Protein AF-A0A9Q0RHJ1-F1 (afdb_monomer_lite)

Organism: Anaeramoeba ignava (NCBI:txid1746090)

Secondary structure (DSSP, 8-state):
--SS--------HHHHHHHHHHHHS----SSHHHHHHHHHHHHHHHHHHHHHHHT-HHHHHHHHHHH-TTHHHH-HHHHHHHHHHHHHHHHHTT-HHHHHHHIIIIIHHHHHHS-TTHHHHHHHHHGGGT-S-TT-HHHHHHHHHHHHHHHHHHHHHHHHHTTPPPPHHHHHHHHHHHHHHHHHHHHT---S-GGGGGGEESSPPPP-THHHHTS-HHHHHHHHHH--HHHHHHHHHHHT--HHHHHHHHHHTTT-HHHHHHHHHHHSEE-HHHHHHHHHHHHHHHT-S--S---HHHHHHHHHHHHHHHHHHHHHHHHSSSSS--S-HHHHHHHHHHHSTTHHHH-HHHHHHHHHHHHHHHHHTT-HHHHHHHHHHHHHT--

Sequence (383 aa):
MEEEQKSQLQFNTSLLDELVLHYLFPSGAKDSEFFHQFKKNMDRLFSIKQILINGEIQKVIKSLNEIDPNILDQNKDIYFLIKREEFIELIKKKEIESALNFAQKVLEPLALTAHPESYNKFKEVLLYLIYEDPNLPKWITKLKEQREELFSKIYISFLKSMNVEETTFSYLIRYLVAIHNLYTILSGKTSKYPEIETFIYGEKLPQDTNKLSLLSRPRIRELENSISRNNLRQFINALNLTVDEAKNALVMSENDMDKAFKTELLRIQLNHNLLIKLSFDYCQIRGLINNSNETEKSQQNQKEKKEFFEIIKSFRSEIFADSKLTVPIDVIINEIEENIPNFFKKRKNLKFRLALLCVINILEYGEFEKAWDYANEKKRKRN

Radius of gyration: 29.1 Å; chains: 1; bounding box: 56×81×64 Å

InterPro domains:
  IPR006595 CTLH, C-terminal LisH motif [PS50897] (41-98)
  IPR006595 CTLH, C-terminal LisH motif [SM00668] (41-98)
  IPR024964 CTLH/CRA C-terminal to LisH motif domain [PF10607] (47-166)
  IPR050618 Ubiquitination and Signaling Pathway Regulator [PTHR12864] (13-197)

Structure (mmCIF, N/CA/C/O backbone):
data_AF-A0A9Q0RHJ1-F1
#
_entry.id   AF-A0A9Q0RHJ1-F1
#
loop_
_atom_site.group_PDB
_atom_site.id
_atom_site.type_symbol
_atom_site.label_atom_id
_atom_site.label_alt_id
_atom_site.label_comp_id
_atom_site.label_asym_id
_atom_site.label_entity_id
_atom_site.label_seq_id
_atom_site.pdbx_PDB_ins_code
_atom_site.Cartn_x
_atom_site.Cartn_y
_atom_site.Cartn_z
_atom_site.occupancy
_atom_site.B_iso_or_equiv
_atom_site.auth_seq_id
_atom_site.auth_comp_id
_atom_site.auth_asym_id
_atom_site.auth_atom_id
_atom_site.pdbx_PDB_model_num
ATOM 1 N N . MET A 1 1 ? 35.816 22.153 -4.175 1.00 33.53 1 MET A N 1
ATOM 2 C CA . MET A 1 1 ? 35.424 22.141 -5.603 1.00 33.53 1 MET A CA 1
ATOM 3 C C . MET A 1 1 ? 34.573 20.905 -5.939 1.00 33.53 1 MET A C 1
ATOM 5 O O . MET A 1 1 ? 34.834 20.240 -6.922 1.00 33.53 1 MET A O 1
ATOM 9 N N . GLU A 1 2 ? 33.538 20.589 -5.152 1.00 32.94 2 GLU A N 1
ATOM 10 C CA . GLU A 1 2 ? 32.515 19.582 -5.534 1.00 32.94 2 GLU A CA 1
ATOM 11 C C . GLU A 1 2 ? 31.088 20.007 -5.120 1.00 32.94 2 GLU A C 1
ATOM 13 O O . GLU A 1 2 ? 30.115 19.353 -5.482 1.00 32.94 2 GLU A O 1
ATOM 18 N N . GLU A 1 3 ? 30.919 21.133 -4.412 1.00 34.78 3 GLU A N 1
ATOM 19 C CA . GLU A 1 3 ? 29.604 21.589 -3.929 1.00 34.78 3 GLU A CA 1
ATOM 20 C C . GLU A 1 3 ? 28.869 22.548 -4.884 1.00 34.78 3 GLU A C 1
ATOM 22 O O . GLU A 1 3 ? 27.680 22.797 -4.698 1.00 34.78 3 GLU A O 1
ATOM 27 N N . GLU A 1 4 ? 29.519 23.030 -5.949 1.00 35.44 4 GLU A N 1
ATOM 28 C CA . GLU A 1 4 ? 28.950 24.025 -6.880 1.00 35.44 4 GLU A CA 1
ATOM 29 C C . GLU A 1 4 ? 28.404 23.448 -8.196 1.00 35.44 4 GLU A C 1
ATOM 31 O O . GLU A 1 4 ? 27.892 24.189 -9.029 1.00 35.44 4 GLU A O 1
ATOM 36 N N . GLN A 1 5 ? 28.408 22.124 -8.372 1.00 39.59 5 GLN A N 1
ATOM 37 C CA . GLN A 1 5 ? 27.719 21.458 -9.488 1.00 39.59 5 GLN A CA 1
ATOM 38 C C . GLN A 1 5 ? 26.439 20.734 -9.048 1.00 39.59 5 GLN A C 1
ATOM 40 O O . GLN A 1 5 ? 26.043 19.733 -9.644 1.00 39.59 5 GLN A O 1
ATOM 45 N N . LYS A 1 6 ? 25.707 21.277 -8.063 1.00 42.31 6 LYS A N 1
ATOM 46 C CA . LYS A 1 6 ? 24.248 21.070 -8.004 1.00 42.31 6 LYS A CA 1
ATOM 47 C C . LYS A 1 6 ? 23.615 21.850 -9.155 1.00 42.31 6 LYS A C 1
ATOM 49 O O . LYS A 1 6 ? 22.955 22.869 -8.961 1.00 42.31 6 LYS A O 1
ATOM 54 N N . SER A 1 7 ? 23.871 21.373 -10.368 1.00 44.53 7 SER A N 1
ATOM 55 C CA . SER A 1 7 ? 23.073 21.697 -11.534 1.00 44.53 7 SER A CA 1
ATOM 56 C C . SER A 1 7 ? 21.616 21.511 -11.131 1.00 44.53 7 SER A C 1
ATOM 58 O O . SER A 1 7 ? 21.199 20.475 -10.612 1.00 44.53 7 SER A O 1
ATOM 60 N N . GLN A 1 8 ? 20.881 22.608 -11.254 1.00 49.44 8 GLN A N 1
ATOM 61 C CA . GLN A 1 8 ? 19.453 22.699 -11.048 1.00 49.44 8 GLN A CA 1
ATOM 62 C C . GLN A 1 8 ? 18.792 21.666 -11.963 1.00 49.44 8 GLN A C 1
ATOM 64 O O . GLN A 1 8 ? 18.536 21.946 -13.131 1.00 49.44 8 GLN A O 1
ATOM 69 N N . LEU A 1 9 ? 18.554 20.455 -11.460 1.00 50.22 9 LEU A N 1
ATOM 70 C CA . LEU A 1 9 ? 17.663 19.509 -12.114 1.00 50.22 9 LEU A CA 1
ATOM 71 C C . LEU A 1 9 ? 16.290 20.180 -12.153 1.00 50.22 9 LEU A C 1
ATOM 73 O O . LEU A 1 9 ? 15.577 20.252 -11.152 1.00 50.22 9 LEU A O 1
ATOM 77 N N . GLN A 1 10 ? 15.963 20.757 -13.306 1.00 55.91 10 GLN A N 1
ATOM 78 C CA . GLN A 1 10 ? 14.645 21.299 -13.577 1.00 55.91 10 GLN A CA 1
ATOM 79 C C . GLN A 1 10 ? 13.716 20.114 -13.810 1.00 55.91 10 GLN A C 1
ATOM 81 O O . GLN A 1 10 ? 13.615 19.573 -14.908 1.00 55.91 10 GLN A O 1
ATOM 86 N N . PHE A 1 11 ? 13.069 19.666 -12.740 1.00 62.97 11 PHE A N 1
ATOM 87 C CA . PHE A 1 11 ? 12.021 18.667 -12.842 1.00 62.97 11 PHE A CA 1
ATOM 88 C C . PHE A 1 11 ? 10.774 19.316 -13.431 1.00 62.97 11 PHE A C 1
ATOM 90 O O . PHE A 1 11 ? 10.327 20.365 -12.959 1.00 62.97 11 PHE A O 1
ATOM 97 N N . ASN A 1 12 ? 10.182 18.678 -14.440 1.00 76.38 12 ASN A N 1
ATOM 98 C CA . ASN A 1 12 ? 8.866 19.072 -14.914 1.00 76.38 12 ASN A CA 1
ATOM 99 C C . ASN A 1 12 ? 7.833 18.736 -13.828 1.00 76.38 12 ASN A C 1
ATOM 101 O O . ASN A 1 12 ? 7.339 17.613 -13.741 1.00 76.38 12 ASN A O 1
ATOM 105 N N . THR A 1 13 ? 7.552 19.718 -12.971 1.00 77.94 13 THR A N 1
ATOM 106 C CA . THR A 1 13 ? 6.616 19.548 -11.854 1.00 77.94 13 THR A CA 1
ATOM 107 C C . THR A 1 13 ? 5.206 19.201 -12.321 1.00 77.94 13 THR A C 1
ATOM 109 O O . THR A 1 13 ? 4.559 18.415 -11.646 1.00 77.94 13 THR A O 1
ATOM 112 N N . SER A 1 14 ? 4.775 19.676 -13.494 1.00 76.94 14 SER A N 1
ATOM 113 C CA . SER A 1 14 ? 3.461 19.345 -14.059 1.00 76.94 14 SER A CA 1
ATOM 114 C C . SER A 1 14 ? 3.351 17.866 -14.431 1.00 76.94 14 SER A C 1
ATOM 116 O O . SER A 1 14 ? 2.356 17.225 -14.119 1.00 76.94 14 SER A O 1
ATOM 118 N N . LEU A 1 15 ? 4.398 17.296 -15.036 1.00 79.06 15 LEU A N 1
ATOM 119 C CA . LEU A 1 15 ? 4.425 15.868 -15.371 1.00 79.06 15 LEU A CA 1
ATOM 120 C C . LEU A 1 15 ? 4.466 15.001 -14.105 1.00 79.06 15 LEU A C 1
ATOM 122 O O . LEU A 1 15 ? 3.846 13.943 -14.051 1.00 79.06 15 LEU A O 1
ATOM 126 N N . LEU A 1 16 ? 5.176 15.448 -13.066 1.00 77.81 16 LEU A N 1
ATOM 127 C CA . LEU A 1 16 ? 5.174 14.760 -11.776 1.00 77.81 16 LEU A CA 1
ATOM 128 C C . LEU A 1 16 ? 3.801 14.835 -11.094 1.00 77.81 16 LEU A C 1
ATOM 130 O O . LEU A 1 16 ? 3.353 13.820 -10.566 1.00 77.81 16 LEU A O 1
ATOM 134 N N . ASP A 1 17 ? 3.125 15.988 -11.146 1.00 78.69 17 ASP A N 1
ATOM 135 C CA . ASP A 1 17 ? 1.752 16.131 -10.653 1.00 78.69 17 ASP A CA 1
ATOM 136 C C . ASP A 1 17 ? 0.834 15.118 -11.361 1.00 78.69 17 ASP A C 1
ATOM 138 O O . ASP A 1 17 ? 0.115 14.380 -10.692 1.00 78.69 17 ASP A O 1
ATOM 142 N N . GLU A 1 18 ? 0.910 15.011 -12.693 1.00 77.00 18 GLU A N 1
ATOM 143 C CA . GLU A 1 18 ? 0.142 14.036 -13.479 1.00 77.00 18 GLU A CA 1
ATOM 144 C C . GLU A 1 18 ? 0.457 12.587 -13.096 1.00 77.00 18 GLU A C 1
ATOM 146 O O . GLU A 1 18 ? -0.460 11.793 -12.908 1.00 77.00 18 GLU A O 1
ATOM 151 N N . LEU A 1 19 ? 1.734 12.227 -12.935 1.00 78.00 19 LEU A N 1
ATOM 152 C CA . LEU A 1 19 ? 2.132 10.870 -12.553 1.00 78.00 19 LEU A CA 1
ATOM 153 C C . LEU A 1 19 ? 1.656 10.495 -11.146 1.00 78.00 19 LEU A C 1
ATOM 155 O O . LEU A 1 19 ? 1.166 9.383 -10.938 1.00 78.00 19 LEU A O 1
ATOM 159 N N . VAL A 1 20 ? 1.793 11.410 -10.184 1.00 78.75 20 VAL A N 1
ATOM 160 C CA . VAL A 1 20 ? 1.357 11.190 -8.799 1.00 78.75 20 VAL A CA 1
ATOM 161 C C . VAL A 1 20 ? -0.165 11.118 -8.729 1.00 78.75 20 VAL A C 1
ATOM 163 O O . VAL A 1 20 ? -0.708 10.233 -8.066 1.00 78.75 20 VAL A O 1
ATOM 166 N N . LEU A 1 21 ? -0.865 11.995 -9.451 1.00 73.00 21 LEU A N 1
ATOM 167 C CA . LEU A 1 21 ? -2.319 11.952 -9.544 1.00 73.00 21 LEU A CA 1
ATOM 168 C C . LEU A 1 21 ? -2.798 10.704 -10.269 1.00 73.00 21 LEU A C 1
ATOM 170 O O . LEU A 1 21 ? -3.769 10.124 -9.822 1.00 73.00 21 LEU A O 1
ATOM 174 N N . HIS A 1 22 ? -2.121 10.238 -11.313 1.00 74.19 22 HIS A N 1
ATOM 175 C CA . HIS A 1 22 ? -2.467 8.981 -11.968 1.00 74.19 22 HIS A CA 1
ATOM 176 C C . HIS A 1 22 ? -2.184 7.775 -11.062 1.00 74.19 22 HIS A C 1
ATOM 178 O O . HIS A 1 22 ? -2.886 6.777 -11.136 1.00 74.19 22 HIS A O 1
ATOM 184 N N . TYR A 1 23 ? -1.181 7.833 -10.181 1.00 75.69 23 TYR A N 1
ATOM 185 C CA . TYR A 1 23 ? -0.975 6.795 -9.166 1.00 75.69 23 TYR A CA 1
ATOM 186 C C . TYR A 1 23 ? -2.083 6.778 -8.114 1.00 75.69 23 TYR A C 1
ATOM 188 O O . TYR A 1 23 ? -2.578 5.708 -7.772 1.00 75.69 23 TYR A O 1
ATOM 196 N N . LEU A 1 24 ? -2.480 7.952 -7.618 1.00 70.31 24 LEU A N 1
ATOM 197 C CA . LEU A 1 24 ? -3.516 8.070 -6.595 1.00 70.31 24 LEU A CA 1
ATOM 198 C C . LEU A 1 24 ? -4.931 7.895 -7.154 1.00 70.31 24 LEU A C 1
ATOM 200 O O . LEU A 1 24 ? -5.778 7.301 -6.499 1.00 70.31 24 LEU A O 1
ATOM 204 N N . PHE A 1 25 ? -5.176 8.408 -8.352 1.00 69.38 25 PHE A N 1
ATOM 205 C CA . PHE A 1 25 ? -6.437 8.424 -9.086 1.00 69.38 25 PHE A CA 1
ATOM 206 C C . PHE A 1 25 ? -6.218 7.901 -10.512 1.00 69.38 25 PHE A C 1
ATOM 208 O O . PHE A 1 25 ? -6.283 8.672 -11.473 1.00 69.38 25 PHE A O 1
ATOM 215 N N . PRO A 1 26 ? -5.935 6.601 -10.670 1.00 64.50 26 PRO A N 1
ATOM 216 C CA . PRO A 1 26 ? -5.707 6.004 -11.976 1.00 64.50 26 PRO A CA 1
ATOM 217 C C . PRO A 1 26 ? -6.905 6.231 -12.894 1.00 64.50 26 PRO A C 1
ATOM 219 O O . PRO A 1 26 ? -7.990 5.674 -12.723 1.00 64.50 26 PRO A O 1
ATOM 222 N N . SER A 1 27 ? -6.702 7.107 -13.873 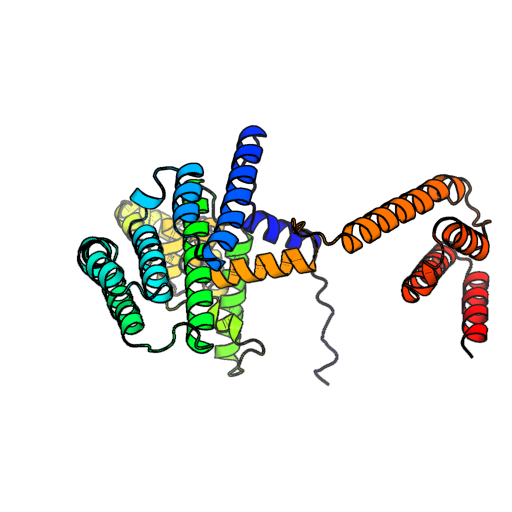1.00 55.69 27 SER A N 1
ATOM 223 C CA . SER A 1 27 ? -7.691 7.495 -14.865 1.00 55.69 27 SER A CA 1
ATOM 224 C C . SER A 1 27 ? -7.731 6.443 -15.974 1.00 55.69 27 SER A C 1
ATOM 226 O O . SER A 1 27 ? -7.179 6.644 -17.052 1.00 55.69 27 SER A O 1
ATOM 228 N N . GLY A 1 28 ? -8.361 5.297 -15.712 1.00 50.84 28 GLY A N 1
ATOM 229 C CA . GLY A 1 28 ? -8.600 4.287 -16.750 1.00 50.84 28 GLY A CA 1
ATOM 230 C C . GLY A 1 28 ? -9.853 4.551 -17.595 1.00 50.84 28 GLY A C 1
ATOM 231 O O . GLY A 1 28 ? -10.032 3.935 -18.642 1.00 50.84 28 GLY A O 1
ATOM 232 N N . ALA A 1 29 ? -10.735 5.459 -17.170 1.00 41.31 29 ALA A N 1
ATOM 233 C CA . ALA A 1 29 ? -12.056 5.587 -17.772 1.00 41.31 29 ALA A CA 1
ATOM 234 C C . ALA A 1 29 ? -12.150 6.727 -18.781 1.00 41.31 29 ALA A C 1
ATOM 236 O O . ALA A 1 29 ? -12.105 7.905 -18.436 1.00 41.31 29 ALA A O 1
ATOM 237 N N . LYS A 1 30 ? -12.367 6.336 -20.036 1.00 44.81 30 LYS A N 1
ATOM 238 C CA . LYS A 1 30 ? -12.886 7.208 -21.095 1.00 44.81 30 LYS A CA 1
ATOM 239 C C . LYS A 1 30 ? -14.376 7.547 -20.879 1.00 44.81 30 LYS A C 1
ATOM 241 O O . LYS A 1 30 ? -14.869 8.476 -21.511 1.00 44.81 30 LYS A O 1
ATOM 246 N N . ASP A 1 31 ? -15.046 6.856 -19.949 1.00 52.50 31 ASP A N 1
ATOM 247 C CA . ASP A 1 31 ? -16.462 7.027 -19.612 1.00 52.50 31 ASP A CA 1
ATOM 248 C C . ASP A 1 31 ? -16.661 7.865 -18.338 1.00 52.50 31 ASP A C 1
ATOM 250 O O . ASP A 1 31 ? -16.108 7.582 -17.270 1.00 52.50 31 ASP A O 1
ATOM 254 N N . SER A 1 32 ? -17.499 8.897 -18.444 1.00 58.53 32 SER A N 1
ATOM 255 C CA . SER A 1 32 ? -17.797 9.854 -17.369 1.00 58.53 32 SER A CA 1
ATOM 256 C C . SER A 1 32 ? -18.443 9.204 -16.135 1.00 58.53 32 SER A C 1
ATOM 258 O O . SER A 1 32 ? -18.140 9.588 -15.006 1.00 58.53 32 SER A O 1
ATOM 260 N N . GLU A 1 33 ? -19.277 8.180 -16.322 1.00 58.62 33 GLU A N 1
ATOM 261 C CA . GLU A 1 33 ? -19.977 7.473 -15.240 1.00 58.62 33 GLU A CA 1
ATOM 262 C C . GLU A 1 33 ? -19.034 6.635 -14.367 1.00 58.62 33 GLU A C 1
ATOM 264 O O . GLU A 1 33 ? -19.074 6.732 -13.137 1.00 58.62 33 GLU A O 1
ATOM 269 N N . PHE A 1 34 ? -18.114 5.888 -14.989 1.00 62.50 34 PHE A N 1
ATOM 270 C CA . PHE A 1 34 ? -17.090 5.137 -14.260 1.00 62.50 34 PHE A CA 1
ATOM 271 C C . PHE A 1 34 ? -16.166 6.086 -13.497 1.00 62.50 34 PHE A C 1
ATOM 273 O O . PHE A 1 34 ? -15.829 5.820 -12.347 1.00 62.50 34 PHE A O 1
ATOM 280 N N . PHE A 1 35 ? -15.804 7.231 -14.085 1.00 62.03 35 PHE A N 1
ATOM 281 C CA . PHE A 1 35 ? -15.003 8.242 -13.397 1.00 62.03 35 PHE A CA 1
ATOM 282 C C . PHE A 1 35 ? -15.712 8.799 -12.152 1.00 62.03 35 PHE A C 1
ATOM 284 O O . PHE A 1 35 ? -15.092 8.931 -11.095 1.00 62.03 35 PHE A O 1
ATOM 291 N N . HIS A 1 36 ? -17.015 9.081 -12.234 1.00 65.31 36 HIS A N 1
ATOM 292 C CA . HIS A 1 36 ? -17.794 9.535 -11.080 1.00 65.31 36 HIS A CA 1
ATOM 293 C C . HIS A 1 36 ? -17.891 8.469 -9.982 1.00 65.31 36 HIS A C 1
ATOM 295 O O . HIS A 1 36 ? -17.706 8.788 -8.804 1.00 65.31 36 HIS A O 1
ATOM 301 N N . GLN A 1 37 ? -18.137 7.209 -10.348 1.00 67.38 37 GLN A N 1
ATOM 302 C CA . GLN A 1 37 ? -18.196 6.101 -9.395 1.00 67.38 37 GLN A CA 1
ATOM 303 C C . GLN A 1 37 ? -16.829 5.821 -8.760 1.00 67.38 37 GLN A C 1
ATOM 305 O O . GLN A 1 37 ? -16.735 5.677 -7.541 1.00 67.38 37 GLN A O 1
ATOM 310 N N . PHE A 1 38 ? -15.765 5.826 -9.561 1.00 67.94 38 PHE A N 1
ATOM 311 C CA . PHE A 1 38 ? -14.391 5.673 -9.102 1.00 67.94 38 PHE A CA 1
ATOM 312 C C . PHE A 1 38 ? -14.015 6.790 -8.130 1.00 67.94 38 PHE A C 1
ATOM 314 O O . PHE A 1 38 ? -13.577 6.510 -7.020 1.00 67.94 38 PHE A O 1
ATOM 321 N N . LYS A 1 39 ? -14.284 8.054 -8.479 1.00 68.50 39 LYS A N 1
ATOM 322 C CA . LYS A 1 39 ? -14.026 9.200 -7.598 1.00 68.50 39 LYS A CA 1
ATOM 323 C C . LYS A 1 39 ? -14.790 9.093 -6.276 1.00 68.50 39 LYS A C 1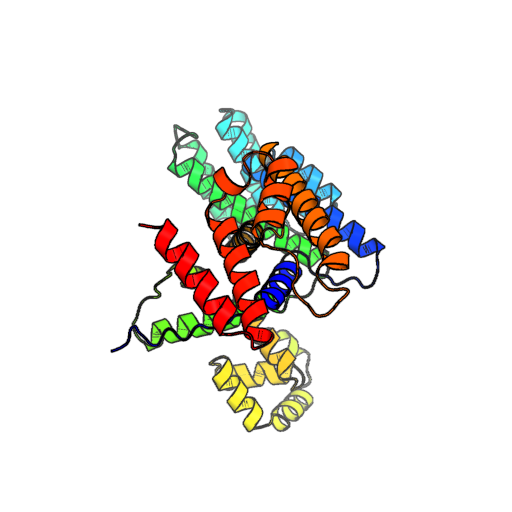
ATOM 325 O O . LYS A 1 39 ? -14.196 9.260 -5.217 1.00 68.50 39 LYS A O 1
ATOM 330 N N . LYS A 1 40 ? -16.078 8.738 -6.319 1.00 73.88 40 LYS A N 1
ATOM 331 C CA . LYS A 1 40 ? -16.891 8.524 -5.111 1.00 73.88 40 LYS A CA 1
ATOM 332 C C . LYS A 1 40 ? -16.323 7.408 -4.228 1.00 73.88 40 LYS A C 1
ATOM 334 O O . LYS A 1 40 ? -16.282 7.546 -3.006 1.00 73.88 40 LYS A O 1
ATOM 339 N N . ASN A 1 41 ? -15.884 6.307 -4.832 1.00 76.94 41 ASN A N 1
ATOM 340 C CA . ASN A 1 41 ? -15.270 5.198 -4.108 1.00 76.94 41 ASN A CA 1
ATOM 341 C C . ASN A 1 41 ? -13.893 5.569 -3.547 1.00 76.94 41 ASN A C 1
ATOM 343 O O . ASN A 1 41 ? -13.572 5.159 -2.437 1.00 76.94 41 ASN A O 1
ATOM 347 N N . MET A 1 42 ? -13.124 6.402 -4.246 1.00 72.94 42 MET A N 1
ATOM 348 C CA . MET A 1 42 ? -11.856 6.949 -3.765 1.00 72.94 42 MET A CA 1
ATOM 349 C C . MET A 1 42 ? -12.049 7.885 -2.569 1.00 72.94 42 MET A C 1
ATOM 351 O O . MET A 1 42 ? -11.342 7.750 -1.575 1.00 72.94 42 MET A O 1
ATOM 355 N N . ASP A 1 43 ? -13.044 8.774 -2.603 1.00 73.69 43 ASP A N 1
ATOM 356 C CA . ASP A 1 43 ? -13.374 9.638 -1.461 1.00 73.69 43 ASP A CA 1
ATOM 357 C C . ASP A 1 43 ? -13.765 8.800 -0.231 1.00 73.69 43 ASP A C 1
ATOM 359 O O . ASP A 1 43 ? -13.304 9.048 0.888 1.00 73.69 43 ASP A O 1
ATOM 363 N N . ARG A 1 44 ? -14.554 7.737 -0.441 1.00 80.31 44 ARG A N 1
ATOM 364 C CA . ARG A 1 44 ? -14.882 6.753 0.602 1.00 80.31 44 ARG A CA 1
ATOM 365 C C . ARG A 1 44 ? -13.640 6.025 1.108 1.00 80.31 44 ARG A C 1
ATOM 367 O O . ARG A 1 44 ? -13.459 5.919 2.319 1.00 80.31 44 ARG A O 1
ATOM 374 N N . LEU A 1 45 ? -12.757 5.583 0.219 1.00 81.00 45 LEU A N 1
ATOM 375 C CA . LEU A 1 45 ? -11.496 4.937 0.571 1.00 81.00 45 LEU A CA 1
ATOM 376 C C . LEU A 1 45 ? -10.631 5.863 1.436 1.00 81.00 45 LEU A C 1
ATOM 378 O O . LEU A 1 45 ? -10.124 5.451 2.474 1.00 81.00 45 LEU A O 1
ATOM 382 N N . PHE A 1 46 ? -10.535 7.147 1.100 1.00 77.88 46 PHE A N 1
ATOM 383 C CA . PHE A 1 46 ? -9.814 8.110 1.931 1.00 77.88 46 PHE A CA 1
ATOM 384 C C . PHE A 1 46 ? -10.492 8.374 3.274 1.00 77.88 46 PHE A C 1
ATOM 386 O O . PHE A 1 46 ? -9.798 8.532 4.281 1.00 77.88 46 PHE A O 1
ATOM 393 N N . SER A 1 47 ? -11.825 8.347 3.331 1.00 82.06 47 SER A N 1
ATOM 394 C CA . SER A 1 47 ? -12.542 8.411 4.606 1.00 82.06 47 SER A CA 1
ATOM 395 C C . SER A 1 47 ? -12.205 7.211 5.504 1.00 82.06 47 SER A C 1
ATOM 397 O O . SER A 1 47 ? -11.989 7.395 6.703 1.00 82.06 47 SER A O 1
ATOM 399 N N . ILE A 1 48 ? -12.019 6.012 4.929 1.00 86.25 48 ILE A N 1
ATOM 400 C CA . ILE A 1 48 ? -11.613 4.806 5.668 1.00 86.25 48 ILE A CA 1
ATOM 401 C C . ILE A 1 48 ? -10.281 5.020 6.390 1.00 86.25 48 ILE A C 1
ATOM 403 O O . ILE A 1 48 ? -10.145 4.580 7.530 1.00 86.25 48 ILE A O 1
ATOM 407 N N . LYS A 1 49 ? -9.325 5.746 5.794 1.00 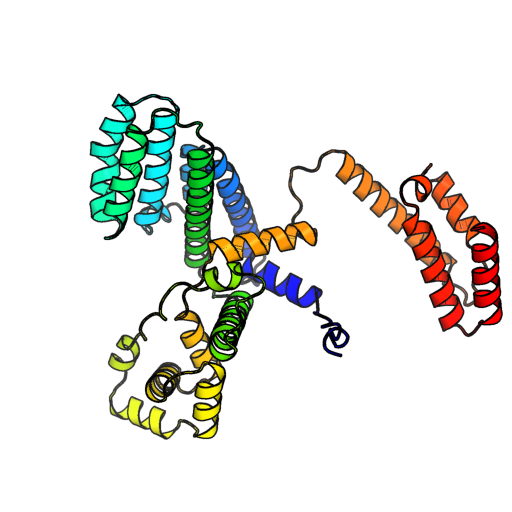84.38 49 LYS A N 1
ATOM 408 C CA . LYS A 1 49 ? -8.055 6.083 6.461 1.00 84.38 49 LYS A CA 1
ATOM 409 C C . LYS A 1 49 ? -8.290 6.810 7.789 1.00 84.38 49 LYS A C 1
ATOM 411 O O . LYS A 1 49 ? -7.703 6.440 8.802 1.00 84.38 49 LYS A O 1
ATOM 416 N N . GLN A 1 50 ? -9.165 7.817 7.798 1.00 83.25 50 GLN A N 1
ATOM 417 C CA . GLN A 1 50 ? -9.479 8.593 9.004 1.00 83.25 50 GLN A CA 1
ATOM 418 C C . GLN A 1 50 ? -10.241 7.755 10.033 1.00 83.25 50 GLN A C 1
ATOM 420 O O . GLN A 1 50 ? -9.909 7.760 11.215 1.00 83.25 50 GLN A O 1
ATOM 425 N N . ILE A 1 51 ? -11.218 6.975 9.571 1.00 87.50 51 ILE A N 1
ATOM 426 C CA . ILE A 1 51 ? -12.018 6.084 10.418 1.00 87.50 51 ILE A CA 1
ATOM 427 C C . ILE A 1 51 ? -11.122 5.023 11.088 1.00 87.50 51 ILE A C 1
ATOM 429 O O . ILE A 1 51 ? -11.284 4.744 12.278 1.00 87.50 51 ILE A O 1
ATOM 433 N N . LEU A 1 52 ? -10.140 4.476 10.361 1.00 87.50 52 LEU A N 1
ATOM 434 C CA . LEU A 1 52 ? -9.141 3.548 10.896 1.00 87.50 52 LEU A CA 1
ATOM 435 C C . LEU A 1 52 ? -8.271 4.203 11.964 1.00 87.50 52 LEU A C 1
ATOM 437 O O . LEU A 1 52 ? -8.115 3.641 13.046 1.00 87.50 52 LEU A O 1
ATOM 441 N N . ILE A 1 53 ? -7.741 5.399 11.696 1.00 83.38 53 ILE A N 1
ATOM 442 C CA . ILE A 1 53 ? -6.932 6.147 12.669 1.00 83.38 53 ILE A CA 1
ATOM 443 C C . ILE A 1 53 ? -7.734 6.404 13.952 1.00 83.38 53 ILE A C 1
ATOM 445 O O . ILE A 1 53 ? -7.197 6.209 15.043 1.00 83.38 53 ILE A O 1
ATOM 449 N N . ASN A 1 54 ? -9.023 6.728 13.829 1.00 84.44 54 ASN A N 1
ATOM 450 C CA . ASN A 1 54 ? -9.926 6.959 14.959 1.00 84.44 54 ASN A CA 1
ATOM 451 C C . ASN A 1 54 ? -10.349 5.676 15.700 1.00 84.44 54 ASN A C 1
ATOM 453 O O . ASN A 1 54 ? -10.895 5.766 16.796 1.00 84.44 54 ASN A O 1
ATOM 457 N N . GLY A 1 55 ? -10.084 4.484 15.151 1.00 84.75 55 GLY A N 1
ATOM 458 C CA . GLY A 1 55 ? -10.465 3.203 15.763 1.00 84.75 55 GLY A CA 1
ATOM 459 C C . GLY A 1 55 ? -11.940 2.832 15.578 1.00 84.75 55 GLY A C 1
ATOM 460 O O . GLY A 1 55 ? -12.468 1.981 16.289 1.00 84.75 55 GLY A O 1
ATOM 461 N N . GLU A 1 56 ? -12.636 3.440 14.620 1.00 89.56 56 GLU A N 1
ATOM 462 C CA . GLU A 1 56 ? -14.068 3.222 14.388 1.00 89.56 56 GLU A CA 1
ATOM 463 C C . GLU A 1 56 ? -14.320 2.018 13.458 1.00 89.56 56 GLU A C 1
ATOM 465 O O . GLU A 1 56 ? -14.891 2.136 12.373 1.00 89.56 56 GLU A O 1
ATOM 470 N N . ILE A 1 57 ? -13.895 0.825 13.887 1.00 91.50 57 ILE A N 1
ATOM 471 C CA . ILE A 1 57 ? -13.779 -0.373 13.029 1.00 91.50 57 ILE A CA 1
ATOM 472 C C . ILE A 1 57 ? -15.105 -0.797 12.379 1.00 91.50 57 ILE A C 1
ATOM 474 O O . ILE A 1 57 ? -15.141 -1.191 11.215 1.00 91.50 57 ILE A O 1
ATOM 478 N N . GLN A 1 58 ? -16.227 -0.630 13.075 1.00 90.06 58 GLN A N 1
ATOM 479 C CA . GLN A 1 58 ? -17.548 -0.940 12.519 1.00 90.06 58 GLN A CA 1
ATOM 480 C C . GLN A 1 58 ? -17.911 -0.047 11.320 1.00 90.06 58 GLN A C 1
ATOM 482 O O . GLN A 1 58 ? -18.556 -0.505 10.377 1.00 90.06 58 GLN A O 1
ATOM 487 N N . LYS A 1 59 ? -17.471 1.219 11.311 1.00 90.19 59 LYS A N 1
ATOM 488 C CA . LYS A 1 59 ? -17.662 2.108 10.156 1.00 90.19 59 LYS A CA 1
ATOM 489 C C . LYS A 1 59 ? -16.729 1.747 9.001 1.00 90.19 59 LYS A C 1
ATOM 491 O O . LYS A 1 59 ? -17.135 1.899 7.852 1.00 90.19 59 LYS A O 1
ATOM 496 N N . VAL A 1 60 ? -15.529 1.232 9.286 1.00 89.75 60 VAL A N 1
ATOM 497 C CA . VAL A 1 60 ? -14.596 0.713 8.265 1.00 89.75 60 VAL A CA 1
ATOM 498 C C . VAL A 1 60 ? -15.251 -0.436 7.508 1.00 89.75 60 VAL A C 1
ATOM 500 O O . VAL A 1 60 ? -15.331 -0.380 6.287 1.00 89.75 60 VAL A O 1
ATOM 503 N N . ILE A 1 61 ? -15.783 -1.433 8.224 1.00 89.19 61 ILE A N 1
ATOM 504 C CA . ILE A 1 61 ? -16.438 -2.601 7.616 1.00 89.19 61 ILE A CA 1
ATOM 505 C C . ILE A 1 61 ? -17.622 -2.165 6.744 1.00 89.19 61 ILE A C 1
ATOM 507 O O . ILE A 1 61 ? -17.729 -2.589 5.597 1.00 89.19 61 ILE A O 1
ATOM 511 N N . LYS A 1 62 ? -18.478 -1.267 7.253 1.00 89.94 62 LYS A N 1
ATOM 512 C CA . LYS A 1 62 ? -19.600 -0.715 6.475 1.00 89.94 62 LYS A CA 1
ATOM 513 C C . LYS A 1 62 ? -19.125 -0.010 5.204 1.00 89.94 62 LYS A C 1
ATOM 515 O O . LYS A 1 62 ? -19.636 -0.296 4.130 1.00 89.94 62 LYS A O 1
ATOM 520 N N . SER A 1 63 ? -18.123 0.860 5.323 1.00 87.62 63 SER A N 1
ATOM 521 C CA . SER A 1 63 ? -17.587 1.622 4.190 1.00 87.62 63 SER A CA 1
ATOM 522 C C . SER A 1 63 ? -16.940 0.716 3.141 1.00 87.62 63 SER A C 1
ATOM 524 O O . SER A 1 63 ? -17.089 0.973 1.954 1.00 87.62 63 SER A O 1
ATOM 526 N N . LEU A 1 64 ? -16.257 -0.358 3.557 1.00 88.00 64 LEU A N 1
ATOM 527 C CA . LEU A 1 64 ? -15.691 -1.349 2.638 1.00 88.00 64 LEU A CA 1
ATOM 528 C C . LEU A 1 64 ? -16.782 -2.103 1.880 1.00 88.00 64 LEU A C 1
ATOM 530 O O . LEU A 1 64 ? -16.719 -2.173 0.658 1.00 88.00 64 LEU A O 1
ATOM 534 N N . ASN A 1 65 ? -17.815 -2.573 2.579 1.00 87.69 65 ASN A N 1
ATOM 535 C CA . ASN A 1 65 ? -18.933 -3.275 1.947 1.00 87.69 65 ASN A CA 1
ATOM 536 C C . ASN A 1 65 ? -19.751 -2.367 1.010 1.00 87.69 65 ASN A C 1
ATOM 538 O O . ASN A 1 65 ? -20.343 -2.845 0.049 1.00 87.69 65 ASN A O 1
ATOM 542 N N . GLU A 1 66 ? -19.793 -1.056 1.272 1.00 86.81 66 GLU A N 1
ATOM 543 C CA . GLU A 1 66 ? -20.393 -0.065 0.367 1.00 86.81 66 GLU A CA 1
ATOM 544 C C . GLU A 1 66 ? -19.564 0.207 -0.895 1.00 86.81 66 GLU A C 1
ATOM 546 O O . GLU A 1 66 ? -20.111 0.723 -1.875 1.00 86.81 66 GLU A O 1
ATOM 551 N N . ILE A 1 67 ? -18.252 -0.042 -0.844 1.00 83.00 67 ILE A N 1
ATOM 552 C CA . ILE A 1 67 ? -17.350 0.087 -1.990 1.00 83.00 67 ILE A CA 1
ATOM 553 C C . ILE A 1 67 ? -17.452 -1.170 -2.856 1.00 83.00 67 ILE A C 1
ATOM 555 O O . ILE A 1 67 ? -17.726 -1.060 -4.048 1.00 83.00 67 ILE A O 1
ATOM 559 N N . ASP A 1 68 ? -17.268 -2.342 -2.250 1.00 81.25 68 ASP A N 1
ATOM 560 C CA . ASP A 1 68 ? -17.556 -3.638 -2.856 1.00 81.25 68 ASP A CA 1
ATOM 561 C C . ASP A 1 68 ? -17.851 -4.664 -1.738 1.00 81.25 68 ASP A C 1
ATOM 563 O O . ASP A 1 68 ? -16.988 -4.914 -0.886 1.00 81.25 68 ASP A O 1
ATOM 567 N N . PRO A 1 69 ? -19.058 -5.267 -1.727 1.00 84.31 69 PRO A N 1
ATOM 568 C CA . PRO A 1 69 ? -19.471 -6.248 -0.725 1.00 84.31 69 PRO A CA 1
ATOM 569 C C . PRO A 1 69 ? -18.531 -7.448 -0.588 1.00 84.31 69 PRO A C 1
ATOM 571 O O . PRO A 1 69 ? -18.466 -8.043 0.483 1.00 84.31 69 PRO A O 1
ATOM 574 N N . ASN A 1 70 ? -17.801 -7.802 -1.649 1.00 83.25 70 ASN A N 1
ATOM 575 C CA . ASN A 1 70 ? -16.978 -9.005 -1.689 1.00 83.25 70 ASN A CA 1
ATOM 576 C C . ASN A 1 70 ? -15.514 -8.764 -1.282 1.00 83.25 70 ASN A C 1
ATOM 578 O O . ASN A 1 70 ? -14.767 -9.737 -1.159 1.00 83.25 70 ASN A O 1
ATOM 582 N N . ILE A 1 71 ? -15.080 -7.514 -1.044 1.00 81.81 71 ILE A N 1
ATOM 583 C CA . ILE A 1 71 ? -13.671 -7.193 -0.726 1.00 81.81 71 ILE A CA 1
ATOM 584 C C . ILE A 1 71 ? -13.165 -8.019 0.458 1.00 81.81 71 ILE A C 1
ATOM 586 O O . ILE A 1 71 ? -12.047 -8.535 0.421 1.00 81.81 71 ILE A O 1
ATOM 590 N N . LEU A 1 72 ? -13.970 -8.134 1.516 1.00 84.19 72 LEU A N 1
ATOM 591 C CA . LEU A 1 72 ? -13.575 -8.823 2.745 1.00 84.19 72 LEU A CA 1
ATOM 592 C C . LEU A 1 72 ? -13.566 -10.346 2.586 1.00 84.19 72 LEU A C 1
ATOM 594 O O . LEU A 1 72 ? -12.696 -11.007 3.151 1.00 84.19 72 LEU A O 1
ATOM 598 N N . ASP A 1 73 ? -14.483 -10.887 1.785 1.00 83.44 73 ASP A N 1
ATOM 599 C CA . ASP A 1 73 ? -14.582 -12.327 1.534 1.00 83.44 73 ASP A CA 1
ATOM 600 C C . ASP A 1 73 ? -13.451 -12.819 0.621 1.00 83.44 73 ASP A C 1
ATOM 602 O O . ASP A 1 73 ? -12.891 -13.899 0.831 1.00 83.44 73 ASP A O 1
ATOM 606 N N . GLN A 1 74 ? -13.072 -12.003 -0.367 1.00 83.31 74 GLN A N 1
ATOM 607 C CA . GLN A 1 74 ? -11.969 -12.287 -1.286 1.00 83.31 74 GLN A CA 1
ATOM 608 C C . GLN A 1 74 ? -10.596 -12.120 -0.621 1.00 83.31 74 GLN A C 1
ATOM 610 O O . GLN A 1 74 ? -9.660 -12.841 -0.961 1.00 83.31 74 GLN A O 1
ATOM 615 N N . ASN A 1 75 ? -10.470 -11.207 0.349 1.00 84.06 75 ASN A N 1
ATOM 616 C CA . ASN A 1 75 ? -9.201 -10.871 1.000 1.00 84.06 75 ASN A CA 1
ATOM 617 C C . ASN A 1 75 ? -9.241 -11.227 2.490 1.00 84.06 75 ASN A C 1
ATOM 619 O O . ASN A 1 75 ? -9.290 -10.358 3.369 1.00 84.06 75 ASN A O 1
ATOM 623 N N . LYS A 1 76 ? -9.194 -12.534 2.774 1.00 86.12 76 LYS A N 1
ATOM 624 C CA . LYS A 1 76 ? -9.296 -13.084 4.136 1.00 86.12 76 LYS A CA 1
ATOM 625 C C . LYS A 1 76 ? -8.290 -12.494 5.113 1.00 86.12 76 LYS A C 1
ATOM 627 O O . LYS A 1 76 ? -8.597 -12.361 6.296 1.00 86.12 76 LYS A O 1
ATOM 632 N N . ASP A 1 77 ? -7.100 -12.129 4.655 1.00 86.50 77 ASP A N 1
ATOM 633 C CA . ASP A 1 77 ? -6.097 -11.594 5.555 1.00 86.50 77 ASP A CA 1
ATOM 634 C C . ASP A 1 77 ? -6.218 -10.077 5.785 1.00 86.50 77 ASP A C 1
ATOM 636 O O . ASP A 1 77 ? -5.892 -9.612 6.878 1.00 86.50 77 ASP A O 1
ATOM 640 N N . ILE A 1 78 ? -6.872 -9.320 4.891 1.00 88.62 78 ILE A N 1
ATOM 641 C CA . ILE A 1 78 ? -7.389 -7.977 5.228 1.00 88.62 78 ILE A CA 1
ATOM 642 C C . ILE A 1 78 ? -8.479 -8.093 6.296 1.00 88.62 78 ILE A C 1
ATOM 644 O O . ILE A 1 78 ? -8.461 -7.350 7.280 1.00 88.62 78 ILE A O 1
ATOM 648 N N . TYR A 1 79 ? -9.398 -9.048 6.139 1.00 90.38 79 TYR A N 1
ATOM 649 C CA . TYR A 1 79 ? -10.454 -9.284 7.121 1.00 90.38 79 TYR A CA 1
ATOM 650 C C . TYR A 1 79 ? -9.886 -9.638 8.504 1.00 90.38 79 TYR A C 1
ATOM 652 O O . TYR A 1 79 ? -10.290 -9.043 9.506 1.00 90.38 79 TYR A O 1
ATOM 660 N N . PHE A 1 80 ? -8.882 -10.521 8.563 1.00 91.06 80 PHE A N 1
ATOM 661 C CA . PHE A 1 80 ? -8.151 -10.821 9.797 1.00 91.06 80 PHE A CA 1
ATOM 662 C C . PHE A 1 80 ? -7.546 -9.560 10.433 1.00 91.06 80 PHE A C 1
ATOM 664 O O . PHE A 1 80 ? -7.728 -9.329 11.628 1.00 91.06 80 PHE A O 1
ATOM 671 N N . LEU A 1 81 ? -6.864 -8.713 9.655 1.00 90.12 81 LEU A N 1
ATOM 672 C CA . LEU A 1 81 ? -6.243 -7.496 10.185 1.00 90.12 81 LEU A CA 1
ATOM 673 C C . LEU A 1 81 ? -7.278 -6.463 10.673 1.00 90.12 81 LEU A C 1
ATOM 675 O O . LEU A 1 81 ? -7.022 -5.765 11.650 1.00 90.12 81 LEU A O 1
ATOM 679 N N . ILE A 1 82 ? -8.461 -6.384 10.060 1.00 92.00 82 ILE A N 1
ATOM 680 C CA . ILE A 1 82 ? -9.565 -5.544 10.559 1.00 92.00 82 ILE A CA 1
ATOM 681 C C . ILE A 1 82 ? -10.100 -6.097 11.885 1.00 92.00 82 ILE A C 1
ATOM 683 O O . ILE A 1 82 ? -10.308 -5.343 12.836 1.00 92.00 82 ILE A O 1
ATOM 687 N N . LYS A 1 83 ? -10.283 -7.418 11.983 1.00 91.75 83 LYS A N 1
ATOM 688 C CA . LYS A 1 83 ? -10.727 -8.075 13.222 1.00 91.75 83 LYS A CA 1
ATOM 689 C C . LYS A 1 83 ? -9.701 -7.952 14.344 1.00 91.75 83 LYS A C 1
ATOM 691 O O . LYS A 1 83 ? -10.074 -7.793 15.503 1.00 91.75 83 LYS A O 1
ATOM 696 N N . ARG A 1 84 ? -8.415 -7.927 14.004 1.00 91.69 84 ARG A N 1
ATOM 697 C CA . ARG A 1 84 ? -7.338 -7.583 14.934 1.00 91.69 84 ARG A CA 1
ATOM 698 C C . ARG A 1 84 ? -7.519 -6.180 15.518 1.00 91.69 84 ARG A C 1
ATOM 700 O O . ARG A 1 84 ? -7.390 -6.019 16.725 1.00 91.69 84 ARG A O 1
ATOM 707 N N . GLU A 1 85 ? -7.829 -5.175 14.698 1.00 91.25 85 GLU A N 1
ATOM 708 C CA . GLU A 1 85 ? -8.088 -3.817 15.205 1.00 91.25 85 GLU A CA 1
ATOM 709 C C . GLU A 1 85 ? -9.311 -3.768 16.131 1.00 91.25 85 GLU A C 1
ATOM 711 O O . GLU A 1 85 ? -9.289 -3.063 17.136 1.00 91.25 85 GLU A O 1
ATOM 716 N N . GLU A 1 86 ? -10.356 -4.550 15.842 1.00 91.50 86 GLU A N 1
ATOM 717 C CA . GLU A 1 86 ? -11.529 -4.674 16.718 1.00 91.50 86 GLU A CA 1
ATOM 718 C C . GLU A 1 86 ? -11.153 -5.237 18.097 1.00 91.50 86 GLU A C 1
ATOM 720 O O . GLU A 1 86 ? -11.556 -4.687 19.121 1.00 91.50 86 GLU A O 1
ATOM 725 N N . PHE A 1 87 ? -10.305 -6.269 18.134 1.00 90.81 87 PHE A N 1
ATOM 726 C CA . PHE A 1 87 ? -9.755 -6.805 19.380 1.00 90.81 87 PHE A CA 1
ATOM 727 C C . PHE A 1 87 ? -8.935 -5.761 20.157 1.00 90.81 87 PHE A C 1
ATOM 729 O O . PHE A 1 87 ? -9.100 -5.623 21.369 1.00 90.81 87 PHE A O 1
ATOM 736 N N . ILE A 1 88 ? -8.092 -4.981 19.472 1.00 88.44 88 ILE A N 1
ATOM 737 C CA . ILE A 1 88 ? -7.299 -3.919 20.109 1.00 88.44 88 ILE A CA 1
ATOM 738 C C . ILE A 1 88 ? -8.213 -2.848 20.723 1.00 88.44 88 ILE A C 1
ATOM 740 O O . ILE A 1 88 ? -7.962 -2.385 21.836 1.00 88.44 88 ILE A O 1
ATOM 744 N N . GLU A 1 89 ? -9.300 -2.469 20.047 1.00 89.44 89 GLU A N 1
ATOM 745 C CA . GLU A 1 89 ? -10.264 -1.510 20.596 1.00 89.44 89 GLU A CA 1
ATOM 746 C C . GLU A 1 89 ? -11.025 -2.059 21.819 1.00 89.44 89 GLU A C 1
ATOM 748 O O . GLU A 1 89 ? -11.308 -1.288 22.738 1.00 89.44 89 GLU A O 1
ATOM 753 N N . LEU A 1 90 ? -11.288 -3.371 21.905 1.00 88.31 90 LEU A N 1
ATOM 754 C CA . LEU A 1 90 ? -11.834 -3.995 23.124 1.00 88.31 90 LEU A CA 1
ATOM 755 C C . LEU A 1 90 ? -10.852 -3.903 24.303 1.00 88.31 90 LEU A C 1
ATOM 757 O O . LEU A 1 90 ? -11.253 -3.551 25.415 1.00 88.31 90 LEU A O 1
ATOM 761 N N . ILE A 1 91 ? -9.557 -4.134 24.056 1.00 87.19 91 ILE A N 1
ATOM 762 C CA . ILE A 1 91 ? -8.511 -3.977 25.080 1.00 87.19 91 ILE A CA 1
ATOM 763 C C . ILE A 1 91 ? -8.457 -2.532 25.584 1.00 87.19 91 ILE A C 1
ATOM 765 O O . ILE A 1 91 ? -8.432 -2.301 26.792 1.00 87.19 91 ILE A O 1
ATOM 769 N N . LYS A 1 92 ? -8.494 -1.538 24.687 1.00 85.12 92 LYS A N 1
ATOM 770 C CA . LYS A 1 92 ? -8.476 -0.114 25.076 1.00 85.12 92 LYS A CA 1
ATOM 771 C C . LYS A 1 92 ? -9.666 0.281 25.944 1.00 85.12 92 LYS A C 1
ATOM 773 O O . LYS A 1 92 ? -9.516 1.119 26.830 1.00 85.12 92 LYS A O 1
ATOM 778 N N . LYS A 1 93 ? -10.837 -0.313 25.698 1.00 86.50 93 LYS A N 1
ATOM 779 C CA . LYS A 1 93 ? -12.044 -0.121 26.517 1.00 86.50 93 LYS A CA 1
ATOM 780 C C . LYS A 1 93 ? -11.974 -0.823 27.877 1.00 86.50 93 LYS A C 1
ATOM 782 O O . LYS A 1 93 ? -12.884 -0.652 28.680 1.00 86.50 93 LYS A O 1
ATOM 787 N N . LYS A 1 94 ? -10.895 -1.568 28.154 1.00 83.44 94 LYS A N 1
ATOM 788 C CA . LYS A 1 94 ? -10.700 -2.402 29.351 1.00 83.44 94 LYS A CA 1
ATOM 789 C C . LYS A 1 94 ? -11.731 -3.533 29.477 1.00 83.44 94 LYS A C 1
ATOM 791 O O . LYS A 1 94 ? -11.958 -4.052 30.565 1.00 83.44 94 LYS A O 1
ATOM 796 N N . GLU A 1 95 ? -12.312 -3.965 28.357 1.00 87.81 95 GLU A N 1
ATOM 797 C CA . GLU A 1 95 ? -13.262 -5.081 28.288 1.00 87.81 95 GLU A CA 1
ATOM 798 C C . GLU A 1 95 ? -12.517 -6.410 28.057 1.00 87.81 95 GLU A C 1
ATOM 800 O O . GLU A 1 95 ? -12.615 -7.030 26.996 1.00 87.81 95 GLU A O 1
ATOM 805 N N . ILE A 1 96 ? -11.718 -6.840 29.041 1.00 86.12 96 ILE A N 1
ATOM 806 C CA . ILE A 1 96 ? -10.783 -7.973 28.888 1.00 86.12 96 ILE A CA 1
ATOM 807 C C . ILE A 1 96 ? -11.515 -9.295 28.612 1.00 86.12 96 ILE A C 1
ATOM 809 O O . ILE A 1 96 ? -11.099 -10.054 27.740 1.00 86.12 96 ILE A O 1
ATOM 813 N N . GLU A 1 97 ? -12.623 -9.571 29.305 1.00 88.12 97 GLU A N 1
ATOM 814 C CA . GLU A 1 97 ? -13.401 -10.805 29.106 1.00 88.12 97 GLU A CA 1
ATOM 815 C C . GLU A 1 97 ? -13.981 -10.894 27.688 1.00 88.12 97 GLU A C 1
ATOM 817 O O . GLU A 1 97 ? -13.854 -11.923 27.017 1.00 88.12 97 GLU A O 1
ATOM 822 N N . SER A 1 98 ? -14.550 -9.789 27.195 1.00 89.56 98 SER A N 1
ATOM 823 C CA . SER A 1 98 ? -15.034 -9.668 25.817 1.00 89.56 98 SER A CA 1
ATOM 824 C C . SER A 1 98 ? -13.899 -9.863 24.813 1.00 89.56 98 SER A C 1
ATOM 826 O O . SER A 1 98 ? -14.070 -10.588 23.833 1.00 89.56 98 SER A O 1
ATOM 828 N N . ALA A 1 99 ? -12.731 -9.263 25.069 1.00 89.19 99 ALA A N 1
ATOM 829 C CA . ALA A 1 99 ? -11.554 -9.397 24.218 1.00 89.19 99 ALA A CA 1
ATOM 830 C C . ALA A 1 99 ? -11.059 -10.852 24.151 1.00 89.19 99 ALA A C 1
ATOM 832 O O . ALA A 1 99 ? -10.823 -11.362 23.058 1.00 89.19 99 ALA A O 1
ATOM 833 N N . LEU A 1 100 ? -10.957 -11.551 25.286 1.00 88.94 100 LEU A N 1
ATOM 834 C CA . LEU A 1 100 ? -10.537 -12.958 25.340 1.00 88.94 100 LEU A CA 1
ATOM 835 C C . LEU A 1 100 ? -11.516 -13.881 24.608 1.00 88.94 100 LEU A C 1
ATOM 837 O O . LEU A 1 100 ? -11.103 -14.718 23.805 1.00 88.94 100 LEU A O 1
ATOM 841 N N . ASN A 1 101 ? -12.817 -13.694 24.833 1.00 92.06 101 ASN A N 1
ATOM 842 C CA . ASN A 1 101 ? -13.859 -14.447 24.139 1.00 92.06 101 ASN A CA 1
ATOM 843 C C . ASN A 1 101 ? -13.819 -14.188 22.620 1.00 92.06 101 ASN A C 1
ATOM 845 O O . ASN A 1 101 ? -13.954 -15.117 21.824 1.00 92.06 101 ASN A O 1
ATOM 849 N N . PHE A 1 102 ? -13.575 -12.941 22.206 1.00 91.69 102 PHE A N 1
ATOM 850 C CA . PHE A 1 102 ? -13.399 -12.579 20.799 1.00 91.69 102 PHE A CA 1
ATOM 851 C C . PHE A 1 102 ? -12.135 -13.203 20.192 1.00 91.69 102 PHE A C 1
ATOM 853 O O . PHE A 1 102 ? -12.178 -13.716 19.072 1.00 91.69 102 PHE A O 1
ATOM 860 N N . ALA A 1 103 ? -11.021 -13.213 20.929 1.00 90.56 103 ALA A N 1
ATOM 861 C CA . ALA A 1 103 ? -9.776 -13.825 20.481 1.00 90.56 103 ALA A CA 1
ATOM 862 C C . ALA A 1 103 ? -9.958 -15.319 20.180 1.00 90.56 103 ALA A C 1
ATOM 864 O O . ALA A 1 103 ? -9.577 -15.761 19.101 1.00 90.56 103 ALA A O 1
ATOM 865 N N . GLN A 1 104 ? -10.605 -16.060 21.084 1.00 89.81 104 GLN A N 1
ATOM 866 C CA . GLN A 1 104 ? -10.841 -17.501 20.938 1.00 89.81 104 GLN A CA 1
ATOM 867 C C . GLN A 1 104 ? -11.869 -17.828 19.847 1.00 89.81 104 GLN A C 1
ATOM 869 O O . GLN A 1 104 ? -11.664 -18.724 19.034 1.00 89.81 104 GLN A O 1
ATOM 874 N N . LYS A 1 105 ? -13.004 -17.115 19.811 1.00 91.75 105 LYS A N 1
ATOM 875 C CA . LYS A 1 105 ? -14.113 -17.465 18.903 1.00 91.75 105 LYS A CA 1
ATOM 876 C C . LYS A 1 105 ? -13.952 -16.929 17.488 1.00 91.75 105 LYS A C 1
ATOM 878 O O . LYS A 1 105 ? -14.510 -17.513 16.564 1.00 91.75 105 LYS A O 1
ATOM 883 N N . VAL A 1 106 ? -13.261 -15.803 17.321 1.00 89.88 106 VAL A N 1
ATOM 884 C CA . VAL A 1 106 ? -13.199 -15.082 16.042 1.00 89.88 106 VAL A CA 1
ATOM 885 C C . VAL A 1 106 ? -11.767 -14.988 15.539 1.00 89.88 106 VAL A C 1
ATOM 887 O O . VAL A 1 106 ? -11.484 -15.417 14.424 1.00 89.88 106 VAL A O 1
ATOM 890 N N . LEU A 1 107 ? -10.854 -14.436 16.340 1.00 88.88 107 LEU A N 1
ATOM 891 C CA . LEU A 1 107 ? -9.526 -14.069 15.846 1.00 88.88 107 LEU A CA 1
ATOM 892 C C . LEU A 1 107 ? -8.625 -15.286 15.585 1.00 88.88 107 LEU A C 1
ATOM 894 O O . LEU A 1 107 ? -7.931 -15.312 14.573 1.00 88.88 107 LEU A O 1
ATOM 898 N N . GLU A 1 108 ? -8.659 -16.297 16.453 1.00 88.44 108 GLU A N 1
ATOM 899 C CA . GLU A 1 108 ? -7.862 -17.523 16.329 1.00 88.44 108 GLU A CA 1
ATOM 900 C C . GLU A 1 108 ? -8.249 -18.367 15.094 1.00 88.44 108 GLU A C 1
ATOM 902 O O . GLU A 1 108 ? -7.363 -18.638 14.276 1.00 88.44 108 GLU A O 1
ATOM 907 N N . PRO A 1 109 ? -9.535 -18.709 14.849 1.00 88.88 109 PRO A N 1
ATOM 908 C CA . PRO A 1 109 ? -9.934 -19.408 13.622 1.00 88.88 109 PRO A CA 1
ATOM 909 C C . PRO A 1 109 ? -9.559 -18.648 12.343 1.00 88.88 109 PRO A C 1
ATOM 911 O O . PRO A 1 109 ? -9.157 -19.246 11.341 1.00 88.88 109 PRO A O 1
ATOM 914 N N . LEU A 1 110 ? -9.653 -17.315 12.372 1.00 87.19 110 LEU A N 1
ATOM 915 C CA . LEU A 1 110 ? -9.240 -16.470 11.252 1.00 87.19 110 LEU A CA 1
ATOM 916 C C . LEU A 1 110 ? -7.723 -16.481 11.060 1.00 87.19 110 LEU A C 1
ATOM 918 O O . LEU A 1 110 ? -7.258 -16.580 9.928 1.00 87.19 110 LEU A O 1
ATOM 922 N N . ALA A 1 111 ? -6.941 -16.445 12.140 1.00 86.88 111 ALA A N 1
ATOM 923 C CA . ALA A 1 111 ? -5.483 -16.503 12.068 1.00 86.88 111 ALA A CA 1
ATOM 924 C C . ALA A 1 111 ? -4.979 -17.808 11.430 1.00 86.88 111 ALA A C 1
ATOM 926 O O . ALA A 1 111 ? -3.976 -17.789 10.720 1.00 86.88 111 ALA A O 1
ATOM 927 N N . LEU A 1 112 ? -5.685 -18.922 11.654 1.00 86.69 112 LEU A N 1
ATOM 928 C CA . LEU A 1 112 ? -5.366 -20.229 11.072 1.00 86.69 112 LEU A CA 1
ATOM 929 C C . LEU A 1 112 ? -5.719 -20.333 9.581 1.00 86.69 112 LEU A C 1
ATOM 931 O O . LEU A 1 112 ? -5.078 -21.082 8.849 1.00 86.69 112 LEU A O 1
ATOM 935 N N . THR A 1 113 ? -6.743 -19.605 9.129 1.00 84.25 113 THR A N 1
ATOM 936 C CA . THR A 1 113 ? -7.309 -19.748 7.774 1.00 84.25 113 THR A CA 1
ATOM 937 C C . THR A 1 113 ? -6.930 -18.625 6.811 1.00 84.25 113 THR A C 1
ATOM 939 O O . THR A 1 113 ? -7.092 -18.793 5.603 1.00 84.25 113 THR A O 1
ATOM 942 N N . ALA A 1 114 ? -6.438 -17.492 7.319 1.00 79.25 114 ALA A N 1
ATOM 943 C CA . ALA A 1 114 ? -6.056 -16.335 6.520 1.00 79.25 114 ALA A CA 1
ATOM 944 C C . ALA A 1 114 ? -4.735 -16.578 5.772 1.00 79.25 114 ALA A C 1
ATOM 946 O O . ALA A 1 114 ? -4.753 -16.839 4.572 1.00 79.25 114 ALA A O 1
ATOM 947 N N . HIS A 1 115 ? -3.599 -16.543 6.478 1.00 75.88 115 HIS A N 1
ATOM 948 C CA . HIS A 1 115 ? -2.255 -16.726 5.912 1.00 75.88 115 HIS A CA 1
ATOM 949 C C . HIS A 1 115 ? -1.275 -17.325 6.930 1.00 75.88 115 HIS A C 1
ATOM 951 O O . HIS A 1 115 ? -1.449 -17.077 8.124 1.00 75.88 115 HIS A O 1
ATOM 957 N N . PRO A 1 116 ? -0.194 -18.003 6.488 1.00 76.31 116 PRO A N 1
ATOM 958 C CA . PRO A 1 116 ? 0.790 -18.629 7.380 1.00 76.31 116 PRO A CA 1
ATOM 959 C C . PRO A 1 116 ? 1.381 -17.674 8.432 1.00 76.31 116 PRO A C 1
ATOM 961 O O . PRO A 1 116 ? 1.589 -18.052 9.581 1.00 76.31 116 PRO A O 1
ATOM 964 N N . GLU A 1 117 ? 1.598 -16.408 8.069 1.00 79.81 117 GLU A N 1
ATOM 965 C CA . GLU A 1 117 ? 2.133 -15.380 8.973 1.00 79.81 117 GLU A CA 1
ATOM 966 C C . GLU A 1 117 ? 1.087 -14.788 9.935 1.00 79.81 117 GLU A C 1
ATOM 968 O O . GLU A 1 117 ? 1.443 -14.147 10.927 1.00 79.81 117 GLU A O 1
ATOM 973 N N . SER A 1 118 ? -0.209 -14.992 9.674 1.00 82.44 118 SER A N 1
ATOM 974 C CA . SER A 1 118 ? -1.297 -14.396 10.466 1.00 82.44 118 SER A CA 1
ATOM 975 C C . SER A 1 118 ? -1.301 -14.910 11.899 1.00 82.44 118 SER A C 1
ATOM 977 O O . SER A 1 118 ? -1.603 -14.157 12.822 1.00 82.44 118 SER A O 1
ATOM 979 N N . TYR A 1 119 ? -0.882 -16.158 12.113 1.00 84.38 119 TYR A N 1
ATOM 980 C CA . TYR A 1 119 ? -0.776 -16.725 13.453 1.00 84.38 119 TYR A CA 1
ATOM 981 C C . TYR A 1 119 ? 0.327 -16.064 14.292 1.00 84.38 119 TYR A C 1
ATOM 983 O O . TYR A 1 119 ? 0.157 -15.859 15.494 1.00 84.38 119 TYR A O 1
ATOM 991 N N . ASN A 1 120 ? 1.433 -15.645 13.669 1.00 85.56 120 ASN A N 1
ATOM 992 C CA . ASN A 1 120 ? 2.461 -14.867 14.365 1.00 85.56 120 ASN A CA 1
ATOM 993 C C . ASN A 1 120 ? 1.919 -13.489 14.760 1.00 85.56 120 ASN A C 1
ATOM 995 O O . ASN A 1 120 ? 2.060 -13.084 15.911 1.00 85.56 120 ASN A O 1
ATOM 999 N N . LYS A 1 121 ? 1.196 -12.823 13.850 1.00 83.62 121 LYS A N 1
ATOM 1000 C CA . LYS A 1 121 ? 0.520 -11.549 14.146 1.00 83.62 121 LYS A CA 1
ATOM 1001 C C . LYS A 1 121 ? -0.534 -11.695 15.243 1.00 83.62 121 LYS A C 1
ATOM 1003 O O . LYS A 1 121 ? -0.673 -10.801 16.067 1.00 83.62 121 LYS A O 1
ATOM 1008 N N . PHE A 1 122 ? -1.247 -12.819 15.293 1.00 86.94 122 PHE A N 1
ATOM 1009 C CA . PHE A 1 122 ? -2.174 -13.135 16.378 1.00 86.94 122 PHE A CA 1
ATOM 1010 C C . PHE A 1 122 ? -1.453 -13.236 17.730 1.00 86.94 122 PHE A C 1
ATOM 1012 O O . PHE A 1 122 ? -1.859 -12.573 18.681 1.00 86.94 122 PHE A O 1
ATOM 1019 N N . LYS A 1 123 ? -0.337 -13.977 17.808 1.00 86.12 123 LYS A N 1
ATOM 1020 C CA . LYS A 1 123 ? 0.481 -14.063 19.032 1.00 86.12 123 LYS A CA 1
ATOM 1021 C C . LYS A 1 123 ? 1.002 -12.702 19.480 1.00 86.12 123 LYS A C 1
ATOM 1023 O O . LYS A 1 123 ? 0.913 -12.377 20.660 1.00 86.12 123 LYS A O 1
ATOM 1028 N N . GLU A 1 124 ? 1.518 -11.902 18.548 1.00 84.50 124 GLU A N 1
ATOM 1029 C CA . GLU A 1 124 ? 1.966 -10.536 18.839 1.00 84.50 124 GLU A CA 1
ATOM 1030 C C . GLU A 1 124 ? 0.841 -9.680 19.414 1.00 84.50 124 GLU A C 1
ATOM 1032 O O . GLU A 1 124 ? 1.069 -8.860 20.298 1.00 84.50 124 GLU A O 1
ATOM 1037 N N . VAL A 1 125 ? -0.381 -9.883 18.928 1.00 84.81 125 VAL A N 1
ATOM 1038 C CA . VAL A 1 125 ? -1.543 -9.119 19.364 1.00 84.81 125 VAL A CA 1
ATOM 1039 C C . VAL A 1 125 ? -2.001 -9.522 20.763 1.00 84.81 125 VAL A C 1
ATOM 1041 O O . VAL A 1 125 ? -2.426 -8.663 21.531 1.00 84.81 125 VAL A O 1
ATOM 1044 N N . LEU A 1 126 ? -1.843 -10.787 21.154 1.00 85.38 126 LEU A N 1
ATOM 1045 C CA . LEU A 1 126 ? -2.107 -11.222 22.529 1.00 85.38 126 LEU A CA 1
ATOM 1046 C C . LEU A 1 126 ? -1.169 -10.562 23.548 1.00 85.38 126 LEU A C 1
ATOM 1048 O O . LEU A 1 126 ? -1.572 -10.367 24.693 1.00 85.38 126 LEU A O 1
ATOM 1052 N N . LEU A 1 127 ? 0.037 -10.140 23.145 1.00 82.88 127 LEU A N 1
ATOM 1053 C CA . LEU A 1 127 ? 0.925 -9.362 24.020 1.00 82.88 127 LEU A CA 1
ATOM 1054 C C . LEU A 1 127 ? 0.278 -8.042 24.465 1.00 82.88 127 LEU A C 1
ATOM 1056 O O . LEU A 1 127 ? 0.609 -7.537 25.536 1.00 82.88 127 LEU A O 1
ATOM 1060 N N . TYR A 1 128 ? -0.687 -7.508 23.704 1.00 81.12 128 TYR A N 1
ATOM 1061 C CA . TYR A 1 128 ? -1.443 -6.323 24.110 1.00 81.12 128 TYR A CA 1
ATOM 1062 C C . TYR A 1 128 ? -2.315 -6.526 25.348 1.00 81.12 128 TYR A C 1
ATOM 1064 O O . TYR A 1 128 ? -2.648 -5.537 25.988 1.00 81.12 128 TYR A O 1
ATOM 1072 N N . LEU A 1 129 ? -2.626 -7.768 25.730 1.00 81.19 129 LEU A N 1
ATOM 1073 C CA . LEU A 1 129 ? -3.311 -8.064 26.992 1.00 81.19 129 LEU A CA 1
ATOM 1074 C C . LEU A 1 129 ? -2.398 -7.895 28.212 1.00 81.19 129 LEU A C 1
ATOM 1076 O O . LEU A 1 129 ? -2.888 -7.676 29.313 1.00 81.19 129 LEU A O 1
ATOM 1080 N N . ILE A 1 130 ? -1.084 -8.031 28.018 1.00 78.81 130 ILE A N 1
ATOM 1081 C CA . ILE A 1 130 ? -0.085 -7.983 29.093 1.00 78.81 130 ILE A CA 1
ATOM 1082 C C . ILE A 1 130 ? 0.351 -6.536 29.362 1.00 78.81 130 ILE A C 1
ATOM 1084 O O . ILE A 1 130 ? 0.782 -6.214 30.466 1.00 78.81 130 ILE A O 1
ATOM 1088 N N . TYR A 1 131 ? 0.247 -5.644 28.373 1.00 70.50 131 TYR A N 1
ATOM 1089 C CA . TYR A 1 131 ? 0.605 -4.240 28.564 1.00 70.50 131 TYR A CA 1
ATOM 1090 C C . TYR A 1 131 ? -0.406 -3.535 29.478 1.00 70.50 131 TYR A C 1
ATOM 1092 O O . TYR A 1 131 ? -1.567 -3.365 29.120 1.00 70.50 131 TYR A O 1
ATOM 1100 N N . GLU A 1 132 ? 0.071 -3.086 30.641 1.00 59.38 132 GLU A N 1
ATOM 1101 C CA . GLU A 1 132 ? -0.749 -2.472 31.695 1.00 59.38 132 GLU A CA 1
ATOM 1102 C C . GLU A 1 132 ? -1.391 -1.139 31.270 1.00 59.38 132 GLU A C 1
ATOM 1104 O O . GLU A 1 132 ? -2.497 -0.831 31.713 1.00 59.38 132 GLU A O 1
ATOM 1109 N N . ASP A 1 133 ? -0.747 -0.380 30.368 1.00 68.88 133 ASP A N 1
ATOM 1110 C CA . ASP A 1 133 ? -1.248 0.915 29.895 1.00 68.88 133 ASP A CA 1
ATOM 1111 C C . ASP A 1 133 ? -1.345 1.016 28.356 1.00 68.88 133 ASP A C 1
ATOM 1113 O O . ASP A 1 133 ? -0.338 1.247 27.672 1.00 68.88 133 ASP A O 1
ATOM 1117 N N . PRO A 1 134 ? -2.565 0.972 27.777 1.00 66.38 134 PRO A N 1
ATOM 1118 C CA . PRO A 1 134 ? -2.796 1.198 26.346 1.00 66.38 134 PRO A CA 1
ATOM 1119 C C . PRO A 1 134 ? -2.578 2.662 25.917 1.00 66.38 134 PRO A C 1
ATOM 1121 O O . PRO A 1 134 ? -2.766 3.002 24.757 1.00 66.38 134 PRO A O 1
ATOM 1124 N N . ASN A 1 135 ? -2.170 3.554 26.822 1.00 68.75 135 ASN A N 1
ATOM 1125 C CA . ASN A 1 135 ? -1.859 4.952 26.503 1.00 68.75 135 ASN A CA 1
ATOM 1126 C C . ASN A 1 135 ? -0.354 5.225 26.377 1.00 68.75 135 ASN A C 1
ATOM 1128 O O . ASN A 1 135 ? 0.054 6.371 26.179 1.00 68.75 135 ASN A O 1
ATOM 1132 N N . LEU A 1 136 ? 0.489 4.193 26.483 1.00 74.50 136 LEU A N 1
ATOM 1133 C CA . LEU A 1 136 ? 1.930 4.357 26.336 1.00 74.50 136 LEU A CA 1
ATOM 1134 C C . LEU A 1 136 ? 2.272 4.919 24.941 1.00 74.50 136 LEU A C 1
ATOM 1136 O O . LEU A 1 136 ? 1.816 4.376 23.932 1.00 74.50 136 LEU A O 1
ATOM 1140 N N . PRO A 1 137 ? 3.134 5.949 24.829 1.00 72.81 137 PRO A N 1
ATOM 1141 C CA . PRO A 1 137 ? 3.471 6.556 23.539 1.00 72.81 137 PRO A CA 1
ATOM 1142 C C . PRO A 1 137 ? 3.982 5.546 22.505 1.00 72.81 137 PRO A C 1
ATOM 1144 O O . PRO A 1 137 ? 3.585 5.591 21.345 1.00 72.81 137 PRO A O 1
ATOM 1147 N N . LYS A 1 138 ? 4.802 4.574 22.935 1.00 76.44 138 LYS A N 1
ATOM 1148 C CA . LYS A 1 138 ? 5.298 3.485 22.074 1.00 76.44 138 LYS A CA 1
ATOM 1149 C C . LYS A 1 138 ? 4.162 2.637 21.495 1.00 76.44 138 LYS A C 1
ATOM 1151 O O . LYS A 1 138 ? 4.224 2.238 20.337 1.00 76.44 138 LYS A O 1
ATOM 1156 N N . TRP A 1 139 ? 3.131 2.381 22.297 1.00 75.75 139 TRP A N 1
ATOM 1157 C CA . TRP A 1 139 ? 1.955 1.617 21.896 1.00 75.75 139 TRP A CA 1
ATOM 1158 C C . TRP A 1 139 ? 1.135 2.388 20.857 1.00 75.75 139 TRP A C 1
ATOM 1160 O O . TRP A 1 139 ? 0.804 1.840 19.808 1.00 75.75 139 TRP A O 1
ATOM 1170 N N . ILE A 1 140 ? 0.902 3.683 21.097 1.00 77.06 140 ILE A N 1
ATOM 1171 C CA . ILE A 1 140 ? 0.139 4.552 20.188 1.00 77.06 140 ILE A CA 1
ATOM 1172 C C . ILE A 1 140 ? 0.850 4.682 18.837 1.00 77.06 140 ILE A C 1
ATOM 1174 O O . ILE A 1 140 ? 0.202 4.587 17.795 1.00 77.06 140 ILE A O 1
ATOM 1178 N N . THR A 1 141 ? 2.171 4.882 18.835 1.00 81.56 141 THR A N 1
ATOM 1179 C CA . THR A 1 141 ? 2.954 4.990 17.595 1.00 81.56 141 THR A CA 1
ATOM 1180 C C . THR A 1 141 ? 2.917 3.685 16.804 1.00 81.56 141 THR A C 1
ATOM 1182 O O . THR A 1 141 ? 2.559 3.707 15.629 1.00 81.56 141 THR A O 1
ATOM 1185 N N . LYS A 1 142 ? 3.166 2.542 17.459 1.00 83.06 142 LYS A N 1
ATOM 1186 C CA . LYS A 1 142 ? 3.116 1.225 16.806 1.00 83.06 142 LYS A CA 1
ATOM 1187 C C . LYS A 1 142 ? 1.728 0.923 16.229 1.00 83.06 142 LYS A C 1
ATOM 1189 O O . LYS A 1 142 ? 1.620 0.417 15.117 1.00 83.06 142 LYS A O 1
ATOM 1194 N N . LEU A 1 143 ? 0.659 1.2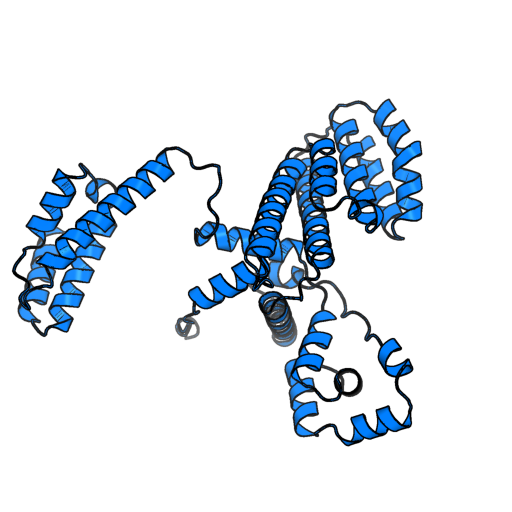61 16.954 1.00 83.12 143 LEU A N 1
ATOM 1195 C CA . LEU A 1 143 ? -0.711 1.070 16.473 1.00 83.12 143 LEU A CA 1
ATOM 1196 C C . LEU A 1 143 ? -1.019 1.948 15.252 1.00 83.12 143 LEU A C 1
ATOM 1198 O O . LEU A 1 143 ? -1.648 1.488 14.301 1.00 83.12 143 LEU A O 1
ATOM 1202 N N . LYS A 1 144 ? -0.562 3.206 15.247 1.00 83.12 144 LYS A N 1
ATOM 1203 C CA . LYS A 1 144 ? -0.715 4.096 14.086 1.00 83.12 144 LYS A CA 1
ATOM 1204 C C . LYS A 1 144 ? -0.014 3.534 12.852 1.00 83.12 144 LYS A C 1
ATOM 1206 O O . LYS A 1 144 ? -0.636 3.465 11.798 1.00 83.12 144 LYS A O 1
ATOM 1211 N N . GLU A 1 145 ? 1.227 3.076 12.991 1.00 82.88 145 GLU A N 1
ATOM 1212 C CA . GLU A 1 145 ? 1.980 2.444 11.898 1.00 82.88 145 GLU A CA 1
ATOM 1213 C C . GLU A 1 145 ? 1.253 1.204 11.352 1.00 82.88 145 GLU A C 1
ATOM 1215 O O . GLU A 1 145 ? 1.086 1.055 10.141 1.00 82.88 145 GLU A O 1
ATOM 1220 N N . GLN A 1 146 ? 0.728 0.355 12.241 1.00 85.50 146 GLN A N 1
ATOM 1221 C CA . GLN A 1 146 ? -0.051 -0.829 11.867 1.00 85.50 146 GLN A CA 1
ATOM 1222 C C . GLN A 1 146 ? -1.357 -0.491 11.129 1.00 85.50 146 GLN A C 1
ATOM 1224 O O . GLN A 1 146 ? -1.774 -1.240 10.241 1.00 85.50 146 GLN A O 1
ATOM 1229 N N . ARG A 1 147 ? -2.005 0.627 11.474 1.00 87.81 147 ARG A N 1
ATOM 1230 C CA . ARG A 1 147 ? -3.209 1.128 10.788 1.00 87.81 147 ARG A CA 1
ATOM 1231 C C . ARG A 1 147 ? -2.896 1.719 9.422 1.00 87.81 147 ARG A C 1
ATOM 1233 O O . ARG A 1 147 ? -3.672 1.517 8.490 1.00 87.81 147 ARG A O 1
ATOM 1240 N N . GLU A 1 148 ? -1.769 2.413 9.285 1.00 83.38 148 GLU A N 1
ATOM 1241 C CA . GLU A 1 148 ? -1.277 2.898 7.990 1.00 83.38 148 GLU A CA 1
ATOM 1242 C C . GLU A 1 148 ? -0.951 1.723 7.050 1.00 83.38 148 GLU A C 1
ATOM 1244 O O . GLU A 1 148 ? -1.345 1.734 5.880 1.00 83.38 148 GLU A O 1
ATOM 1249 N N . GLU A 1 149 ? -0.327 0.659 7.567 1.00 84.00 149 GLU A N 1
ATOM 1250 C CA . GLU A 1 149 ? -0.063 -0.566 6.801 1.00 84.00 149 GLU A CA 1
ATOM 1251 C C . GLU A 1 149 ? -1.367 -1.249 6.356 1.00 84.00 149 GLU A C 1
ATOM 1253 O O . GLU A 1 149 ? -1.516 -1.602 5.183 1.00 84.00 149 GLU A O 1
ATOM 1258 N N . LEU A 1 150 ? -2.337 -1.397 7.267 1.00 88.06 150 LEU A N 1
ATOM 1259 C CA . LEU A 1 150 ? -3.659 -1.946 6.953 1.00 88.06 150 LEU A CA 1
ATOM 1260 C C . LEU A 1 150 ? -4.355 -1.126 5.859 1.00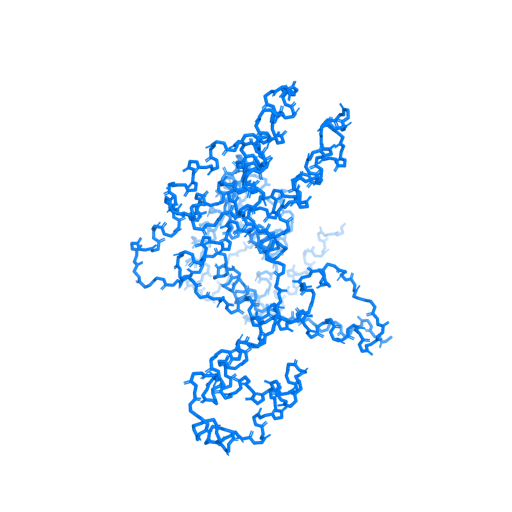 88.06 150 LEU A C 1
ATOM 1262 O O . LEU A 1 150 ? -4.846 -1.697 4.886 1.00 88.06 150 LEU A O 1
ATOM 1266 N N . PHE A 1 151 ? -4.382 0.203 5.998 1.00 86.31 151 PHE A N 1
ATOM 1267 C CA . PHE A 1 151 ? -4.978 1.088 4.999 1.00 86.31 151 PHE A CA 1
ATOM 1268 C C . PHE A 1 151 ? -4.331 0.897 3.625 1.00 86.31 151 PHE A C 1
ATOM 1270 O O . PHE A 1 151 ? -5.025 0.828 2.616 1.00 86.31 151 PHE A O 1
ATOM 1277 N N . SER A 1 152 ? -3.011 0.749 3.587 1.00 83.00 152 SER A N 1
ATOM 1278 C CA . SER A 1 152 ? -2.271 0.543 2.342 1.00 83.00 152 SER A CA 1
ATOM 1279 C C . SER A 1 152 ? -2.640 -0.777 1.669 1.00 83.00 152 SER A C 1
ATOM 1281 O O . SER A 1 152 ? -2.835 -0.813 0.457 1.00 83.00 152 SER A O 1
ATOM 1283 N N . LYS A 1 153 ? -2.822 -1.852 2.445 1.00 85.56 153 LYS A N 1
ATOM 1284 C CA . LYS A 1 153 ? -3.313 -3.139 1.922 1.00 85.56 153 LYS A CA 1
ATOM 1285 C C . LYS A 1 153 ? -4.726 -3.031 1.364 1.00 85.56 153 LYS A C 1
ATOM 1287 O O . LYS A 1 153 ? -4.980 -3.515 0.265 1.00 85.56 153 LYS A O 1
ATOM 1292 N N . ILE A 1 154 ? -5.615 -2.351 2.088 1.00 86.06 154 ILE A N 1
ATOM 1293 C CA . ILE A 1 154 ? -6.980 -2.058 1.633 1.00 86.06 154 ILE A CA 1
ATOM 1294 C C . ILE A 1 154 ? -6.947 -1.269 0.320 1.00 86.06 154 ILE A C 1
ATOM 1296 O O . ILE A 1 154 ? -7.639 -1.627 -0.626 1.00 86.06 154 ILE A O 1
ATOM 1300 N N . TYR A 1 155 ? -6.111 -0.236 0.242 1.00 83.12 155 TYR A N 1
ATOM 1301 C CA . TYR A 1 155 ? -5.975 0.614 -0.935 1.00 83.12 155 TYR A CA 1
ATOM 1302 C C . TYR A 1 155 ? -5.521 -0.176 -2.169 1.00 83.12 155 TYR A C 1
ATOM 1304 O O . TYR A 1 155 ? -6.146 -0.100 -3.222 1.00 83.12 155 TYR A O 1
ATOM 1312 N N . ILE A 1 156 ? -4.481 -1.001 -2.034 1.00 78.94 156 ILE A N 1
ATOM 1313 C CA . ILE A 1 156 ? -3.986 -1.845 -3.133 1.00 78.94 156 ILE A CA 1
ATOM 1314 C C . ILE A 1 156 ? -5.039 -2.873 -3.547 1.00 78.94 156 ILE A C 1
ATOM 1316 O O . ILE A 1 156 ? -5.252 -3.095 -4.735 1.00 78.94 156 ILE A O 1
ATOM 1320 N N . SER A 1 157 ? -5.706 -3.506 -2.578 1.00 81.31 157 SER A N 1
ATOM 1321 C CA . SER A 1 157 ? -6.779 -4.462 -2.854 1.00 81.31 157 SER A CA 1
ATOM 1322 C C . SER A 1 157 ? -7.934 -3.808 -3.605 1.00 81.31 157 SER A C 1
ATOM 1324 O O . SER A 1 157 ? -8.473 -4.400 -4.537 1.00 81.31 157 SER A O 1
ATOM 1326 N N . PHE A 1 158 ? -8.284 -2.576 -3.239 1.00 81.06 158 PHE A N 1
ATOM 1327 C CA . PHE A 1 158 ? -9.280 -1.789 -3.949 1.00 81.06 158 PHE A CA 1
ATOM 1328 C C . PHE A 1 158 ? -8.845 -1.509 -5.394 1.00 81.06 158 PHE A C 1
ATOM 1330 O O . PHE A 1 158 ? -9.607 -1.781 -6.321 1.00 81.06 158 PHE A O 1
ATOM 1337 N N . LEU A 1 159 ? -7.608 -1.053 -5.616 1.00 77.19 159 LEU A N 1
ATOM 1338 C CA . LEU A 1 159 ? -7.096 -0.826 -6.972 1.00 77.19 159 LEU A CA 1
ATOM 1339 C C . LEU A 1 159 ? -7.125 -2.105 -7.824 1.00 77.19 159 LEU A C 1
ATOM 1341 O O . LEU A 1 159 ? -7.550 -2.063 -8.978 1.00 77.19 159 LEU A O 1
ATOM 1345 N N . LYS A 1 160 ? -6.757 -3.251 -7.237 1.00 76.81 160 LYS A N 1
ATOM 1346 C CA . LYS A 1 160 ? -6.850 -4.563 -7.894 1.00 76.81 160 LYS A CA 1
ATOM 1347 C C . LYS A 1 160 ? -8.291 -4.931 -8.250 1.00 76.81 160 LYS A C 1
ATOM 1349 O O . LYS A 1 160 ? -8.532 -5.374 -9.367 1.00 76.81 160 LYS A O 1
ATOM 1354 N N . SER A 1 161 ? -9.246 -4.714 -7.341 1.00 72.56 161 SER A N 1
ATOM 1355 C CA . SER A 1 161 ? -10.672 -4.983 -7.600 1.00 72.56 161 SER A CA 1
ATOM 1356 C C . SER A 1 161 ? -11.243 -4.123 -8.734 1.00 72.56 161 SER A C 1
ATOM 1358 O O . SER A 1 161 ? -12.094 -4.578 -9.490 1.00 72.56 161 SER A O 1
ATOM 1360 N N . MET A 1 162 ? -10.711 -2.909 -8.912 1.00 69.75 162 MET A N 1
ATOM 1361 C CA . MET A 1 162 ? -11.088 -1.992 -9.993 1.00 69.75 162 MET A CA 1
ATOM 1362 C C . MET A 1 162 ? -10.359 -2.276 -11.315 1.00 69.75 162 MET A C 1
ATOM 1364 O O . MET A 1 162 ? -10.504 -1.509 -12.266 1.00 69.75 162 MET A O 1
ATOM 1368 N N . ASN A 1 163 ? -9.577 -3.361 -11.380 1.00 68.31 163 ASN A N 1
ATOM 1369 C CA . ASN A 1 163 ? -8.792 -3.772 -12.543 1.00 68.31 163 ASN A CA 1
ATOM 1370 C C . ASN A 1 163 ? -7.883 -2.655 -13.089 1.00 68.31 163 ASN A C 1
ATOM 1372 O O . ASN A 1 163 ? -7.663 -2.529 -14.294 1.00 68.31 163 ASN A O 1
ATOM 1376 N N . VAL A 1 164 ? -7.380 -1.816 -12.183 1.00 68.62 164 VAL A N 1
ATOM 1377 C CA . VAL A 1 164 ? -6.450 -0.743 -12.509 1.00 68.62 164 VAL A CA 1
ATOM 1378 C C . VAL A 1 164 ? -5.073 -1.348 -12.767 1.00 68.62 164 VAL A C 1
ATOM 1380 O O . VAL A 1 164 ? -4.508 -2.016 -11.899 1.00 68.62 164 VAL A O 1
ATOM 1383 N N . GLU A 1 165 ? -4.514 -1.086 -13.946 1.00 68.56 165 GLU A N 1
ATOM 1384 C CA . GLU A 1 165 ? -3.134 -1.455 -14.257 1.00 68.56 165 GLU A CA 1
ATOM 1385 C C . GLU A 1 165 ? -2.129 -0.680 -13.391 1.00 68.56 165 GLU A C 1
ATOM 1387 O O . GLU A 1 165 ? -2.352 0.468 -12.998 1.00 68.56 165 GLU A O 1
ATOM 1392 N N . GLU A 1 166 ? -0.981 -1.305 -13.121 1.00 73.38 166 GLU A N 1
ATOM 1393 C CA . GLU A 1 166 ? 0.133 -0.649 -12.437 1.00 73.38 166 GLU A CA 1
ATOM 1394 C C . GLU A 1 166 ? 0.562 0.608 -13.196 1.00 73.38 166 GLU A C 1
ATOM 1396 O O . GLU A 1 166 ? 0.755 0.609 -14.415 1.00 73.38 166 GLU A O 1
ATOM 1401 N N . THR A 1 167 ? 0.701 1.709 -12.466 1.00 77.25 167 THR A N 1
ATOM 1402 C CA . THR A 1 167 ? 0.904 3.011 -13.095 1.00 77.25 167 THR A CA 1
ATOM 1403 C C . THR A 1 167 ? 2.365 3.235 -13.457 1.00 77.25 167 THR A C 1
ATOM 1405 O O . THR A 1 167 ? 3.282 2.722 -12.813 1.00 77.25 167 THR A O 1
ATOM 1408 N N . THR A 1 168 ? 2.611 4.079 -14.460 1.00 80.31 168 THR A N 1
ATOM 1409 C CA . THR A 1 168 ? 3.968 4.497 -14.851 1.00 80.31 168 THR A CA 1
ATOM 1410 C C . THR A 1 168 ? 4.777 5.017 -13.660 1.00 80.31 168 THR A C 1
ATOM 1412 O O . THR A 1 168 ? 5.975 4.766 -13.569 1.00 80.31 168 THR A O 1
ATOM 1415 N N . PHE A 1 169 ? 4.122 5.681 -12.704 1.00 82.19 169 PHE A N 1
ATOM 1416 C CA . PHE A 1 169 ? 4.761 6.148 -11.478 1.00 82.19 169 PHE A CA 1
ATOM 1417 C C . PHE A 1 169 ? 5.316 4.998 -10.620 1.00 82.19 169 PHE A C 1
ATOM 1419 O O . PHE A 1 169 ? 6.461 5.073 -10.182 1.00 82.19 169 PHE A O 1
ATOM 1426 N N . SER A 1 170 ? 4.557 3.909 -10.442 1.00 81.31 170 SER A N 1
ATOM 1427 C CA . SER A 1 170 ? 5.009 2.702 -9.725 1.00 81.31 170 SER A CA 1
ATOM 1428 C C . SER A 1 170 ? 6.268 2.116 -10.373 1.00 81.31 170 SER A C 1
ATOM 1430 O O . SER A 1 170 ? 7.270 1.883 -9.694 1.00 81.31 170 SER A O 1
ATOM 1432 N N . TYR A 1 171 ? 6.270 1.971 -11.703 1.00 81.25 171 TYR A N 1
ATOM 1433 C CA . TYR A 1 171 ? 7.434 1.493 -12.458 1.00 81.25 171 TYR A CA 1
ATOM 1434 C C . TYR A 1 171 ? 8.661 2.396 -12.297 1.00 81.25 171 TYR A C 1
ATOM 1436 O O . TYR A 1 171 ? 9.763 1.903 -12.048 1.00 81.25 171 TYR A O 1
ATOM 1444 N N . LEU A 1 172 ? 8.476 3.714 -12.400 1.00 82.94 172 LEU A N 1
ATOM 1445 C CA . LEU A 1 172 ? 9.563 4.681 -12.267 1.00 82.94 172 LEU A CA 1
ATOM 1446 C C . LEU A 1 172 ? 10.185 4.648 -10.872 1.00 82.94 172 LEU A C 1
ATOM 1448 O O . LEU A 1 172 ? 11.407 4.606 -10.760 1.00 82.94 172 LEU A O 1
ATOM 1452 N N . ILE A 1 173 ? 9.371 4.615 -9.814 1.00 84.44 173 ILE A N 1
ATOM 1453 C CA . ILE A 1 173 ? 9.882 4.549 -8.441 1.00 84.44 173 ILE A CA 1
ATOM 1454 C C . ILE A 1 173 ? 10.661 3.251 -8.213 1.00 84.44 173 ILE A C 1
ATOM 1456 O O . ILE A 1 173 ? 11.761 3.302 -7.671 1.00 84.44 173 ILE A O 1
ATOM 1460 N N . ARG A 1 174 ? 10.159 2.102 -8.685 1.00 83.00 174 ARG A N 1
ATOM 1461 C CA . ARG A 1 174 ? 10.883 0.817 -8.597 1.00 83.00 174 ARG A CA 1
ATOM 1462 C C . ARG A 1 174 ? 12.259 0.902 -9.235 1.00 83.00 174 ARG A C 1
ATOM 1464 O O . ARG A 1 174 ? 13.246 0.507 -8.623 1.00 83.00 174 ARG A O 1
ATOM 1471 N N . TYR A 1 175 ? 12.314 1.437 -10.450 1.00 80.88 175 TYR A N 1
ATOM 1472 C CA . TYR A 1 175 ? 13.552 1.568 -11.201 1.00 80.88 175 TYR A CA 1
ATOM 1473 C C . TYR A 1 175 ? 14.539 2.529 -10.527 1.00 80.88 175 TYR A C 1
ATOM 1475 O O . TYR A 1 175 ? 15.704 2.186 -10.330 1.00 80.88 175 TYR A O 1
ATOM 1483 N N . LEU A 1 176 ? 14.068 3.707 -10.110 1.00 82.50 176 LEU A N 1
ATOM 1484 C CA . LEU A 1 176 ? 14.899 4.727 -9.469 1.00 82.50 176 LEU A CA 1
ATOM 1485 C C . LEU A 1 176 ? 15.459 4.255 -8.126 1.00 82.50 176 LEU A C 1
ATOM 1487 O O . LEU A 1 176 ? 16.652 4.417 -7.877 1.00 82.50 176 LEU A O 1
ATOM 1491 N N . VAL A 1 177 ? 14.626 3.647 -7.277 1.00 80.19 177 VAL A N 1
ATOM 1492 C CA . VAL A 1 177 ? 15.072 3.123 -5.980 1.00 80.19 177 VAL A CA 1
ATOM 1493 C C . VAL A 1 177 ? 16.031 1.947 -6.178 1.00 80.19 177 VAL A C 1
ATOM 1495 O O . VAL A 1 177 ? 17.038 1.867 -5.482 1.00 80.19 177 VAL A O 1
ATOM 1498 N N . ALA A 1 178 ? 15.793 1.075 -7.165 1.00 77.25 178 ALA A N 1
ATOM 1499 C CA . ALA A 1 178 ? 16.713 -0.016 -7.476 1.00 77.25 178 ALA A CA 1
ATOM 1500 C C . ALA A 1 178 ? 18.096 0.502 -7.901 1.00 77.25 178 ALA A C 1
ATOM 1502 O O . ALA A 1 178 ? 19.106 0.045 -7.367 1.00 77.25 178 ALA A O 1
ATOM 1503 N N . ILE A 1 179 ? 18.156 1.484 -8.807 1.00 77.00 179 ILE A N 1
ATOM 1504 C CA . ILE A 1 179 ? 19.425 2.106 -9.218 1.00 77.00 179 ILE A CA 1
ATOM 1505 C C . ILE A 1 179 ? 20.100 2.800 -8.039 1.00 77.00 179 ILE A C 1
ATOM 1507 O O . ILE A 1 179 ? 21.311 2.671 -7.872 1.00 77.00 179 ILE A O 1
ATOM 1511 N N . HIS A 1 180 ? 19.336 3.524 -7.221 1.00 77.19 180 HIS A N 1
ATOM 1512 C CA . HIS A 1 180 ? 19.868 4.204 -6.045 1.00 77.19 180 HIS A CA 1
ATOM 1513 C C . HIS A 1 180 ? 20.503 3.213 -5.070 1.00 77.19 180 HIS A C 1
ATOM 1515 O O . HIS A 1 180 ? 21.653 3.403 -4.687 1.00 77.19 180 HIS A O 1
ATOM 1521 N N . ASN A 1 181 ? 19.802 2.125 -4.739 1.00 75.06 181 ASN A N 1
ATOM 1522 C CA . ASN A 1 181 ? 20.304 1.086 -3.839 1.00 75.06 181 ASN A CA 1
ATOM 1523 C C . ASN A 1 181 ? 21.534 0.372 -4.423 1.00 75.06 181 ASN A C 1
ATOM 1525 O O . ASN A 1 181 ? 22.482 0.064 -3.709 1.00 75.06 181 ASN A O 1
ATOM 1529 N N . LEU A 1 182 ? 21.569 0.143 -5.737 1.00 74.25 182 LEU A N 1
ATOM 1530 C CA . LEU A 1 182 ? 22.757 -0.391 -6.406 1.00 74.25 182 LEU A CA 1
ATOM 1531 C C . LEU A 1 182 ? 23.937 0.581 -6.326 1.00 74.25 182 LEU A C 1
ATOM 1533 O O . LEU A 1 182 ? 25.060 0.173 -6.038 1.00 74.25 182 LEU A O 1
ATOM 1537 N N . TYR A 1 183 ? 23.695 1.870 -6.553 1.00 74.06 183 TYR A N 1
ATOM 1538 C CA . TYR A 1 183 ? 24.727 2.894 -6.465 1.00 74.06 183 TYR A CA 1
ATOM 1539 C C . TYR A 1 183 ? 25.269 3.039 -5.039 1.00 74.06 183 TYR A C 1
ATOM 1541 O O . TYR A 1 183 ? 26.484 3.150 -4.870 1.00 74.06 183 TYR A O 1
ATOM 1549 N N . THR A 1 184 ? 24.423 3.012 -4.005 1.00 74.44 184 THR A N 1
ATOM 1550 C CA . THR A 1 184 ? 24.879 3.075 -2.605 1.00 74.44 184 THR A CA 1
ATOM 1551 C C . THR A 1 184 ? 25.742 1.867 -2.246 1.00 74.44 184 THR A C 1
ATOM 1553 O O . THR A 1 184 ? 26.813 2.046 -1.666 1.00 74.44 184 THR A O 1
ATOM 1556 N N . ILE A 1 185 ? 25.355 0.663 -2.688 1.00 73.00 185 ILE A N 1
ATOM 1557 C CA . ILE A 1 185 ? 26.153 -0.562 -2.515 1.00 73.00 185 ILE A CA 1
ATOM 1558 C C . ILE A 1 185 ? 27.513 -0.437 -3.216 1.00 73.00 185 ILE A C 1
ATOM 1560 O O . ILE A 1 185 ? 28.549 -0.653 -2.591 1.00 73.00 185 ILE A O 1
ATOM 1564 N N . LEU A 1 186 ? 27.533 -0.061 -4.499 1.00 72.50 186 LEU A N 1
ATOM 1565 C CA . LEU A 1 186 ? 28.767 0.010 -5.295 1.00 72.50 186 LEU A CA 1
ATOM 1566 C C . LEU A 1 186 ? 29.707 1.136 -4.851 1.00 72.50 186 LEU A C 1
ATOM 1568 O O . LEU A 1 186 ? 30.924 0.996 -4.932 1.00 72.50 186 LEU A O 1
ATOM 1572 N N . SER A 1 187 ? 29.156 2.260 -4.394 1.00 75.56 187 SER A N 1
ATOM 1573 C CA . SER A 1 187 ? 29.943 3.411 -3.941 1.00 75.56 187 SER A CA 1
ATOM 1574 C C . SER A 1 187 ? 30.411 3.295 -2.488 1.00 75.56 187 SER A C 1
ATOM 1576 O O . SER A 1 187 ? 31.212 4.124 -2.052 1.00 75.56 187 SER A O 1
ATOM 1578 N N . GLY A 1 188 ? 29.911 2.311 -1.730 1.00 72.69 188 GLY A N 1
ATOM 1579 C CA . GLY A 1 188 ? 30.192 2.150 -0.301 1.00 72.69 188 GLY A CA 1
ATOM 1580 C C . GLY A 1 188 ? 29.711 3.325 0.559 1.00 72.69 188 GLY A C 1
ATOM 1581 O O . GLY A 1 188 ? 30.140 3.468 1.704 1.00 72.69 188 GLY A O 1
ATOM 1582 N N . LYS A 1 189 ? 28.855 4.199 0.011 1.00 77.12 189 LYS A N 1
ATOM 1583 C CA . LYS A 1 189 ? 28.310 5.378 0.689 1.00 77.12 189 LYS A CA 1
ATOM 1584 C C . LYS A 1 189 ? 26.871 5.102 1.095 1.00 77.12 189 LYS A C 1
ATOM 1586 O O . LYS A 1 189 ? 26.054 4.697 0.272 1.00 77.12 189 LYS A O 1
ATOM 1591 N N . THR A 1 190 ? 26.541 5.399 2.347 1.00 70.50 190 THR A N 1
ATOM 1592 C CA . THR A 1 190 ? 25.155 5.355 2.817 1.00 70.50 190 THR A CA 1
ATOM 1593 C C . THR A 1 190 ? 24.342 6.463 2.160 1.00 70.50 190 THR A C 1
ATOM 1595 O O . THR A 1 190 ? 24.824 7.590 1.986 1.00 70.50 190 THR A O 1
ATOM 1598 N N . SER A 1 191 ? 23.091 6.158 1.815 1.00 70.12 191 SER A N 1
ATOM 1599 C CA . SER A 1 191 ? 22.148 7.165 1.339 1.00 70.12 191 SER A CA 1
ATOM 1600 C C . SER A 1 191 ? 22.023 8.308 2.353 1.00 70.12 191 SER A C 1
ATOM 1602 O O . SER A 1 191 ? 21.994 8.081 3.560 1.00 70.12 191 SER A O 1
ATOM 1604 N N . LYS A 1 192 ? 21.878 9.550 1.874 1.00 74.12 192 LYS A N 1
ATOM 1605 C CA . LYS A 1 192 ? 21.514 10.688 2.744 1.00 74.12 192 LYS A CA 1
ATOM 1606 C C . LYS A 1 192 ? 20.104 10.541 3.333 1.00 74.12 192 LYS A C 1
ATOM 1608 O O . LYS A 1 192 ? 19.799 11.183 4.331 1.00 74.12 192 LYS A O 1
ATOM 1613 N N . TYR A 1 193 ? 19.275 9.704 2.708 1.00 74.69 193 TYR A N 1
ATOM 1614 C CA . TYR A 1 193 ? 17.907 9.396 3.111 1.00 74.69 193 TYR A CA 1
ATOM 1615 C C . TYR A 1 193 ? 17.772 7.874 3.258 1.00 74.69 193 TYR A C 1
ATOM 1617 O O . TYR A 1 193 ? 17.636 7.183 2.242 1.00 74.69 193 TYR A O 1
ATOM 1625 N N . PRO A 1 194 ? 17.849 7.330 4.485 1.00 70.38 194 PRO A N 1
ATOM 1626 C CA . PRO A 1 194 ? 17.798 5.883 4.719 1.00 70.38 194 PRO A CA 1
ATOM 1627 C C . PRO A 1 194 ? 16.418 5.287 4.400 1.00 70.38 194 PRO A C 1
ATOM 1629 O O . PRO A 1 194 ? 16.299 4.110 4.091 1.00 70.38 194 PRO A O 1
ATOM 1632 N N . GLU A 1 195 ? 15.371 6.112 4.393 1.00 70.31 195 GLU A N 1
ATOM 1633 C CA . GLU A 1 195 ? 14.003 5.728 4.018 1.00 70.31 195 GLU A CA 1
ATOM 1634 C C . GLU A 1 195 ? 13.909 5.214 2.570 1.00 70.31 195 GLU A C 1
ATOM 1636 O O . GLU A 1 195 ? 13.007 4.454 2.239 1.00 70.31 195 GLU A O 1
ATOM 1641 N N . ILE A 1 196 ? 14.855 5.587 1.698 1.00 73.31 196 ILE A N 1
ATOM 1642 C CA . ILE A 1 196 ? 14.918 5.079 0.318 1.00 73.31 196 ILE A CA 1
ATOM 1643 C C . ILE A 1 196 ? 15.227 3.577 0.299 1.00 73.31 196 ILE A C 1
ATOM 1645 O O . ILE A 1 196 ? 14.715 2.844 -0.541 1.00 73.31 196 ILE A O 1
ATOM 1649 N N . GLU A 1 197 ? 16.001 3.089 1.264 1.00 69.00 197 GLU A N 1
ATOM 1650 C CA . GLU A 1 197 ? 16.336 1.667 1.358 1.00 69.00 197 GLU A CA 1
ATOM 1651 C C . GLU A 1 197 ? 15.117 0.841 1.799 1.00 69.00 197 GLU A C 1
ATOM 1653 O O . GLU A 1 197 ? 15.000 -0.324 1.433 1.00 69.00 197 GLU A O 1
ATOM 1658 N N . THR A 1 198 ? 14.156 1.455 2.503 1.00 72.81 198 THR A N 1
ATOM 1659 C CA . THR A 1 198 ? 12.924 0.798 2.973 1.00 72.81 198 THR A CA 1
ATOM 1660 C C . THR A 1 198 ? 11.764 0.862 1.971 1.00 72.81 198 THR A C 1
ATOM 1662 O O . THR A 1 198 ? 10.688 0.315 2.238 1.00 72.81 198 THR A O 1
ATOM 1665 N N . PHE A 1 199 ? 11.960 1.506 0.812 1.00 76.12 199 PHE A N 1
ATOM 1666 C CA . PHE A 1 199 ? 10.977 1.558 -0.277 1.00 76.12 199 PHE A CA 1
ATOM 1667 C C . PHE A 1 199 ? 10.833 0.235 -1.028 1.00 76.12 199 PHE A C 1
ATOM 1669 O O . PHE A 1 199 ? 9.770 -0.022 -1.593 1.00 76.12 199 PHE A O 1
ATOM 1676 N N . ILE A 1 200 ? 11.892 -0.574 -1.080 1.00 76.62 200 ILE A N 1
ATOM 1677 C CA . ILE A 1 200 ? 11.883 -1.892 -1.714 1.00 76.62 200 ILE A CA 1
ATOM 1678 C C . ILE A 1 200 ? 12.035 -2.945 -0.622 1.00 76.62 200 ILE A C 1
ATOM 1680 O O . ILE A 1 200 ? 12.935 -2.856 0.209 1.00 76.62 200 ILE A O 1
ATOM 1684 N N . TYR A 1 201 ? 11.162 -3.949 -0.632 1.00 67.81 201 TYR A N 1
ATOM 1685 C CA . TYR A 1 201 ? 11.273 -5.083 0.278 1.00 67.81 201 TYR A CA 1
ATOM 1686 C C . TYR A 1 201 ? 12.103 -6.208 -0.335 1.00 67.81 201 TYR A C 1
ATOM 1688 O O . TYR A 1 201 ? 11.853 -6.608 -1.471 1.00 67.81 201 TYR A O 1
ATOM 1696 N N . GLY A 1 202 ? 13.015 -6.754 0.476 1.00 63.25 202 GLY A N 1
ATOM 1697 C CA . GLY A 1 202 ? 13.585 -8.093 0.322 1.00 63.25 202 GLY A CA 1
ATOM 1698 C C . GLY A 1 202 ? 14.160 -8.437 -1.055 1.00 63.25 202 GLY A C 1
ATOM 1699 O O . GLY A 1 202 ? 14.672 -7.587 -1.784 1.00 63.25 202 GLY A O 1
ATOM 1700 N N . GLU A 1 203 ? 14.105 -9.729 -1.377 1.00 62.25 203 GLU A N 1
ATOM 1701 C CA . GLU A 1 203 ? 14.531 -10.279 -2.663 1.00 62.25 203 GLU A CA 1
ATOM 1702 C C . GLU A 1 203 ? 13.439 -10.117 -3.732 1.00 62.25 203 GLU A C 1
ATOM 1704 O O . GLU A 1 203 ? 12.241 -10.063 -3.437 1.00 62.25 203 GLU A O 1
ATOM 1709 N N . LYS A 1 204 ? 13.852 -10.061 -5.005 1.00 69.69 204 LYS A N 1
ATOM 1710 C CA . LYS A 1 204 ? 12.924 -10.052 -6.144 1.00 69.69 204 LYS A CA 1
ATOM 1711 C C . LYS A 1 204 ? 12.049 -11.311 -6.101 1.00 69.69 204 LYS A C 1
ATOM 1713 O O . LYS A 1 204 ? 12.564 -12.413 -5.926 1.00 69.69 204 LYS A O 1
ATOM 1718 N N . LEU A 1 205 ? 10.746 -11.160 -6.346 1.00 71.44 205 LEU A N 1
ATOM 1719 C CA . LEU A 1 205 ? 9.827 -12.287 -6.517 1.00 71.44 205 LEU A CA 1
ATOM 1720 C C . LEU A 1 205 ? 10.360 -13.260 -7.588 1.00 71.44 205 LEU A C 1
ATOM 1722 O O . LEU A 1 205 ? 10.982 -12.821 -8.569 1.00 71.44 205 LEU A O 1
ATOM 1726 N N . PRO A 1 206 ? 10.125 -14.574 -7.431 1.00 70.88 206 PRO A N 1
ATOM 1727 C CA . PRO A 1 206 ? 10.531 -15.553 -8.432 1.00 70.88 206 PRO A CA 1
ATOM 1728 C C . PRO A 1 206 ? 9.831 -15.280 -9.770 1.00 70.88 206 PRO A C 1
ATOM 1730 O O . PRO A 1 206 ? 8.713 -14.767 -9.807 1.00 70.88 206 PRO A O 1
ATOM 1733 N N . GLN A 1 207 ? 10.492 -15.608 -10.883 1.00 70.50 207 GLN A N 1
ATOM 1734 C CA . GLN A 1 207 ? 9.860 -15.525 -12.201 1.00 70.50 207 GLN A CA 1
ATOM 1735 C C . GLN A 1 207 ? 8.713 -16.540 -12.291 1.00 70.50 207 GLN A C 1
ATOM 1737 O O . GLN A 1 207 ? 8.884 -17.704 -11.920 1.00 70.50 207 GLN A O 1
ATOM 1742 N N . ASP A 1 208 ? 7.573 -16.124 -12.848 1.00 65.31 208 ASP A N 1
ATOM 1743 C CA . ASP A 1 208 ? 6.429 -16.999 -13.134 1.00 65.31 208 ASP A CA 1
ATOM 1744 C C . ASP A 1 208 ? 6.738 -17.942 -14.312 1.00 65.31 208 ASP A C 1
ATOM 1746 O O . ASP A 1 208 ? 6.214 -17.832 -15.423 1.00 65.31 208 ASP A O 1
ATOM 1750 N N . THR A 1 209 ? 7.602 -18.925 -14.065 1.00 59.97 209 THR A N 1
ATOM 1751 C CA . THR A 1 209 ? 7.977 -19.981 -15.022 1.00 59.97 209 THR A CA 1
ATOM 1752 C C . THR A 1 209 ? 6.798 -20.874 -15.423 1.00 59.97 209 THR A C 1
ATOM 1754 O O . THR A 1 209 ? 6.870 -21.599 -16.418 1.00 59.97 209 THR A O 1
ATOM 1757 N N . ASN A 1 210 ? 5.659 -20.751 -14.736 1.00 61.12 210 ASN A N 1
ATOM 1758 C CA . ASN A 1 210 ? 4.389 -21.348 -15.139 1.00 61.12 210 ASN A CA 1
ATOM 1759 C C . ASN A 1 210 ? 3.989 -20.931 -16.564 1.00 61.12 210 ASN A C 1
ATOM 1761 O O . ASN A 1 210 ? 3.524 -21.770 -17.328 1.00 61.12 210 ASN A O 1
ATOM 1765 N N . LYS A 1 211 ? 4.254 -19.682 -16.981 1.00 60.91 211 LYS A N 1
ATOM 1766 C CA . LYS A 1 211 ? 3.988 -19.232 -18.361 1.00 60.91 211 LYS A CA 1
ATOM 1767 C C . LYS A 1 211 ? 4.907 -19.889 -19.394 1.00 60.91 211 LYS A C 1
ATOM 1769 O O . LYS A 1 211 ? 4.452 -20.213 -20.485 1.00 60.91 211 LYS A O 1
ATOM 1774 N N . LEU A 1 212 ? 6.168 -20.151 -19.041 1.00 58.94 212 LEU A N 1
ATOM 1775 C CA . LEU A 1 212 ? 7.089 -20.925 -19.887 1.00 58.94 212 LEU A CA 1
ATOM 1776 C C . LEU A 1 212 ? 6.639 -22.385 -20.012 1.00 58.94 212 LEU A C 1
ATOM 1778 O O . LEU A 1 212 ? 6.786 -22.983 -21.071 1.00 58.94 212 LEU A O 1
ATOM 1782 N N . SER A 1 213 ? 6.039 -22.936 -18.957 1.00 60.91 213 SER A N 1
ATOM 1783 C CA . SER A 1 213 ? 5.507 -24.305 -18.942 1.00 60.91 213 SER A CA 1
ATOM 1784 C C . SER A 1 213 ? 4.275 -24.481 -19.841 1.00 60.91 213 SER A C 1
ATOM 1786 O O . SER A 1 213 ? 3.990 -25.593 -20.278 1.00 60.91 213 SER A O 1
ATOM 1788 N N . LEU A 1 214 ? 3.563 -23.388 -20.146 1.00 62.25 214 LEU A N 1
ATOM 1789 C CA . LEU A 1 214 ? 2.435 -23.356 -21.085 1.00 62.25 214 LEU A CA 1
ATOM 1790 C C . LEU A 1 214 ? 2.880 -23.233 -22.554 1.00 62.25 214 LEU A C 1
ATOM 1792 O O . LEU A 1 214 ? 2.082 -23.480 -23.460 1.00 62.25 214 LEU A O 1
ATOM 1796 N N . LEU A 1 215 ? 4.136 -22.855 -22.810 1.00 62.59 215 LEU A N 1
ATOM 1797 C CA . LEU A 1 215 ? 4.694 -22.740 -24.155 1.00 62.59 215 LEU A CA 1
ATOM 1798 C C . LEU A 1 215 ? 5.290 -24.078 -24.607 1.00 62.59 215 LEU A C 1
ATOM 1800 O O . LEU A 1 215 ? 5.978 -24.778 -23.864 1.00 62.59 215 LEU A O 1
ATOM 1804 N N . SER A 1 216 ? 5.068 -24.438 -25.871 1.00 65.88 216 SER A N 1
ATOM 1805 C CA . SER A 1 216 ? 5.707 -25.617 -26.450 1.00 65.88 216 SER A CA 1
ATOM 1806 C C . SER A 1 216 ? 7.221 -25.387 -26.588 1.00 65.88 216 SER A C 1
ATOM 1808 O O . SER A 1 216 ? 7.666 -24.326 -27.026 1.00 65.88 216 SER A O 1
ATOM 1810 N N . ARG A 1 217 ? 8.039 -26.402 -26.265 1.00 67.50 217 ARG A N 1
ATOM 1811 C CA . ARG A 1 217 ? 9.509 -26.374 -26.446 1.00 67.50 217 ARG A CA 1
ATOM 1812 C C . ARG A 1 217 ? 9.991 -25.818 -27.804 1.00 67.50 217 ARG A C 1
ATOM 1814 O O . ARG A 1 217 ? 10.984 -25.093 -27.792 1.00 67.50 217 ARG A O 1
ATOM 1821 N N . PRO A 1 218 ? 9.358 -26.117 -28.961 1.00 66.94 218 PRO A N 1
ATOM 1822 C CA . PRO A 1 218 ? 9.743 -25.493 -30.232 1.00 66.94 218 PRO A CA 1
ATOM 1823 C C . PRO A 1 218 ? 9.516 -23.975 -30.253 1.00 66.94 218 PRO A C 1
ATOM 1825 O O . PRO A 1 218 ? 10.410 -23.245 -30.668 1.00 66.94 218 PRO A O 1
ATOM 1828 N N . ARG A 1 219 ? 8.391 -23.488 -29.717 1.00 67.75 219 ARG A N 1
ATOM 1829 C CA . ARG A 1 219 ? 8.064 -22.054 -29.670 1.00 67.75 219 ARG A CA 1
ATOM 1830 C C . ARG A 1 219 ? 9.008 -21.273 -28.752 1.00 67.75 219 ARG A C 1
ATOM 1832 O O . ARG A 1 219 ? 9.385 -20.152 -29.071 1.00 67.75 219 ARG A O 1
ATOM 1839 N N . ILE A 1 220 ? 9.455 -21.886 -27.652 1.00 68.81 220 ILE A N 1
ATOM 1840 C CA . ILE A 1 220 ? 10.492 -21.313 -26.774 1.00 68.81 220 ILE A CA 1
ATOM 1841 C C . ILE A 1 220 ? 11.803 -21.119 -27.549 1.00 68.81 220 ILE A C 1
ATOM 1843 O O . ILE A 1 220 ? 12.370 -20.034 -27.520 1.00 68.81 220 ILE A O 1
ATOM 1847 N N . ARG A 1 221 ? 12.250 -22.132 -28.306 1.00 67.69 221 ARG A N 1
ATOM 1848 C CA . ARG A 1 221 ? 13.490 -22.048 -29.100 1.00 67.69 221 ARG A CA 1
ATOM 1849 C C . ARG A 1 221 ? 13.413 -21.012 -30.221 1.00 67.69 221 ARG A C 1
ATOM 1851 O O . ARG A 1 221 ? 14.401 -20.342 -30.500 1.00 67.69 221 ARG A O 1
ATOM 1858 N N . GLU A 1 222 ? 12.264 -20.877 -30.877 1.00 74.38 222 GLU A N 1
ATOM 1859 C CA . GLU A 1 222 ? 12.036 -19.838 -31.892 1.00 74.38 222 GLU A CA 1
ATOM 1860 C C . GLU A 1 222 ? 12.134 -18.428 -31.294 1.00 74.38 222 GLU A C 1
ATOM 1862 O O . GLU A 1 222 ? 12.783 -17.546 -31.865 1.00 74.38 222 GLU A O 1
ATOM 1867 N N . LEU A 1 223 ? 11.543 -18.229 -30.114 1.00 72.38 223 LEU A N 1
ATOM 1868 C CA . LEU A 1 223 ? 11.616 -16.965 -29.386 1.00 72.38 223 LEU A CA 1
ATOM 1869 C C . LEU A 1 223 ? 13.044 -16.669 -28.917 1.00 72.38 223 LEU A C 1
ATOM 1871 O O . LEU A 1 223 ? 13.536 -15.575 -29.168 1.00 72.38 223 LEU A O 1
ATOM 1875 N N . GLU A 1 224 ? 13.750 -17.648 -28.346 1.00 72.00 224 GLU A N 1
ATOM 1876 C CA . GLU A 1 224 ? 15.155 -17.510 -27.936 1.00 72.00 224 GLU A CA 1
ATOM 1877 C C . GLU A 1 224 ? 16.079 -17.141 -29.104 1.00 72.00 224 GLU A C 1
ATOM 1879 O O . GLU A 1 224 ? 16.950 -16.281 -28.964 1.00 72.00 224 GLU A O 1
ATOM 1884 N N . ASN A 1 225 ? 15.873 -17.754 -30.272 1.00 74.25 225 ASN A N 1
ATOM 1885 C CA . ASN A 1 225 ? 16.671 -17.487 -31.469 1.00 74.25 225 ASN A CA 1
ATOM 1886 C C . ASN A 1 225 ? 16.377 -16.118 -32.097 1.00 74.25 225 ASN A C 1
ATOM 1888 O O . ASN A 1 225 ? 17.232 -15.570 -32.793 1.00 74.25 225 ASN A O 1
ATOM 1892 N N . SER A 1 226 ? 15.190 -15.562 -31.857 1.00 74.88 226 SER A N 1
ATOM 1893 C CA . SER A 1 226 ? 14.801 -14.236 -32.347 1.00 74.88 226 SER A CA 1
ATOM 1894 C C . SER A 1 226 ? 15.189 -13.097 -31.395 1.00 74.88 226 SER A C 1
ATOM 1896 O O . SER A 1 226 ? 15.043 -11.928 -31.760 1.00 74.88 226 SER A O 1
ATOM 1898 N N . ILE A 1 227 ? 15.763 -13.395 -30.220 1.00 77.12 227 ILE A N 1
ATOM 1899 C CA . ILE A 1 227 ? 16.291 -12.370 -29.313 1.00 77.12 227 ILE A CA 1
ATOM 1900 C C . ILE A 1 227 ? 17.503 -11.680 -29.953 1.00 77.12 227 ILE A C 1
ATOM 1902 O O . ILE A 1 227 ? 18.578 -12.259 -30.134 1.00 77.12 227 ILE A O 1
ATOM 1906 N N . SER A 1 228 ? 17.364 -10.383 -30.225 1.00 79.69 228 SER A N 1
ATOM 1907 C CA . SER A 1 228 ? 18.488 -9.545 -30.640 1.00 79.69 228 SER A CA 1
ATOM 1908 C C . SER A 1 228 ? 19.549 -9.471 -29.537 1.00 79.69 228 SER A C 1
ATOM 1910 O O . SER A 1 228 ? 19.267 -9.097 -28.395 1.00 79.69 228 SER A O 1
ATOM 1912 N N . ARG A 1 229 ? 20.811 -9.750 -29.893 1.00 75.88 229 ARG A N 1
ATOM 1913 C CA . ARG A 1 229 ? 21.959 -9.648 -28.969 1.00 75.88 229 ARG A CA 1
ATOM 1914 C C . ARG A 1 229 ? 22.121 -8.245 -28.383 1.00 75.88 229 ARG A C 1
ATOM 1916 O O . ARG A 1 229 ? 22.610 -8.116 -27.264 1.00 75.88 229 ARG A O 1
ATOM 1923 N N . ASN A 1 230 ? 21.740 -7.207 -29.130 1.00 79.56 230 ASN A N 1
ATOM 1924 C CA . ASN A 1 230 ? 21.804 -5.830 -28.645 1.00 79.56 230 ASN A CA 1
ATOM 1925 C C . ASN A 1 230 ? 20.730 -5.575 -27.579 1.00 79.56 230 ASN A C 1
ATOM 1927 O O . ASN A 1 230 ? 21.045 -5.085 -26.500 1.00 79.56 230 ASN A O 1
ATOM 1931 N N . ASN A 1 231 ? 19.495 -6.009 -27.844 1.00 76.38 231 ASN A N 1
ATOM 1932 C CA . ASN A 1 231 ? 18.367 -5.861 -26.922 1.00 76.38 231 ASN A CA 1
ATOM 1933 C C . ASN A 1 231 ? 18.628 -6.602 -25.604 1.00 76.38 231 ASN A C 1
ATOM 1935 O O . ASN A 1 231 ? 18.448 -6.038 -24.532 1.00 76.38 231 ASN A O 1
ATOM 1939 N N . LEU A 1 232 ? 19.161 -7.825 -25.678 1.00 80.06 232 LEU A N 1
ATOM 1940 C CA . LEU A 1 232 ? 19.528 -8.608 -24.497 1.00 80.06 232 LEU A CA 1
ATOM 1941 C C . LEU A 1 232 ? 20.607 -7.918 -23.649 1.00 80.06 232 LEU A C 1
ATOM 1943 O O . LEU A 1 232 ? 20.491 -7.874 -22.428 1.00 80.06 232 LEU A O 1
ATOM 1947 N N . ARG A 1 233 ? 21.635 -7.331 -24.276 1.00 77.88 233 ARG A N 1
ATOM 1948 C CA . ARG A 1 233 ? 22.674 -6.575 -23.555 1.00 77.88 233 ARG A CA 1
ATOM 1949 C C . ARG A 1 233 ? 22.123 -5.309 -22.908 1.00 77.88 233 ARG A C 1
ATOM 1951 O O . ARG A 1 233 ? 22.444 -5.031 -21.759 1.00 77.88 233 ARG A O 1
ATOM 1958 N N . GLN A 1 234 ? 21.296 -4.557 -23.631 1.00 80.88 234 GLN A N 1
ATOM 1959 C CA . GLN A 1 234 ? 20.641 -3.365 -23.092 1.00 80.88 234 GLN A CA 1
ATOM 1960 C C . GLN A 1 234 ? 19.756 -3.718 -21.895 1.00 80.88 234 GLN A C 1
ATOM 1962 O O . GLN A 1 234 ? 19.807 -3.030 -20.881 1.00 80.88 234 GLN A O 1
ATOM 1967 N N . PHE A 1 235 ? 19.013 -4.821 -21.980 1.00 77.31 235 PHE A N 1
ATOM 1968 C CA . PHE A 1 235 ? 18.133 -5.277 -20.912 1.00 77.31 235 PHE A CA 1
ATOM 1969 C C . PHE A 1 235 ? 18.893 -5.699 -19.651 1.00 77.31 235 PHE A C 1
ATOM 1971 O O . PHE A 1 235 ? 18.565 -5.257 -18.550 1.00 77.31 235 PHE A O 1
ATOM 1978 N N . ILE A 1 236 ? 19.953 -6.496 -19.828 1.00 78.31 236 ILE A N 1
ATOM 1979 C CA . ILE A 1 236 ? 20.852 -6.911 -18.745 1.00 78.31 236 ILE A CA 1
ATOM 1980 C C . ILE A 1 236 ? 21.433 -5.690 -18.038 1.00 78.31 236 ILE A C 1
ATOM 1982 O O . ILE A 1 236 ? 21.367 -5.612 -16.816 1.00 78.31 236 ILE A O 1
ATOM 1986 N N . ASN A 1 237 ? 21.951 -4.725 -18.799 1.00 77.50 237 ASN A N 1
ATOM 1987 C CA . ASN A 1 237 ? 22.587 -3.540 -18.233 1.00 77.50 237 ASN A CA 1
ATOM 1988 C C . ASN A 1 237 ? 21.583 -2.590 -17.566 1.00 77.50 237 ASN A C 1
ATOM 1990 O O . ASN A 1 237 ? 21.933 -1.924 -16.598 1.00 77.50 237 ASN A O 1
ATOM 1994 N N . ALA A 1 238 ? 20.350 -2.503 -18.072 1.00 73.69 238 ALA A N 1
ATOM 1995 C CA . ALA A 1 238 ? 19.339 -1.607 -17.519 1.00 73.69 238 ALA A CA 1
ATOM 1996 C C . ALA A 1 238 ? 18.842 -2.071 -16.141 1.00 73.69 238 ALA A C 1
ATOM 1998 O O . ALA A 1 238 ? 18.666 -1.253 -15.245 1.00 73.69 238 ALA A O 1
ATOM 1999 N N . LEU A 1 239 ? 18.617 -3.375 -15.957 1.00 73.31 239 LEU A N 1
ATOM 2000 C CA . LEU A 1 239 ? 18.021 -3.929 -14.732 1.00 73.31 239 LEU A CA 1
ATOM 2001 C C . LEU A 1 239 ? 18.997 -4.754 -13.876 1.00 73.31 239 LEU A C 1
ATOM 2003 O O . LEU A 1 239 ? 18.579 -5.331 -12.865 1.00 73.31 239 LEU A O 1
ATOM 2007 N N . ASN A 1 240 ? 20.275 -4.808 -14.274 1.00 73.88 240 ASN A N 1
ATOM 2008 C CA . ASN A 1 240 ? 21.323 -5.652 -13.690 1.00 73.88 240 ASN A CA 1
ATOM 2009 C C . ASN A 1 240 ? 20.856 -7.105 -13.506 1.00 73.88 240 ASN A C 1
ATOM 2011 O O . ASN A 1 240 ? 20.911 -7.662 -12.411 1.00 73.88 240 ASN A O 1
ATOM 2015 N N . LEU A 1 241 ? 20.331 -7.692 -14.584 1.00 79.06 241 LEU A N 1
ATOM 2016 C CA . LEU A 1 241 ? 19.809 -9.061 -14.601 1.00 79.06 241 LEU A CA 1
ATOM 2017 C C . LEU A 1 241 ? 20.890 -10.067 -14.987 1.00 79.06 241 LEU A C 1
ATOM 2019 O O . LEU A 1 241 ? 21.820 -9.754 -15.731 1.00 79.06 241 LEU A O 1
ATOM 2023 N N . THR A 1 242 ? 20.729 -11.312 -14.547 1.00 79.75 242 THR A N 1
ATOM 2024 C CA . THR A 1 242 ? 21.508 -12.414 -15.121 1.00 79.75 242 THR A CA 1
ATOM 2025 C C . THR A 1 242 ? 21.069 -12.696 -16.563 1.00 79.75 242 THR A C 1
ATOM 2027 O O . THR A 1 242 ? 19.968 -12.338 -16.990 1.00 79.75 242 THR A O 1
ATOM 2030 N N . VAL A 1 243 ? 21.934 -13.357 -17.339 1.00 76.19 243 VAL A N 1
ATOM 2031 C CA . VAL A 1 243 ? 21.635 -13.708 -18.739 1.00 76.19 243 VAL A CA 1
ATOM 2032 C C . VAL A 1 243 ? 20.383 -14.581 -18.838 1.00 76.19 243 VAL A C 1
ATOM 2034 O O . VAL A 1 243 ? 19.578 -14.387 -19.747 1.00 76.19 243 VAL A O 1
ATOM 2037 N N . ASP A 1 244 ? 20.210 -15.517 -17.908 1.00 78.94 244 ASP A N 1
ATOM 2038 C CA . ASP A 1 244 ? 19.086 -16.453 -17.923 1.00 78.94 244 ASP A CA 1
ATOM 2039 C C . ASP A 1 244 ? 17.782 -15.772 -17.499 1.00 78.94 244 ASP A C 1
ATOM 2041 O O . ASP A 1 244 ? 16.758 -15.964 -18.151 1.00 78.94 244 ASP A O 1
ATOM 2045 N N . GLU A 1 245 ? 17.819 -14.888 -16.496 1.00 79.38 245 GLU A N 1
ATOM 2046 C CA . GLU A 1 245 ? 16.658 -14.066 -16.135 1.00 79.38 245 GLU A CA 1
ATOM 2047 C C . GLU A 1 245 ? 16.209 -13.178 -17.297 1.00 79.38 245 GLU A C 1
ATOM 2049 O O . GLU A 1 245 ? 15.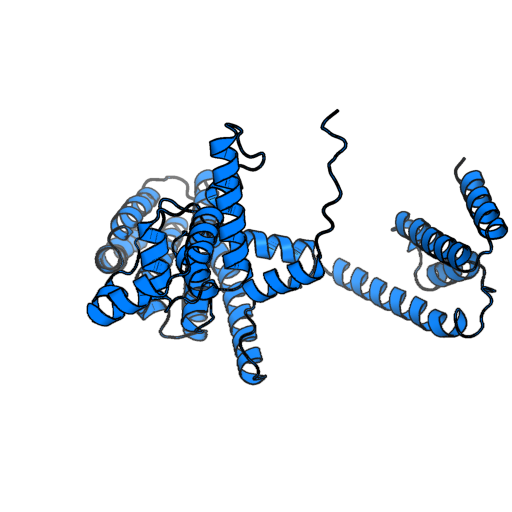019 -13.133 -17.611 1.00 79.38 245 GLU A O 1
ATOM 2054 N N . ALA A 1 246 ? 17.161 -12.518 -17.964 1.00 80.75 246 ALA A N 1
ATOM 2055 C CA . ALA A 1 246 ? 16.896 -11.664 -19.114 1.00 80.75 246 ALA A CA 1
ATOM 2056 C C . ALA A 1 246 ? 16.265 -12.444 -20.276 1.00 80.75 246 ALA A C 1
ATOM 2058 O O . ALA A 1 246 ? 15.290 -11.986 -20.870 1.00 80.75 246 ALA A O 1
ATOM 2059 N N . LYS A 1 247 ? 16.784 -13.638 -20.589 1.00 80.88 247 LYS A N 1
ATOM 2060 C CA . LYS A 1 247 ? 16.215 -14.507 -21.629 1.00 80.88 247 LYS A CA 1
ATOM 2061 C C . LYS A 1 247 ? 14.810 -14.968 -21.271 1.00 80.88 247 LYS A C 1
ATOM 2063 O O . LYS A 1 247 ? 13.908 -14.816 -22.087 1.00 80.88 247 LYS A O 1
ATOM 2068 N N . ASN A 1 248 ? 14.611 -15.475 -20.057 1.00 81.50 248 ASN A N 1
ATOM 2069 C CA . ASN A 1 248 ? 13.308 -15.957 -19.608 1.00 81.50 248 ASN A CA 1
ATOM 2070 C C . ASN A 1 248 ? 12.251 -14.848 -19.668 1.00 81.50 248 ASN A C 1
ATOM 2072 O O . ASN A 1 248 ? 11.159 -15.078 -20.184 1.00 81.50 248 ASN A O 1
ATOM 2076 N N . ALA A 1 249 ? 12.583 -13.635 -19.218 1.00 81.69 249 ALA A N 1
ATOM 2077 C CA . ALA A 1 249 ? 11.678 -12.488 -19.255 1.00 81.69 249 ALA A CA 1
ATOM 2078 C C . ALA A 1 249 ? 11.302 -12.066 -20.686 1.00 81.69 249 ALA A C 1
ATOM 2080 O O . ALA A 1 249 ? 10.135 -11.774 -20.962 1.00 81.69 249 ALA A O 1
ATOM 2081 N N . LEU A 1 250 ? 12.269 -12.068 -21.612 1.00 82.88 250 LEU A N 1
ATOM 2082 C CA . LEU A 1 250 ? 12.033 -11.742 -23.022 1.00 82.88 250 LEU A CA 1
ATOM 2083 C C . LEU A 1 250 ? 11.181 -12.803 -23.718 1.00 82.88 250 LEU A C 1
ATOM 2085 O O . LEU A 1 250 ? 10.230 -12.457 -24.415 1.00 82.88 250 LEU A O 1
ATOM 2089 N N . VAL A 1 251 ? 11.455 -14.085 -23.466 1.00 81.75 251 VAL A N 1
ATOM 2090 C CA . VAL A 1 251 ? 10.656 -15.195 -24.002 1.00 81.75 251 VAL A CA 1
ATOM 2091 C C . VAL A 1 251 ? 9.222 -15.136 -23.472 1.00 81.75 251 VAL A C 1
ATOM 2093 O O . VAL A 1 251 ? 8.279 -15.264 -24.251 1.00 81.75 251 VAL A O 1
ATOM 2096 N N . MET A 1 252 ? 9.032 -14.882 -22.172 1.00 78.56 252 MET A N 1
ATOM 2097 C CA . MET A 1 252 ? 7.700 -14.710 -21.573 1.00 78.56 252 MET A CA 1
ATOM 2098 C C . MET A 1 252 ? 6.926 -13.512 -22.139 1.00 78.56 252 MET A C 1
ATOM 2100 O O . MET A 1 252 ? 5.699 -13.494 -22.060 1.00 78.56 252 MET A O 1
ATOM 2104 N N . SER A 1 253 ? 7.632 -12.524 -22.689 1.00 80.06 253 SER A N 1
ATOM 2105 C CA . SER A 1 253 ? 7.060 -11.289 -23.231 1.00 80.06 253 SER A CA 1
ATOM 2106 C C . SER A 1 253 ? 6.987 -11.282 -24.760 1.00 80.06 253 SER A C 1
ATOM 2108 O O . SER A 1 253 ? 6.773 -10.226 -25.345 1.00 80.06 253 SER A O 1
ATOM 2110 N N . GLU A 1 254 ? 7.182 -12.431 -25.417 1.00 79.00 254 GLU A N 1
ATOM 2111 C CA . GLU A 1 254 ? 7.191 -12.553 -26.884 1.00 79.00 254 GLU A CA 1
ATOM 2112 C C . GLU A 1 254 ? 8.191 -11.591 -27.565 1.00 79.00 254 GLU A C 1
ATOM 2114 O O . GLU A 1 254 ? 7.923 -11.040 -28.630 1.00 79.00 254 GLU A O 1
ATOM 2119 N N . ASN A 1 255 ? 9.358 -11.381 -26.942 1.00 78.25 255 ASN A N 1
ATOM 2120 C CA . ASN A 1 255 ? 10.412 -10.447 -27.362 1.00 78.25 255 ASN A CA 1
ATOM 2121 C C . ASN A 1 255 ? 10.025 -8.954 -27.357 1.00 78.25 255 ASN A C 1
ATOM 2123 O O . ASN A 1 255 ? 10.750 -8.122 -27.910 1.00 78.25 255 ASN A O 1
ATOM 2127 N N . ASP A 1 256 ? 8.938 -8.591 -26.677 1.00 83.56 256 ASP A N 1
ATOM 2128 C CA . ASP A 1 256 ? 8.577 -7.204 -26.392 1.00 83.56 256 ASP A CA 1
ATOM 2129 C C . ASP A 1 256 ? 9.395 -6.673 -25.200 1.00 83.56 256 ASP A C 1
ATOM 2131 O O . ASP A 1 256 ? 9.213 -7.092 -24.052 1.00 83.56 256 ASP A O 1
ATOM 2135 N N . MET A 1 257 ? 10.317 -5.749 -25.486 1.00 79.69 257 MET A N 1
ATOM 2136 C CA . MET A 1 257 ? 11.222 -5.160 -24.493 1.00 79.69 257 MET A CA 1
ATOM 2137 C C . MET A 1 257 ? 10.482 -4.391 -23.401 1.00 79.69 257 MET A C 1
ATOM 2139 O O . MET A 1 257 ? 10.860 -4.483 -22.233 1.00 79.69 257 MET A O 1
ATOM 2143 N N . ASP A 1 258 ? 9.429 -3.655 -23.755 1.00 80.50 258 ASP A N 1
ATOM 2144 C CA . ASP A 1 258 ? 8.710 -2.810 -22.804 1.00 80.50 258 ASP A CA 1
ATOM 2145 C C . ASP A 1 258 ? 7.897 -3.668 -21.837 1.00 80.50 258 ASP A C 1
ATOM 2147 O O . ASP A 1 258 ? 7.872 -3.415 -20.628 1.00 80.50 258 ASP A O 1
ATOM 2151 N N . LYS A 1 259 ? 7.269 -4.732 -22.350 1.00 81.06 259 LYS A N 1
ATOM 2152 C CA . LYS A 1 259 ? 6.580 -5.717 -21.507 1.00 81.06 259 LYS A CA 1
ATOM 2153 C C . LYS A 1 259 ? 7.565 -6.468 -20.620 1.00 81.06 259 LYS A C 1
ATOM 2155 O O . LYS A 1 259 ? 7.321 -6.548 -19.417 1.00 81.06 259 LYS A O 1
ATOM 2160 N N . ALA A 1 260 ? 8.692 -6.929 -21.163 1.00 83.00 260 ALA A N 1
ATOM 2161 C CA . ALA A 1 260 ? 9.722 -7.612 -20.381 1.00 83.00 260 ALA A CA 1
ATOM 2162 C C . ALA A 1 260 ? 10.235 -6.717 -19.245 1.00 83.00 260 ALA A C 1
ATOM 2164 O O . ALA A 1 260 ? 10.273 -7.138 -18.089 1.00 83.00 260 ALA A O 1
ATOM 2165 N N . PHE A 1 261 ? 10.519 -5.448 -19.543 1.00 83.00 261 PHE A N 1
ATOM 2166 C CA . PHE A 1 261 ? 10.954 -4.462 -18.557 1.00 83.00 261 PHE A CA 1
ATOM 2167 C C . PHE A 1 261 ? 9.921 -4.229 -17.459 1.00 83.00 261 PHE A C 1
ATOM 2169 O O . PHE A 1 261 ? 10.257 -4.288 -16.275 1.00 83.00 261 PHE A O 1
ATOM 2176 N N . LYS A 1 262 ? 8.649 -4.044 -17.821 1.00 83.06 262 LYS A N 1
ATOM 2177 C CA . LYS A 1 262 ? 7.567 -3.910 -16.840 1.00 83.06 262 LYS A CA 1
ATOM 2178 C C . LYS A 1 262 ? 7.427 -5.164 -15.979 1.00 83.06 262 LYS A C 1
ATOM 2180 O O . LYS A 1 262 ? 7.348 -5.043 -14.761 1.00 83.06 262 LYS A O 1
ATOM 2185 N N . THR A 1 263 ? 7.431 -6.359 -16.568 1.00 82.62 263 THR A N 1
ATOM 2186 C CA . THR A 1 263 ? 7.293 -7.613 -15.804 1.00 82.62 263 THR A CA 1
ATOM 2187 C C . THR A 1 263 ? 8.437 -7.825 -14.816 1.00 82.62 263 THR A C 1
ATOM 2189 O O . THR A 1 263 ? 8.188 -8.194 -13.672 1.00 82.62 263 THR A O 1
ATOM 2192 N N . GLU A 1 264 ? 9.672 -7.509 -15.208 1.00 81.00 264 GLU A N 1
ATOM 2193 C CA . GLU A 1 264 ? 10.834 -7.609 -14.325 1.00 81.00 264 GLU A CA 1
ATOM 2194 C C . GLU A 1 264 ? 10.804 -6.572 -13.198 1.00 81.00 264 GLU A C 1
ATOM 2196 O O . GLU A 1 264 ? 11.127 -6.892 -12.053 1.00 81.00 264 GLU A O 1
ATOM 2201 N N . LEU A 1 265 ? 10.339 -5.349 -13.468 1.00 81.88 265 LEU A N 1
ATOM 2202 C CA . LEU A 1 265 ? 10.139 -4.355 -12.415 1.00 81.88 265 LEU A CA 1
ATOM 2203 C C . LEU A 1 265 ? 9.055 -4.771 -11.414 1.00 81.88 265 LEU A C 1
ATOM 2205 O O . LEU A 1 265 ? 9.220 -4.517 -10.223 1.00 81.88 265 LEU A O 1
ATOM 2209 N N . LEU A 1 266 ? 7.979 -5.435 -11.848 1.00 82.19 266 LEU A N 1
ATOM 2210 C CA . LEU A 1 266 ? 6.934 -5.924 -10.935 1.00 82.19 266 LEU A CA 1
ATOM 2211 C C . LEU A 1 266 ? 7.433 -7.000 -9.964 1.00 82.19 266 LEU A C 1
ATOM 2213 O O . LEU A 1 266 ? 6.827 -7.181 -8.910 1.00 82.19 266 LEU A O 1
ATOM 2217 N N . ARG A 1 267 ? 8.539 -7.689 -10.279 1.00 81.06 267 ARG A N 1
ATOM 2218 C CA . ARG A 1 267 ? 9.156 -8.655 -9.355 1.00 81.06 267 ARG A CA 1
ATOM 2219 C C . ARG A 1 267 ? 9.773 -7.975 -8.137 1.00 81.06 267 ARG A C 1
ATOM 2221 O O . ARG A 1 267 ? 9.880 -8.591 -7.081 1.00 81.06 267 ARG A O 1
ATOM 2228 N N . ILE A 1 268 ? 10.200 -6.722 -8.271 1.00 79.62 268 ILE A N 1
ATOM 2229 C CA . ILE A 1 268 ? 10.666 -5.919 -7.140 1.00 79.62 268 ILE A CA 1
ATOM 2230 C C . ILE A 1 268 ? 9.450 -5.674 -6.243 1.00 79.62 268 ILE A C 1
ATOM 2232 O O . ILE A 1 268 ? 8.392 -5.317 -6.743 1.00 79.62 268 ILE A O 1
ATOM 2236 N N . GLN A 1 269 ? 9.544 -5.855 -4.929 1.00 77.50 269 GLN A N 1
ATOM 2237 C CA . GLN A 1 269 ? 8.410 -5.599 -4.035 1.00 77.50 269 GLN A CA 1
ATOM 2238 C C . GLN A 1 269 ? 8.453 -4.154 -3.538 1.00 77.50 269 GLN A C 1
ATOM 2240 O O . GLN A 1 269 ? 9.477 -3.721 -3.019 1.00 77.50 269 GLN A O 1
ATOM 2245 N N . LEU A 1 270 ? 7.359 -3.401 -3.693 1.00 78.88 270 LEU A N 1
ATOM 2246 C CA . LEU A 1 270 ? 7.309 -2.009 -3.239 1.00 78.88 270 LEU A CA 1
ATOM 2247 C C . LEU A 1 270 ? 6.673 -1.901 -1.862 1.00 78.88 270 LEU A C 1
ATOM 2249 O O . LEU A 1 270 ? 5.632 -2.503 -1.590 1.00 78.88 270 LEU A O 1
ATOM 2253 N N . ASN A 1 271 ? 7.214 -1.002 -1.055 1.00 80.31 271 ASN A N 1
ATOM 2254 C CA . ASN A 1 271 ? 6.552 -0.470 0.117 1.00 80.31 271 ASN A CA 1
ATOM 2255 C C . ASN A 1 271 ? 5.463 0.522 -0.295 1.00 80.31 271 ASN A C 1
ATOM 2257 O O . ASN A 1 271 ? 5.639 1.742 -0.291 1.00 80.31 271 ASN A O 1
ATOM 2261 N N . HIS A 1 272 ? 4.313 -0.027 -0.677 1.00 77.25 272 HIS A N 1
ATOM 2262 C CA . HIS A 1 272 ? 3.158 0.763 -1.085 1.00 77.25 272 HIS A CA 1
ATOM 2263 C C . HIS A 1 272 ? 2.663 1.695 0.024 1.00 77.25 272 HIS A C 1
ATOM 2265 O O . HIS A 1 272 ? 2.154 2.762 -0.293 1.00 77.25 272 HIS A O 1
ATOM 2271 N N . ASN A 1 273 ? 2.851 1.349 1.303 1.00 77.00 273 ASN A N 1
ATOM 2272 C CA . ASN A 1 273 ? 2.487 2.233 2.411 1.00 77.00 273 ASN A CA 1
ATOM 2273 C C . ASN A 1 273 ? 3.276 3.540 2.359 1.00 77.00 273 ASN A C 1
ATOM 2275 O O . ASN A 1 273 ? 2.707 4.632 2.337 1.00 77.00 273 ASN A O 1
ATOM 2279 N N . LEU A 1 274 ? 4.594 3.419 2.236 1.00 77.44 274 LEU A N 1
ATOM 2280 C CA . LEU A 1 274 ? 5.475 4.569 2.164 1.00 77.44 274 LEU A CA 1
ATOM 2281 C C . LEU A 1 274 ? 5.251 5.370 0.868 1.00 77.44 274 LEU A C 1
ATOM 2283 O O . LEU A 1 274 ? 5.185 6.599 0.918 1.00 77.44 274 LEU A O 1
ATOM 2287 N N . LEU A 1 275 ? 5.024 4.699 -0.269 1.00 81.75 275 LEU A N 1
ATOM 2288 C CA . LEU A 1 275 ? 4.705 5.376 -1.531 1.00 81.75 275 LEU A CA 1
ATOM 2289 C C . LEU A 1 275 ? 3.385 6.151 -1.461 1.00 81.75 275 LEU A C 1
ATOM 2291 O O . LEU A 1 275 ? 3.330 7.308 -1.873 1.00 81.75 275 LEU A O 1
ATOM 2295 N N . ILE A 1 276 ? 2.334 5.539 -0.910 1.00 75.94 276 ILE A N 1
ATOM 2296 C CA . ILE A 1 276 ? 1.035 6.189 -0.716 1.00 75.94 276 ILE A CA 1
ATOM 2297 C C . ILE A 1 276 ? 1.205 7.399 0.204 1.00 75.94 276 ILE A C 1
ATOM 2299 O O . ILE A 1 276 ? 0.788 8.500 -0.152 1.00 75.94 276 ILE A O 1
ATOM 2303 N N . LYS A 1 277 ? 1.871 7.240 1.351 1.00 75.06 277 LYS A N 1
ATOM 2304 C CA . LYS A 1 277 ? 2.127 8.335 2.294 1.00 75.06 277 LYS A CA 1
ATOM 2305 C C . LYS A 1 277 ? 2.823 9.521 1.626 1.00 75.06 277 LYS A C 1
ATOM 2307 O O . LYS A 1 277 ? 2.293 10.626 1.666 1.00 75.06 277 LYS A O 1
ATOM 2312 N N . LEU A 1 278 ? 3.927 9.280 0.922 1.00 79.88 278 LEU A N 1
ATOM 2313 C CA . LEU A 1 278 ? 4.663 10.343 0.239 1.00 79.88 278 LEU A CA 1
ATOM 2314 C C . LEU A 1 278 ? 3.881 10.966 -0.915 1.00 79.88 278 LEU A C 1
ATOM 2316 O O . LEU A 1 278 ? 3.969 12.172 -1.125 1.00 79.88 278 LEU A O 1
ATOM 2320 N N . SER A 1 279 ? 3.088 10.180 -1.646 1.00 80.81 279 SER A N 1
ATOM 2321 C CA . SER A 1 279 ? 2.224 10.723 -2.697 1.00 80.81 279 SER A CA 1
ATOM 2322 C C . SER A 1 279 ? 1.154 11.666 -2.133 1.00 80.81 279 SER A C 1
ATOM 2324 O O . SER A 1 279 ? 0.876 12.706 -2.732 1.00 80.81 279 SER A O 1
ATOM 2326 N N . PHE A 1 280 ? 0.615 11.380 -0.942 1.00 72.94 280 PHE A N 1
ATOM 2327 C CA . PHE A 1 280 ? -0.271 12.311 -0.243 1.00 72.94 280 PHE A CA 1
ATOM 2328 C C . PHE A 1 280 ? 0.455 13.549 0.258 1.00 72.94 280 PHE A C 1
ATOM 2330 O O . PHE A 1 280 ? -0.044 14.651 0.043 1.00 72.94 280 PHE A O 1
ATOM 2337 N N . ASP A 1 281 ? 1.609 13.386 0.903 1.00 74.44 281 ASP A N 1
ATOM 2338 C CA . ASP A 1 281 ? 2.393 14.511 1.416 1.00 74.44 281 ASP A CA 1
ATOM 2339 C C . ASP A 1 281 ? 2.780 15.452 0.266 1.00 74.44 281 ASP A C 1
ATOM 2341 O O . ASP A 1 281 ? 2.627 16.671 0.366 1.00 74.44 281 ASP A O 1
ATOM 2345 N N . TYR A 1 282 ? 3.161 14.886 -0.883 1.00 77.81 282 TYR A N 1
ATOM 2346 C CA . TYR A 1 282 ? 3.386 15.623 -2.122 1.00 77.81 282 TYR A CA 1
ATOM 2347 C C . TYR A 1 282 ? 2.142 16.403 -2.557 1.00 77.81 282 TYR A C 1
ATOM 2349 O O . TYR A 1 282 ? 2.214 17.614 -2.773 1.00 77.81 282 TYR A O 1
ATOM 2357 N N . CYS A 1 283 ? 0.986 15.738 -2.638 1.00 71.81 283 CYS A N 1
ATOM 2358 C CA . CYS A 1 283 ? -0.262 16.386 -3.029 1.00 71.81 283 CYS A CA 1
ATOM 2359 C C . CYS A 1 283 ? -0.675 17.505 -2.063 1.00 71.81 283 CYS A C 1
ATOM 2361 O O . CYS A 1 283 ? -1.195 18.528 -2.507 1.00 71.81 283 CYS A O 1
ATOM 2363 N N . GLN A 1 284 ? -0.423 17.351 -0.762 1.00 70.56 284 GLN A N 1
ATOM 2364 C CA . GLN A 1 284 ? -0.688 18.386 0.238 1.00 70.56 284 GLN A CA 1
ATOM 2365 C C . GLN A 1 284 ? 0.243 19.590 0.071 1.00 70.56 284 GLN A C 1
ATOM 2367 O O . GLN A 1 284 ? -0.226 20.727 0.065 1.00 70.56 284 GLN A O 1
ATOM 2372 N N . ILE A 1 285 ? 1.545 19.357 -0.124 1.00 74.06 285 ILE A N 1
ATOM 2373 C CA . ILE A 1 285 ? 2.540 20.422 -0.334 1.00 74.06 285 ILE A CA 1
ATOM 2374 C C . ILE A 1 285 ? 2.259 21.187 -1.633 1.00 74.06 285 ILE A C 1
ATOM 2376 O O . ILE A 1 285 ? 2.396 22.412 -1.680 1.00 74.06 285 ILE A O 1
ATOM 2380 N N . ARG A 1 286 ? 1.848 20.479 -2.690 1.00 72.75 286 ARG A N 1
ATOM 2381 C CA . ARG A 1 286 ? 1.487 21.072 -3.987 1.00 72.75 286 ARG A CA 1
ATOM 2382 C C . ARG A 1 286 ? 0.111 21.741 -3.986 1.00 72.75 286 ARG A C 1
ATOM 2384 O O . ARG A 1 286 ? -0.134 22.589 -4.839 1.00 72.75 286 ARG A O 1
ATOM 2391 N N . GLY A 1 287 ? -0.760 21.405 -3.032 1.00 69.00 287 GLY A N 1
ATOM 2392 C CA . GLY A 1 287 ? -2.141 21.891 -2.974 1.00 69.00 287 GLY A CA 1
ATOM 2393 C C . GLY A 1 287 ? -3.075 21.218 -3.986 1.00 69.00 287 GLY A C 1
ATOM 2394 O O . GLY A 1 287 ? -4.022 21.846 -4.443 1.00 69.00 287 GLY A O 1
ATOM 2395 N N . LEU A 1 288 ? -2.797 19.963 -4.357 1.00 67.50 288 LEU A N 1
ATOM 2396 C CA . LEU A 1 288 ? -3.592 19.172 -5.308 1.00 67.50 288 LEU A CA 1
ATOM 2397 C C . LEU A 1 288 ? -4.831 18.529 -4.661 1.00 67.50 288 LEU A C 1
ATOM 2399 O O . LEU A 1 288 ? -5.793 18.214 -5.356 1.00 67.50 288 LEU A O 1
ATOM 2403 N N . ILE A 1 289 ? -4.818 18.333 -3.337 1.00 58.47 289 ILE A N 1
ATOM 2404 C CA . ILE A 1 289 ? -5.939 17.773 -2.572 1.00 58.47 289 ILE A CA 1
ATOM 2405 C C . ILE A 1 289 ? -6.491 18.859 -1.646 1.00 58.47 289 ILE A C 1
ATOM 2407 O O . ILE A 1 289 ? -5.792 19.347 -0.756 1.00 58.47 289 ILE A O 1
ATOM 2411 N N . ASN A 1 290 ? -7.762 19.216 -1.837 1.00 50.72 290 ASN A N 1
ATOM 2412 C CA . ASN A 1 290 ? -8.491 20.068 -0.905 1.00 50.72 290 ASN A CA 1
ATOM 2413 C C . ASN A 1 290 ? -8.795 19.247 0.349 1.00 50.72 290 ASN A C 1
ATOM 2415 O O . ASN A 1 290 ? -9.678 18.391 0.340 1.00 50.72 290 ASN A O 1
ATOM 2419 N N . ASN A 1 291 ? -8.069 19.493 1.437 1.00 39.69 291 ASN A N 1
ATOM 2420 C CA . ASN A 1 291 ? -8.489 18.989 2.737 1.00 39.69 291 ASN A CA 1
ATOM 2421 C C . ASN A 1 291 ? -9.874 19.577 3.033 1.00 39.69 291 ASN A C 1
ATOM 2423 O O . ASN A 1 291 ? -10.007 20.790 3.163 1.00 39.69 291 ASN A O 1
ATOM 2427 N N . SER A 1 292 ? -10.883 18.731 3.233 1.00 41.59 292 SER A N 1
ATOM 2428 C CA . SER A 1 292 ? -12.221 19.100 3.728 1.00 41.59 292 SER A CA 1
ATOM 2429 C C . SER A 1 292 ? -12.221 19.722 5.139 1.00 41.59 292 SER A C 1
ATOM 2431 O O . SER A 1 292 ? -13.275 19.920 5.728 1.00 41.59 292 SER A O 1
ATOM 2433 N N . ASN A 1 293 ? -11.043 20.064 5.669 1.00 41.09 293 ASN A N 1
ATOM 2434 C CA . ASN A 1 293 ? -10.822 20.791 6.912 1.00 41.09 293 ASN A CA 1
ATOM 2435 C C . ASN A 1 293 ? -10.216 22.170 6.599 1.00 41.09 293 ASN A C 1
ATOM 2437 O O . ASN A 1 293 ? -9.160 22.545 7.116 1.00 41.09 293 ASN A O 1
ATOM 2441 N N . GLU A 1 294 ? -10.859 22.926 5.710 1.00 37.91 294 GLU A N 1
ATOM 2442 C CA . GLU A 1 294 ? -10.545 24.338 5.532 1.00 37.91 294 GLU A CA 1
ATOM 2443 C C . GLU A 1 294 ? -11.059 25.113 6.748 1.00 37.91 294 GLU A C 1
ATOM 2445 O O . GLU A 1 294 ? -12.235 25.442 6.861 1.00 37.91 294 GLU A O 1
ATOM 2450 N N . THR A 1 295 ? -10.153 25.415 7.677 1.00 41.72 295 THR A N 1
ATOM 2451 C CA . THR A 1 295 ? -10.378 26.496 8.640 1.00 41.72 295 THR A CA 1
ATOM 2452 C C . THR A 1 295 ? -10.648 27.792 7.870 1.00 41.72 295 THR A C 1
ATOM 2454 O O . THR A 1 295 ? -9.988 28.074 6.871 1.00 41.72 295 THR A O 1
ATOM 2457 N N . GLU A 1 296 ? -11.607 28.589 8.338 1.00 43.19 296 GLU A N 1
ATOM 2458 C CA . GLU A 1 296 ? -12.168 29.797 7.696 1.00 43.19 296 GLU A CA 1
ATOM 2459 C C . GLU A 1 296 ? -11.112 30.789 7.147 1.00 43.19 296 GLU A C 1
ATOM 2461 O O . GLU A 1 296 ? -11.351 31.508 6.175 1.00 43.19 296 GLU A O 1
ATOM 2466 N N . LYS A 1 297 ? -9.883 30.766 7.683 1.00 40.56 297 LYS A N 1
ATOM 2467 C CA . LYS A 1 297 ? -8.728 31.543 7.194 1.00 40.56 297 LYS A CA 1
ATOM 2468 C C . LYS A 1 297 ? -8.253 31.145 5.787 1.00 40.56 297 LYS A C 1
ATOM 2470 O O . LYS A 1 297 ? -7.677 31.974 5.080 1.00 40.56 297 LYS A O 1
ATOM 2475 N N . SER A 1 298 ? -8.456 29.899 5.364 1.00 40.75 298 SER A N 1
ATOM 2476 C CA . SER A 1 298 ? -8.076 29.390 4.037 1.00 40.75 298 SER A CA 1
ATOM 2477 C C . SER A 1 298 ? -9.060 29.844 2.963 1.00 40.75 298 SER A C 1
ATOM 2479 O O . SER A 1 298 ? -8.635 30.269 1.890 1.00 40.75 298 SER A O 1
ATOM 2481 N N . GLN A 1 299 ? -10.354 29.851 3.290 1.00 40.53 299 GLN A N 1
ATOM 2482 C CA . GLN A 1 299 ? -11.415 30.345 2.412 1.00 40.53 299 GLN A CA 1
ATOM 2483 C C . GLN A 1 299 ? -11.300 31.852 2.205 1.00 40.53 299 GLN A C 1
ATOM 2485 O O . GLN A 1 299 ? -11.404 32.321 1.075 1.00 40.53 299 GLN A O 1
ATOM 2490 N N . GLN A 1 300 ? -10.964 32.604 3.256 1.00 44.12 300 GLN A N 1
ATOM 2491 C CA . GLN A 1 300 ? -10.691 34.036 3.144 1.00 44.12 300 GLN A CA 1
ATOM 2492 C C . GLN A 1 300 ? -9.443 34.306 2.284 1.00 44.12 300 GLN A C 1
ATOM 2494 O O . GLN A 1 300 ? -9.493 35.128 1.379 1.00 44.12 300 GLN A O 1
ATOM 2499 N N . ASN A 1 301 ? -8.365 33.525 2.441 1.00 43.47 301 ASN A N 1
ATOM 2500 C CA . ASN A 1 301 ? -7.173 33.632 1.588 1.00 43.47 301 ASN A CA 1
ATOM 2501 C C . ASN A 1 301 ? -7.408 33.204 0.125 1.00 43.47 301 ASN A C 1
ATOM 2503 O O . ASN A 1 301 ? -6.750 33.737 -0.770 1.00 43.47 301 ASN A O 1
ATOM 2507 N N . GLN A 1 302 ? -8.279 32.225 -0.137 1.00 43.59 302 GLN A N 1
ATOM 2508 C CA . GLN A 1 302 ? -8.653 31.813 -1.495 1.00 43.59 302 GLN A CA 1
ATOM 2509 C C . GLN A 1 302 ? -9.599 32.823 -2.150 1.00 43.59 302 GLN A C 1
ATOM 2511 O O . GLN A 1 302 ? -9.449 33.090 -3.340 1.00 43.59 302 GLN A O 1
ATOM 2516 N N . LYS A 1 303 ? -10.522 33.417 -1.385 1.00 50.75 303 LYS A N 1
ATOM 2517 C CA . LYS A 1 303 ? -11.415 34.487 -1.842 1.00 50.75 303 LYS A CA 1
ATOM 2518 C C . LYS A 1 303 ? -10.629 35.761 -2.154 1.00 50.75 303 LYS A C 1
ATOM 2520 O O . LYS A 1 303 ? -10.712 36.240 -3.275 1.00 50.75 303 LYS A O 1
ATOM 2525 N N . GLU A 1 304 ? -9.726 36.173 -1.261 1.00 48.31 304 GLU A N 1
ATOM 2526 C CA . GLU A 1 304 ? -8.777 37.273 -1.495 1.00 48.31 304 GLU A CA 1
ATOM 2527 C C . GLU A 1 304 ? -7.850 36.996 -2.693 1.00 48.31 304 GLU A C 1
ATOM 2529 O O . GLU A 1 304 ? -7.511 37.907 -3.441 1.00 48.31 304 GLU A O 1
ATOM 2534 N N . LYS A 1 305 ? -7.421 35.740 -2.912 1.00 48.84 305 LYS A N 1
ATOM 2535 C CA . LYS A 1 305 ? -6.643 35.369 -4.110 1.00 48.84 305 LYS A CA 1
ATOM 2536 C C . LYS A 1 305 ? -7.484 35.465 -5.382 1.00 48.84 305 LYS A C 1
ATOM 2538 O O . LYS A 1 305 ? -6.969 35.948 -6.382 1.00 48.84 305 LYS A O 1
ATOM 2543 N N . LYS A 1 306 ? -8.735 34.997 -5.366 1.00 51.53 306 LYS A N 1
ATOM 2544 C CA . LYS A 1 306 ? -9.644 35.080 -6.518 1.00 51.53 306 LYS A CA 1
ATOM 2545 C C . LYS A 1 306 ? -9.988 36.532 -6.850 1.00 51.53 306 LYS A C 1
ATOM 2547 O O . LYS A 1 306 ? -9.842 36.902 -8.004 1.00 51.53 306 LYS A O 1
ATOM 2552 N N . GLU A 1 307 ? -10.317 37.353 -5.854 1.00 52.97 307 GLU A N 1
ATOM 2553 C CA . GLU A 1 307 ? -10.546 38.798 -6.011 1.00 52.97 307 GLU A CA 1
ATOM 2554 C C . GLU A 1 307 ? -9.287 39.509 -6.532 1.00 52.97 307 GLU A C 1
ATOM 2556 O O . GLU A 1 307 ? -9.363 40.263 -7.494 1.00 52.97 307 GLU A O 1
ATOM 2561 N N . PHE A 1 308 ? -8.099 39.188 -6.007 1.00 50.75 308 PHE A N 1
ATOM 2562 C CA . PHE A 1 308 ? -6.829 39.707 -6.531 1.00 50.75 308 PHE A CA 1
ATOM 2563 C C . PHE A 1 308 ? -6.581 39.319 -7.998 1.00 50.75 308 PHE A C 1
ATOM 2565 O O . PHE A 1 308 ? -6.129 40.145 -8.789 1.00 50.75 308 PHE A O 1
ATOM 2572 N N . PHE A 1 309 ? -6.870 38.072 -8.385 1.00 48.69 309 PHE A N 1
ATOM 2573 C CA . PHE A 1 309 ? -6.716 37.629 -9.772 1.00 48.69 309 PHE A CA 1
ATOM 2574 C C . PHE A 1 309 ? -7.774 38.226 -10.703 1.00 48.69 309 PHE A C 1
ATOM 2576 O O . PHE A 1 309 ? -7.439 38.505 -11.849 1.00 48.69 309 PHE A O 1
ATOM 2583 N N . GLU A 1 310 ? -9.003 38.452 -10.238 1.00 53.88 310 GLU A N 1
ATOM 2584 C CA . GLU A 1 310 ? -10.049 39.156 -10.991 1.00 53.88 310 GLU A CA 1
ATOM 2585 C C . GLU A 1 310 ? -9.673 40.623 -11.224 1.00 53.88 310 GLU A C 1
ATOM 2587 O O . GLU A 1 310 ? -9.726 41.070 -12.366 1.00 53.88 310 GLU A O 1
ATOM 2592 N N . ILE A 1 311 ? -9.174 41.325 -10.199 1.00 53.69 311 ILE A N 1
ATOM 2593 C CA . ILE A 1 311 ? -8.681 42.709 -10.304 1.00 53.69 311 ILE A CA 1
ATOM 2594 C C . ILE A 1 311 ? -7.498 42.790 -11.283 1.00 53.69 311 ILE A C 1
ATOM 2596 O O . ILE A 1 311 ? -7.478 43.610 -12.193 1.00 53.69 311 ILE A O 1
ATOM 2600 N N . ILE A 1 312 ? -6.514 41.888 -11.189 1.00 50.59 312 ILE A N 1
ATOM 2601 C CA . ILE A 1 312 ? -5.415 41.848 -12.173 1.00 50.59 312 ILE A CA 1
ATOM 2602 C C . ILE A 1 312 ? -5.931 41.546 -13.586 1.00 50.59 312 ILE A C 1
ATOM 2604 O O . ILE A 1 312 ? -5.362 42.019 -14.570 1.00 50.59 312 ILE A O 1
ATOM 2608 N N . LYS A 1 313 ? -6.991 40.742 -13.708 1.00 48.91 313 LYS A N 1
ATOM 2609 C CA . LYS A 1 313 ? -7.573 40.363 -14.995 1.00 48.91 313 LYS A CA 1
ATOM 2610 C C . LYS A 1 313 ? -8.409 41.490 -15.608 1.00 48.91 313 LYS A C 1
ATOM 2612 O O . LYS A 1 313 ? -8.365 41.614 -16.828 1.00 48.91 313 LYS A O 1
ATOM 2617 N N . SER A 1 314 ? -9.074 42.332 -14.811 1.00 53.31 314 SER A N 1
ATOM 2618 C CA . SER A 1 314 ? -9.752 43.548 -15.289 1.00 53.31 314 SER A CA 1
ATOM 2619 C C . SER A 1 314 ? -8.750 44.590 -15.782 1.00 53.31 314 SER A C 1
ATOM 2621 O O . SER A 1 314 ? -8.929 45.154 -16.857 1.00 53.31 314 SER A O 1
ATOM 2623 N N . PHE A 1 315 ? -7.613 44.742 -15.100 1.00 49.03 315 PHE A N 1
ATOM 2624 C CA . PHE A 1 315 ? -6.513 45.558 -15.618 1.00 49.03 315 PHE A CA 1
ATOM 2625 C C . PHE A 1 315 ? -5.848 44.957 -16.857 1.00 49.03 315 PHE A C 1
ATOM 2627 O O . PHE A 1 315 ? -5.198 45.664 -17.617 1.00 49.03 315 PHE A O 1
ATOM 2634 N N . ARG A 1 316 ? -5.999 43.654 -17.110 1.00 45.41 316 ARG A N 1
ATOM 2635 C CA . ARG A 1 316 ? -5.370 42.985 -18.256 1.00 45.41 316 ARG A CA 1
ATOM 2636 C C . ARG A 1 316 ? -5.951 43.433 -19.600 1.00 45.41 316 ARG A C 1
ATOM 2638 O O . ARG A 1 316 ? -5.243 43.343 -20.596 1.00 45.41 316 ARG A O 1
ATOM 2645 N N . SER A 1 317 ? -7.192 43.921 -19.642 1.00 45.41 317 SER A N 1
ATOM 2646 C CA . SER A 1 317 ? -7.752 44.551 -20.846 1.00 45.41 317 SER A CA 1
ATOM 2647 C C . SER A 1 317 ? -7.295 45.999 -21.032 1.00 45.41 317 SER A C 1
ATOM 2649 O O . SER A 1 317 ? -7.163 46.424 -22.168 1.00 45.41 317 SER A O 1
ATOM 2651 N N . GLU A 1 318 ? -6.995 46.742 -19.963 1.00 45.25 318 GLU A N 1
ATOM 2652 C CA . GLU A 1 318 ? -6.576 48.154 -20.055 1.00 45.25 318 GLU A CA 1
ATOM 2653 C C . GLU A 1 318 ? -5.052 48.338 -20.156 1.00 45.25 318 GLU A C 1
ATOM 2655 O O . GLU A 1 318 ? -4.581 49.227 -20.855 1.00 45.25 318 GLU A O 1
ATOM 2660 N N . ILE A 1 319 ? -4.260 47.469 -19.520 1.00 44.62 319 ILE A N 1
ATOM 2661 C CA . ILE A 1 319 ? -2.786 47.523 -19.517 1.00 44.62 319 ILE A CA 1
ATOM 2662 C C . ILE A 1 319 ? -2.188 47.057 -20.855 1.00 44.62 319 ILE A C 1
ATOM 2664 O O . ILE A 1 319 ? -1.073 47.448 -21.195 1.00 44.62 319 ILE A O 1
ATOM 2668 N N . PHE A 1 320 ? -2.897 46.205 -21.602 1.00 44.66 320 PHE A N 1
ATOM 2669 C CA . PHE A 1 320 ? -2.357 45.526 -22.789 1.00 44.66 320 PHE A CA 1
ATOM 2670 C C . PHE A 1 320 ? -3.107 45.826 -24.094 1.00 44.66 320 PHE A C 1
ATOM 2672 O O . PHE A 1 320 ? -2.726 45.278 -25.127 1.00 44.66 320 PHE A O 1
ATOM 2679 N N . ALA A 1 321 ? -4.153 46.663 -24.078 1.00 43.09 321 ALA A N 1
ATOM 2680 C CA . ALA A 1 321 ? -4.879 47.012 -25.304 1.00 43.09 321 ALA A CA 1
ATOM 2681 C C . ALA A 1 321 ? -4.104 47.980 -26.208 1.00 43.09 321 ALA A C 1
ATOM 2683 O O . ALA A 1 321 ? -4.244 47.884 -27.421 1.00 43.09 321 ALA A O 1
ATOM 2684 N N . ASP A 1 322 ? -3.233 48.824 -25.653 1.00 44.03 322 ASP A N 1
ATOM 2685 C CA . ASP A 1 322 ? -2.355 49.689 -26.436 1.00 44.03 322 ASP A CA 1
ATOM 2686 C C . ASP A 1 322 ? -0.916 49.555 -25.947 1.00 44.03 322 ASP A C 1
ATOM 2688 O O . ASP A 1 322 ? -0.625 49.578 -24.754 1.00 44.03 322 ASP A O 1
ATOM 2692 N N . SER A 1 323 ? 0.002 49.384 -26.892 1.00 45.47 323 SER A N 1
ATOM 2693 C CA . SER A 1 323 ? 1.419 49.050 -26.725 1.00 45.47 323 SER A CA 1
ATOM 2694 C C . SER A 1 323 ? 2.274 50.165 -26.093 1.00 45.47 323 SER A C 1
ATOM 2696 O O . SER A 1 323 ? 3.348 50.493 -26.600 1.00 45.47 323 SER A O 1
ATOM 2698 N N . LYS A 1 324 ? 1.807 50.782 -25.004 1.00 47.72 324 LYS A N 1
ATOM 2699 C CA . LYS A 1 324 ? 2.547 51.712 -24.147 1.00 47.72 324 LYS A CA 1
ATOM 2700 C C . LYS A 1 324 ? 2.098 51.511 -22.699 1.00 47.72 324 LYS A C 1
ATOM 2702 O O . LYS A 1 324 ? 0.966 51.810 -22.346 1.00 47.72 324 LYS A O 1
ATOM 2707 N N . LEU A 1 325 ? 3.016 51.054 -21.848 1.00 47.28 325 LEU A N 1
ATOM 2708 C CA . LEU A 1 325 ? 2.870 51.074 -20.390 1.00 47.28 325 LEU A CA 1
ATOM 2709 C C . LEU A 1 325 ? 2.681 52.529 -19.919 1.00 47.28 325 LEU A C 1
ATOM 2711 O O . LEU A 1 325 ? 3.659 53.243 -19.707 1.00 47.28 325 LEU A O 1
ATOM 2715 N N . THR A 1 326 ? 1.439 52.994 -19.779 1.00 47.84 326 THR A N 1
ATOM 2716 C CA . THR A 1 326 ? 1.140 54.347 -19.269 1.00 47.84 326 THR A CA 1
ATOM 2717 C C . THR A 1 326 ? 0.565 54.364 -17.861 1.00 47.84 326 THR A C 1
ATOM 2719 O O . THR A 1 326 ? 0.318 55.451 -17.348 1.00 47.84 326 THR A O 1
ATOM 2722 N N . VAL A 1 327 ? 0.377 53.217 -17.200 1.00 53.50 327 VAL A N 1
ATOM 2723 C CA . VAL A 1 327 ? -0.147 53.190 -15.825 1.00 53.50 327 VAL A CA 1
ATOM 2724 C C . VAL A 1 327 ? 1.004 53.030 -14.821 1.00 53.50 327 VAL A C 1
ATOM 2726 O O . VAL A 1 327 ? 1.647 51.976 -14.789 1.00 53.50 327 VAL A O 1
ATOM 2729 N N . PRO A 1 328 ? 1.296 54.053 -13.991 1.00 55.75 328 PRO A N 1
ATOM 2730 C CA . PRO A 1 328 ? 2.311 53.965 -12.949 1.00 55.75 328 PRO A CA 1
ATOM 2731 C C . PRO A 1 328 ? 1.939 52.903 -11.910 1.00 55.75 328 PRO A C 1
ATOM 2733 O O . PRO A 1 328 ? 0.799 52.816 -11.462 1.00 55.75 328 PRO A O 1
ATOM 2736 N N . ILE A 1 329 ? 2.929 52.129 -11.468 1.00 55.34 329 ILE A N 1
ATOM 2737 C CA . ILE A 1 329 ? 2.769 51.028 -10.499 1.00 55.34 329 ILE A CA 1
ATOM 2738 C C . ILE A 1 329 ? 2.158 51.503 -9.170 1.00 55.34 329 ILE A C 1
ATOM 2740 O O . ILE A 1 329 ? 1.497 50.727 -8.483 1.00 55.34 329 ILE A O 1
ATOM 2744 N N . ASP A 1 330 ? 2.347 52.773 -8.817 1.00 54.78 330 ASP A N 1
ATOM 2745 C CA . ASP A 1 330 ? 1.766 53.361 -7.611 1.00 54.78 330 ASP A CA 1
ATOM 2746 C C . ASP A 1 330 ? 0.233 53.453 -7.686 1.00 54.78 330 ASP A C 1
ATOM 2748 O O . ASP A 1 330 ? -0.424 53.289 -6.663 1.00 54.78 330 ASP A O 1
ATOM 2752 N N . VAL A 1 331 ? -0.346 53.597 -8.885 1.00 59.72 331 VAL A N 1
ATOM 2753 C CA . VAL A 1 331 ? -1.805 53.567 -9.094 1.00 59.72 331 VAL A CA 1
ATOM 2754 C C . VAL A 1 331 ? -2.343 52.158 -8.839 1.00 59.72 331 VAL A C 1
ATOM 2756 O O . VAL A 1 331 ? -3.244 51.983 -8.029 1.00 59.72 331 VAL A O 1
ATOM 2759 N N . ILE A 1 332 ? -1.698 51.136 -9.412 1.00 59.03 332 ILE A N 1
ATOM 2760 C CA . ILE A 1 332 ? -2.081 49.724 -9.229 1.00 59.03 332 ILE A CA 1
ATOM 2761 C C . ILE A 1 332 ? -1.943 49.300 -7.758 1.00 59.03 332 ILE A C 1
ATOM 2763 O O . ILE A 1 332 ? -2.768 48.559 -7.229 1.00 59.03 332 ILE A O 1
ATOM 2767 N N . ILE A 1 333 ? -0.892 49.757 -7.071 1.00 60.38 333 ILE A N 1
ATOM 2768 C CA . ILE A 1 333 ? -0.694 49.458 -5.648 1.00 60.38 333 ILE A CA 1
ATOM 2769 C C . ILE A 1 333 ? -1.764 50.141 -4.793 1.00 60.38 333 ILE A C 1
ATOM 2771 O O . ILE A 1 333 ? -2.287 49.490 -3.889 1.00 60.38 333 ILE A O 1
ATOM 2775 N N . ASN A 1 334 ? -2.095 51.405 -5.074 1.00 60.50 334 ASN A N 1
ATOM 2776 C CA . ASN A 1 334 ? -3.117 52.141 -4.330 1.00 60.50 334 ASN A CA 1
ATOM 2777 C C . ASN A 1 334 ? -4.508 51.529 -4.530 1.00 60.50 334 ASN A C 1
ATOM 2779 O O . ASN A 1 334 ? -5.221 51.330 -3.556 1.00 60.50 334 ASN A O 1
ATOM 2783 N N . GLU A 1 335 ? -4.854 51.115 -5.746 1.00 60.97 335 GLU A N 1
ATOM 2784 C CA . GLU A 1 335 ? -6.165 50.535 -6.057 1.00 60.97 335 GLU A CA 1
ATOM 2785 C C . GLU A 1 335 ? -6.348 49.124 -5.465 1.00 60.97 335 GLU A C 1
ATOM 2787 O O . GLU A 1 335 ? -7.444 48.729 -5.060 1.00 60.97 335 GLU A O 1
ATOM 2792 N N . ILE A 1 336 ? -5.253 48.369 -5.316 1.00 60.16 336 ILE A N 1
ATOM 2793 C CA . ILE A 1 336 ? -5.248 47.101 -4.569 1.00 60.16 336 ILE A CA 1
ATOM 2794 C C . ILE A 1 336 ? -5.342 47.346 -3.053 1.00 60.16 336 ILE A C 1
ATOM 2796 O O . ILE A 1 336 ? -5.979 46.557 -2.356 1.00 60.16 336 ILE A O 1
ATOM 2800 N N . GLU A 1 337 ? -4.723 48.405 -2.518 1.00 59.38 337 GLU A N 1
ATOM 2801 C CA . GLU A 1 337 ? -4.836 48.752 -1.092 1.00 59.38 337 GLU A CA 1
ATOM 2802 C C . GLU A 1 337 ? -6.201 49.363 -0.727 1.00 59.38 337 GLU A C 1
ATOM 2804 O O . GLU A 1 337 ? -6.650 49.153 0.401 1.00 59.38 337 GLU A O 1
ATOM 2809 N N . GLU A 1 338 ? -6.881 50.042 -1.659 1.00 62.31 338 GLU A N 1
ATOM 2810 C CA . GLU A 1 338 ? -8.253 50.543 -1.491 1.00 62.31 338 GLU A CA 1
ATOM 2811 C C . GLU A 1 338 ? -9.288 49.412 -1.505 1.00 62.31 338 GLU A C 1
ATOM 2813 O O . GLU A 1 338 ? -10.151 49.360 -0.629 1.00 62.31 338 GLU A O 1
ATOM 2818 N N . ASN A 1 339 ? -9.171 48.464 -2.440 1.00 56.44 339 ASN A N 1
ATOM 2819 C CA . ASN A 1 339 ? -10.087 47.322 -2.514 1.00 56.44 339 ASN A CA 1
ATOM 2820 C C . ASN A 1 339 ? -9.792 46.249 -1.450 1.00 56.44 339 ASN A C 1
ATOM 2822 O O . ASN A 1 339 ? -10.705 45.554 -1.003 1.00 56.44 339 ASN A O 1
ATOM 2826 N N . ILE A 1 340 ? -8.530 46.099 -1.023 1.00 59.69 340 ILE A N 1
ATOM 2827 C CA . ILE A 1 340 ? -8.117 45.114 -0.013 1.00 59.69 340 ILE A CA 1
ATOM 2828 C C . ILE A 1 340 ? -7.187 45.772 1.027 1.00 59.69 340 ILE A C 1
ATOM 2830 O O . ILE A 1 340 ? -5.951 45.720 0.915 1.00 59.69 340 ILE A O 1
ATOM 2834 N N . PRO A 1 341 ? -7.746 46.347 2.108 1.00 56.88 341 PRO A N 1
ATOM 2835 C CA . PRO A 1 341 ? -6.956 47.072 3.093 1.00 56.88 341 PRO A CA 1
ATOM 2836 C C . PRO A 1 341 ? -5.940 46.164 3.807 1.00 56.88 341 PRO A C 1
ATOM 2838 O O . PRO A 1 341 ? -6.237 45.054 4.251 1.00 56.88 341 PRO A O 1
ATOM 2841 N N . ASN A 1 342 ? -4.710 46.665 3.967 1.00 54.91 342 ASN A N 1
ATOM 2842 C CA . ASN A 1 342 ? -3.554 45.976 4.569 1.00 54.91 342 ASN A CA 1
ATOM 2843 C C . ASN A 1 342 ? -3.005 44.748 3.802 1.00 54.91 342 ASN A C 1
ATOM 2845 O O . ASN A 1 342 ? -2.179 44.010 4.360 1.00 54.91 342 ASN A O 1
ATOM 2849 N N . PHE A 1 343 ? -3.372 44.540 2.531 1.00 61.31 343 PHE A N 1
ATOM 2850 C CA . PHE A 1 343 ? -2.903 43.405 1.722 1.00 61.31 343 PHE A CA 1
ATOM 2851 C C . PHE A 1 343 ? -1.366 43.307 1.643 1.00 61.31 343 PHE A C 1
ATOM 2853 O O . PHE A 1 343 ? -0.770 42.284 2.003 1.00 61.31 343 PHE A O 1
ATOM 2860 N N . PHE A 1 344 ? -0.683 44.395 1.269 1.00 57.03 344 PHE A N 1
ATOM 2861 C CA . PHE A 1 344 ? 0.781 44.397 1.153 1.00 57.03 344 PHE A CA 1
ATOM 2862 C C . PHE A 1 344 ? 1.514 44.487 2.498 1.00 57.03 344 PHE A C 1
ATOM 2864 O O . PHE A 1 344 ? 2.666 44.053 2.585 1.00 57.03 344 PHE A O 1
ATOM 2871 N N . LYS A 1 345 ? 0.856 44.962 3.569 1.00 57.28 345 LYS A N 1
ATOM 2872 C CA . LYS A 1 345 ? 1.409 44.896 4.937 1.00 57.28 345 LYS A CA 1
ATOM 2873 C C . LYS A 1 345 ? 1.522 43.452 5.422 1.00 57.28 345 LYS A C 1
ATOM 2875 O O . LYS A 1 345 ? 2.547 43.091 5.999 1.00 57.28 345 LYS A O 1
ATOM 2880 N N . LYS A 1 346 ? 0.511 42.620 5.141 1.00 53.84 346 LYS A N 1
ATOM 2881 C CA . LYS A 1 346 ? 0.531 41.180 5.452 1.00 53.84 346 LYS A CA 1
ATOM 2882 C C . LYS A 1 346 ? 1.470 40.391 4.533 1.00 53.84 346 LYS A C 1
ATOM 2884 O O . LYS A 1 346 ? 1.996 39.361 4.944 1.00 53.84 346 LYS A O 1
ATOM 2889 N N . ARG A 1 347 ? 1.706 40.857 3.298 1.00 55.00 347 ARG A N 1
ATOM 2890 C CA . ARG A 1 347 ? 2.479 40.126 2.277 1.00 55.00 347 ARG A CA 1
ATOM 2891 C C . ARG A 1 347 ? 3.567 40.986 1.620 1.00 55.00 347 ARG A C 1
ATOM 2893 O O . ARG A 1 347 ? 3.550 41.227 0.413 1.00 55.00 347 ARG A O 1
ATOM 2900 N N . LYS A 1 348 ? 4.576 41.381 2.407 1.00 55.69 348 LYS A N 1
ATOM 2901 C CA . LYS A 1 348 ? 5.698 42.243 1.969 1.00 55.69 348 LYS A CA 1
ATOM 2902 C C . LYS A 1 348 ? 6.424 41.737 0.707 1.00 55.69 348 LYS A C 1
ATOM 2904 O O . LYS A 1 348 ? 6.856 42.536 -0.121 1.00 55.69 348 LYS A O 1
ATOM 2909 N N . ASN A 1 349 ? 6.500 40.417 0.519 1.00 51.00 349 ASN A N 1
ATOM 2910 C CA . ASN A 1 349 ? 7.205 39.789 -0.607 1.00 51.00 349 ASN A CA 1
ATOM 2911 C C . ASN A 1 349 ? 6.448 39.888 -1.945 1.00 51.00 349 ASN A C 1
ATOM 2913 O O . ASN A 1 349 ? 7.069 39.835 -3.004 1.00 51.00 349 ASN A O 1
ATOM 2917 N N . LEU A 1 350 ? 5.121 40.057 -1.920 1.00 57.12 350 LEU A N 1
ATOM 2918 C CA . LEU A 1 350 ? 4.301 40.182 -3.132 1.00 57.12 350 LEU A CA 1
ATOM 2919 C C . LEU A 1 350 ? 4.454 41.556 -3.791 1.00 57.12 350 LEU A C 1
ATOM 2921 O O . LEU A 1 350 ? 4.528 41.629 -5.013 1.00 57.12 350 LEU A O 1
ATOM 2925 N N . LYS A 1 351 ? 4.632 42.619 -2.993 1.00 56.22 351 LYS A N 1
ATOM 2926 C CA . LYS A 1 351 ? 4.968 43.965 -3.492 1.00 56.22 351 LYS A CA 1
ATOM 2927 C C . LYS A 1 351 ? 6.288 43.962 -4.273 1.00 56.22 351 LYS A C 1
ATOM 2929 O O . LYS A 1 351 ? 6.419 44.646 -5.281 1.00 56.22 351 LYS A O 1
ATOM 2934 N N . PHE A 1 352 ? 7.254 43.155 -3.827 1.00 54.47 352 PHE A N 1
ATOM 2935 C CA . PHE A 1 352 ? 8.536 42.982 -4.511 1.00 54.47 352 PHE A CA 1
ATOM 2936 C C . PHE A 1 352 ? 8.410 42.149 -5.794 1.00 54.47 352 PHE A C 1
ATOM 2938 O O . PHE A 1 352 ? 9.007 42.501 -6.803 1.00 54.47 352 PHE A O 1
ATOM 2945 N N . ARG A 1 353 ? 7.605 41.078 -5.789 1.00 52.34 353 ARG A N 1
ATOM 2946 C CA . ARG A 1 353 ? 7.383 40.245 -6.984 1.00 52.34 353 ARG A CA 1
ATOM 2947 C C . ARG A 1 353 ? 6.601 40.962 -8.082 1.00 52.34 353 ARG A C 1
ATOM 2949 O O . ARG A 1 353 ? 6.937 40.786 -9.244 1.00 52.34 353 ARG A O 1
ATOM 2956 N N . LEU A 1 354 ? 5.613 41.783 -7.726 1.00 58.94 354 LEU A N 1
ATOM 2957 C CA . LEU A 1 354 ? 4.911 42.642 -8.686 1.00 58.94 354 LEU A CA 1
ATOM 2958 C C . LEU A 1 354 ? 5.864 43.670 -9.303 1.00 58.94 354 LEU A C 1
ATOM 2960 O O . LEU A 1 354 ? 5.904 43.804 -10.518 1.00 58.94 354 LEU A O 1
ATOM 2964 N N . ALA A 1 355 ? 6.706 44.307 -8.484 1.00 57.66 355 ALA A N 1
ATOM 2965 C CA . ALA A 1 355 ? 7.743 45.209 -8.980 1.00 57.66 355 ALA A CA 1
ATOM 2966 C C . ALA A 1 355 ? 8.735 44.496 -9.922 1.00 57.66 355 ALA A C 1
ATOM 2968 O O . ALA A 1 355 ? 9.112 45.056 -10.944 1.00 57.66 355 ALA A O 1
ATOM 2969 N N . LEU A 1 356 ? 9.118 43.250 -9.614 1.00 53.56 356 LEU A N 1
ATOM 2970 C CA . LEU A 1 356 ? 9.994 42.438 -10.463 1.00 53.56 356 LEU A CA 1
ATOM 2971 C C . LEU A 1 356 ? 9.334 42.088 -11.805 1.00 53.56 356 LEU A C 1
ATOM 2973 O O . LEU A 1 356 ? 9.978 42.200 -12.838 1.00 53.56 356 LEU A O 1
ATOM 2977 N N . LEU A 1 357 ? 8.053 41.707 -11.797 1.00 54.91 357 LEU A N 1
ATOM 2978 C CA . LEU A 1 357 ? 7.268 41.437 -13.008 1.00 54.91 357 LEU A CA 1
ATOM 2979 C C . LEU A 1 357 ? 7.171 42.672 -13.910 1.00 54.91 357 LEU A C 1
ATOM 2981 O O . LEU A 1 357 ? 7.326 42.558 -15.121 1.00 54.91 357 LEU A O 1
ATOM 2985 N N . CYS A 1 358 ? 6.986 43.856 -13.325 1.00 57.25 358 CYS A N 1
ATOM 2986 C CA . CYS A 1 358 ? 7.002 45.102 -14.084 1.00 57.25 358 CYS A CA 1
ATOM 2987 C C . CYS A 1 358 ? 8.384 45.395 -14.681 1.00 57.25 358 CYS A C 1
ATOM 2989 O O . CYS A 1 358 ? 8.463 45.773 -15.842 1.00 57.25 358 CYS A O 1
ATOM 2991 N N . VAL A 1 359 ? 9.471 45.183 -13.930 1.00 53.81 359 VAL A N 1
ATOM 2992 C CA . VAL A 1 359 ? 10.843 45.370 -14.438 1.00 53.81 359 VAL A CA 1
ATOM 2993 C C . VAL A 1 359 ? 11.167 44.381 -15.559 1.00 53.81 359 VAL A C 1
ATOM 2995 O O . VAL A 1 359 ? 11.745 44.786 -16.559 1.00 53.81 359 VAL A O 1
ATOM 2998 N N . ILE A 1 360 ? 10.761 43.114 -15.429 1.00 52.19 360 ILE A N 1
ATOM 2999 C CA . ILE A 1 360 ? 10.930 42.097 -16.478 1.00 52.19 360 ILE A CA 1
ATOM 3000 C C . ILE A 1 360 ? 10.188 42.524 -17.747 1.00 52.19 360 ILE A C 1
ATOM 3002 O O . ILE A 1 360 ? 10.791 42.538 -18.813 1.00 52.19 360 ILE A O 1
ATOM 3006 N N . ASN A 1 361 ? 8.940 42.983 -17.623 1.00 52.88 361 ASN A N 1
ATOM 3007 C CA . ASN A 1 361 ? 8.189 43.479 -18.774 1.00 52.88 361 ASN A CA 1
ATOM 3008 C C . ASN A 1 361 ? 8.844 44.726 -19.401 1.00 52.88 361 ASN A C 1
ATOM 3010 O O . ASN A 1 361 ? 8.948 44.798 -20.616 1.00 52.88 361 ASN A O 1
ATOM 3014 N N . ILE A 1 362 ? 9.335 45.693 -18.614 1.00 54.12 362 ILE A N 1
ATOM 3015 C CA . ILE A 1 362 ? 10.025 46.890 -19.147 1.00 54.12 362 ILE A CA 1
ATOM 3016 C C . ILE A 1 362 ? 11.306 46.504 -19.910 1.00 54.12 362 ILE A C 1
ATOM 3018 O O . ILE A 1 362 ? 11.607 47.086 -20.953 1.00 54.12 362 ILE A O 1
ATOM 3022 N N . LEU A 1 363 ? 12.044 45.506 -19.414 1.00 49.03 363 LEU A N 1
ATOM 3023 C CA . LEU A 1 363 ? 13.251 44.986 -20.061 1.00 49.03 363 LEU A CA 1
ATOM 3024 C C . LEU A 1 363 ? 12.939 44.218 -21.353 1.00 49.03 363 LEU A C 1
ATOM 3026 O O . LEU A 1 363 ? 13.689 44.349 -22.319 1.00 49.03 363 LEU A O 1
ATOM 3030 N N . GLU A 1 364 ? 11.832 43.471 -21.405 1.00 48.00 364 GLU A N 1
ATOM 3031 C CA . GLU A 1 364 ? 11.381 42.769 -22.618 1.00 48.00 364 GLU A CA 1
ATOM 3032 C C . GLU A 1 364 ? 11.017 43.730 -23.764 1.00 48.00 364 GLU A C 1
ATOM 3034 O O . GLU A 1 364 ? 11.211 43.386 -24.928 1.00 48.00 364 GLU A O 1
ATOM 3039 N N . TYR A 1 365 ? 10.581 44.958 -23.457 1.00 52.97 365 TYR A N 1
ATOM 3040 C CA . TYR A 1 365 ? 10.308 46.005 -24.455 1.00 52.97 365 TYR A CA 1
ATOM 3041 C C . TYR A 1 365 ? 11.502 46.939 -24.740 1.00 52.97 365 TYR A C 1
ATOM 3043 O O . TYR A 1 365 ? 11.356 47.920 -25.466 1.00 52.97 365 TYR A O 1
ATOM 3051 N N . GLY A 1 366 ? 12.693 46.640 -24.208 1.00 42.38 366 GLY A N 1
ATOM 3052 C CA . GLY A 1 366 ? 13.940 47.332 -24.557 1.00 42.38 366 GLY A CA 1
ATOM 3053 C C . GLY A 1 366 ? 14.164 48.703 -23.903 1.00 42.38 366 GLY A C 1
ATOM 3054 O O . GLY A 1 366 ? 15.140 49.375 -24.231 1.00 42.38 366 GLY A O 1
ATOM 3055 N N . GLU A 1 367 ? 13.328 49.129 -22.951 1.00 53.41 367 GLU A N 1
ATOM 3056 C CA . GLU A 1 367 ? 13.469 50.427 -22.269 1.00 53.41 367 GLU A CA 1
ATOM 3057 C C . GLU A 1 367 ? 14.346 50.330 -21.002 1.00 53.41 367 GLU A C 1
ATOM 3059 O O . GLU A 1 367 ? 13.890 50.487 -19.866 1.00 53.41 367 GLU A O 1
ATOM 3064 N N . PHE A 1 368 ? 15.643 50.076 -21.198 1.00 47.91 368 PHE A N 1
ATOM 3065 C CA . PHE A 1 368 ? 16.608 49.846 -20.112 1.00 47.91 368 PHE A CA 1
ATOM 3066 C C . PHE A 1 368 ? 16.768 51.021 -19.131 1.00 47.91 368 PHE A C 1
ATOM 3068 O O . PHE A 1 368 ? 16.930 50.785 -17.932 1.00 47.91 368 PHE A O 1
ATOM 3075 N N . GLU A 1 369 ? 16.696 52.273 -19.595 1.00 51.06 369 GLU A N 1
ATOM 3076 C CA . GLU A 1 369 ? 16.860 53.454 -18.727 1.00 51.06 369 GLU A CA 1
ATOM 3077 C C . GLU A 1 369 ? 15.738 53.563 -17.684 1.00 51.06 369 GLU A C 1
ATOM 3079 O O . GLU A 1 369 ? 16.008 53.756 -16.499 1.00 51.06 369 GLU A O 1
ATOM 3084 N N . LYS A 1 370 ? 14.482 53.311 -18.076 1.00 56.06 370 LYS A N 1
ATOM 3085 C CA . LYS A 1 370 ? 13.336 53.351 -17.151 1.00 56.06 370 LYS A CA 1
ATOM 3086 C C . LYS A 1 370 ? 13.376 52.212 -16.130 1.00 56.06 370 LYS A C 1
ATOM 3088 O O . LYS A 1 370 ? 13.011 52.408 -14.970 1.00 56.06 370 LYS A O 1
ATOM 3093 N N . ALA A 1 371 ? 13.849 51.029 -16.532 1.00 53.12 371 ALA A N 1
ATOM 3094 C CA . ALA A 1 371 ? 14.065 49.910 -15.614 1.00 53.12 371 ALA A CA 1
ATOM 3095 C C . ALA A 1 371 ? 15.169 50.219 -14.586 1.00 53.12 371 ALA A C 1
ATOM 3097 O O . ALA A 1 371 ? 15.034 49.883 -13.404 1.00 53.12 371 ALA A O 1
ATOM 3098 N N . TRP A 1 372 ? 16.243 50.882 -15.023 1.00 49.78 372 TRP A N 1
ATOM 3099 C CA . TRP A 1 372 ? 17.366 51.279 -14.175 1.00 49.78 372 TRP A CA 1
ATOM 3100 C C . TRP A 1 372 ? 16.982 52.364 -13.160 1.00 49.78 372 TRP A C 1
ATOM 3102 O O . TRP A 1 372 ? 17.295 52.236 -11.971 1.00 49.78 372 TRP A O 1
ATOM 3112 N N . ASP A 1 373 ? 16.238 53.386 -13.585 1.00 55.53 373 ASP A N 1
ATOM 3113 C CA . ASP A 1 373 ? 15.747 54.446 -12.699 1.00 55.53 373 ASP A CA 1
ATOM 3114 C C . ASP A 1 373 ? 14.769 53.909 -11.649 1.00 55.53 373 ASP A C 1
ATOM 3116 O O . ASP A 1 373 ? 14.919 54.192 -10.456 1.00 55.53 373 ASP A O 1
ATOM 3120 N N . TYR A 1 374 ? 13.845 53.030 -12.049 1.00 59.00 374 TYR A N 1
ATOM 3121 C CA . TYR A 1 374 ? 12.912 52.382 -11.125 1.00 59.00 374 TYR A CA 1
ATOM 3122 C C . TYR A 1 374 ? 13.628 51.507 -10.079 1.00 59.00 374 TYR A C 1
ATOM 3124 O O . TYR A 1 374 ? 13.298 51.531 -8.885 1.00 59.00 374 TYR A O 1
ATOM 3132 N N . ALA A 1 375 ? 14.649 50.750 -10.499 1.00 53.47 375 ALA A N 1
ATOM 3133 C CA . ALA A 1 375 ? 15.464 49.942 -9.596 1.00 53.47 375 ALA A CA 1
ATOM 3134 C C . ALA A 1 375 ? 16.235 50.811 -8.583 1.00 53.47 375 ALA A C 1
ATOM 3136 O O . ALA A 1 375 ? 16.306 50.466 -7.396 1.00 53.47 375 ALA A O 1
ATOM 3137 N N . ASN A 1 376 ? 16.766 51.958 -9.015 1.00 50.97 376 ASN A N 1
ATOM 3138 C CA . ASN A 1 376 ? 17.509 52.881 -8.156 1.00 50.97 376 ASN A CA 1
ATOM 3139 C C . ASN A 1 376 ? 16.614 53.654 -7.179 1.00 50.97 376 ASN A C 1
ATOM 3141 O O . ASN A 1 376 ? 16.993 53.831 -6.017 1.00 50.97 376 ASN A O 1
ATOM 3145 N N . GLU A 1 377 ? 15.410 54.053 -7.586 1.00 56.50 377 GLU A N 1
ATOM 3146 C CA . GLU A 1 377 ? 14.458 54.743 -6.710 1.00 56.50 377 GLU A CA 1
ATOM 3147 C C . GLU A 1 377 ? 14.001 53.844 -5.544 1.00 56.50 377 GLU A C 1
ATOM 3149 O O . GLU A 1 377 ? 13.939 54.267 -4.385 1.00 56.50 377 GLU A O 1
ATOM 3154 N N . LYS A 1 378 ? 13.774 52.551 -5.815 1.00 57.62 378 LYS A N 1
ATOM 3155 C CA . LYS A 1 378 ? 13.446 51.544 -4.787 1.00 57.62 378 LYS A CA 1
ATOM 3156 C C . LYS A 1 378 ? 14.639 51.186 -3.899 1.00 57.62 378 LYS A C 1
ATOM 3158 O O . LYS A 1 378 ? 14.429 50.827 -2.739 1.00 57.62 378 LYS A O 1
ATOM 3163 N N . LYS A 1 379 ? 15.872 51.289 -4.410 1.00 46.84 379 LYS A N 1
ATOM 3164 C CA . LYS A 1 379 ? 17.101 51.089 -3.625 1.00 46.84 379 LYS A CA 1
ATOM 3165 C C . LYS A 1 379 ? 17.332 52.246 -2.645 1.00 46.84 379 LYS A C 1
ATOM 3167 O O . LYS A 1 379 ? 17.694 51.992 -1.503 1.00 46.84 379 LYS A O 1
ATOM 3172 N N . ARG A 1 380 ? 17.025 53.489 -3.044 1.00 45.47 380 ARG A N 1
ATOM 3173 C CA . ARG A 1 380 ? 17.093 54.682 -2.174 1.00 45.47 380 ARG A CA 1
ATOM 3174 C C . ARG A 1 380 ? 16.056 54.693 -1.046 1.00 45.47 380 ARG A C 1
ATOM 3176 O O . ARG A 1 380 ? 16.343 55.247 -0.001 1.00 45.47 380 ARG A O 1
ATOM 3183 N N . LYS A 1 381 ? 14.893 54.056 -1.227 1.00 46.34 381 LYS A N 1
ATOM 3184 C CA . LYS A 1 381 ? 13.838 53.919 -0.195 1.00 46.34 381 LYS A CA 1
ATOM 3185 C C . LYS A 1 381 ? 14.058 52.741 0.785 1.00 46.34 381 LYS A C 1
ATOM 3187 O O . LYS A 1 381 ? 13.177 52.463 1.597 1.00 46.34 381 LYS A O 1
ATOM 3192 N N . ARG A 1 382 ? 15.165 51.989 0.660 1.00 42.50 382 ARG A N 1
ATOM 3193 C CA . ARG A 1 382 ? 15.522 50.838 1.525 1.00 42.50 382 ARG A CA 1
ATOM 3194 C C . ARG A 1 382 ? 16.684 51.107 2.494 1.00 42.50 382 ARG A C 1
ATOM 3196 O O . ARG A 1 382 ? 16.885 50.275 3.376 1.00 42.50 382 ARG A O 1
ATOM 3203 N N . ASN A 1 383 ? 17.397 52.221 2.326 1.00 34.66 383 ASN A N 1
ATOM 3204 C CA . ASN A 1 383 ? 18.189 52.857 3.384 1.00 34.66 383 ASN A CA 1
ATOM 3205 C C . ASN A 1 383 ? 17.305 53.895 4.072 1.00 34.66 383 ASN A C 1
ATOM 3207 O O . ASN A 1 383 ? 17.512 54.108 5.284 1.00 34.66 383 ASN A O 1
#

Foldseek 3Di:
DPPPPPPPPPDPVVVVLVQLCCQLQVPPDPDPVVSVLSVVLSVLLVVLLVCLLVLVLVVNLVSLVVNPVCLCVVQLVLVLLSLLSVLLVCVVVVVVVVSVVSLVPPNVVSLVVRDPCSVVVSVVSVVSNVDPDCPPPVNSVVSSVSSLLSSLVSSVSSCVVVVRDDGPSLLVLLLVLLVVVVCCVVVVHADPDVVSVVFWDDDFADDPCVLVVVDDPVLLVVLLVPADPVLLVVLCVSNVDDSVLSSSLCSSVSNDSVSSSVSRSVSTHGPSSVSVVVSVVSCVVVVVDDDPPDDPVVVVVVVLVVVVVVLVVVCVCVCPVDPDRPDDVVVVVVVNCVVPPCPCVVPVVVSVVVLVVVLVVCVVVPNVVVSVVSVVVVVVVVD

pLDDT: mean 70.53, std 14.95, range [32.94, 92.06]